Protein AF-A0A847FVR1-F1 (afdb_monomer_lite)

Secondary structure (DSSP, 8-state):
-HHHHHHS-SBHHHHHHHHHHHHHHHHHHHHHHHHH---TT-STTHHHHHHHHHHHHHHHHHHHHHHHHHHHHHHS--BTT-S---HHHHHHHHHHHHHHHT-TTSS-SS--SHHHHHHHHHHHHHHHHHHHHHHHH---S-TTSHHHHHHHHHHHHHHHHHHHHHHHHTTSTT--THHHHHHHHHHHHHHHHHHHHHSTTS--HHHHHHHHHHHHHHHHHHTT---------HHHHHHHHHHHHHTHHHHHHHHHHHHHHHHHHHHHHHHHHHSHHHHHHHHHHHHHHHHHHTT-TTSHHHHHHHHHHHHHHHTT-THHHHHHHHHHHHHHHHHHHHHHHS-S-----HHHHHHHHHHHHHHHHHHHTGGGGGT-PPP---SS-HHHHHHHHHHHHHHHHHHHHHTTTGGGTHHHHHHHHTTHHHHHHHHHHHHHHHHHHHHHHHHHHHH-HHHHHHHHHHHHHHHHS--

Foldseek 3Di:
DLLVQLVPDQFLVSVLVSLVVLLVVQLVVQLVLVVPPPPPDCPPCSNVLSCLQSVLSVQLSVLSVVLQVVCCVPPVHGGPPPLDRPLVSLVSLLSSLLSQLCAPPSHRDVQLDLVSLLSSLSSNLSSLVSLLSSLLSPLSPACPDPLLVSLLLLLLLLLLQLQLLLLQCVVDPVSDSRSNSSSLSSNLSSLSSSLSRLPRNADSLSSVLLVLLVVLVVLLVCLPPPPPPPPDDPVVVVVCVVCCVPVVVVCVVVVVVVVVVCCVVCVVLVVVLVDPCVLVVSLVLNLLSLVLSLLNALFSSVLSVLVSLLSCVVVVNPSNVSNLNSSLSSLLSSVSCSCVVCPRDDRGDSVSSVVSVVSSCVGNCNNNPVCVVVVRDRDDDPDDDPVVSVVSSCNSNVSSVVCNVVSNVVSVCSVVSCCVSVVPVVVVVVVVVVVVVVVVVVVVVVVCVPPVVVVVVVVVVVVVVCVVVVD

Structure (mmCIF, N/CA/C/O backbone):
data_AF-A0A847FVR1-F1
#
_entry.id   AF-A0A847FVR1-F1
#
loop_
_atom_site.group_PDB
_atom_site.id
_atom_site.type_symbol
_atom_site.label_atom_id
_atom_site.label_alt_id
_atom_site.label_comp_id
_atom_site.label_asym_id
_atom_site.label_entity_id
_atom_site.label_seq_id
_atom_site.pdbx_PDB_ins_code
_atom_site.Cartn_x
_atom_site.Cartn_y
_atom_site.Cartn_z
_atom_site.occupancy
_atom_site.B_iso_or_equiv
_atom_site.auth_seq_id
_atom_site.auth_comp_id
_atom_site.auth_asym_id
_atom_site.auth_atom_id
_atom_site.pdbx_PDB_model_num
ATOM 1 N N . ALA A 1 1 ? 16.447 0.969 11.002 1.00 65.56 1 ALA A N 1
ATOM 2 C CA . ALA A 1 1 ? 16.365 1.239 12.453 1.00 65.56 1 ALA A CA 1
ATOM 3 C C . ALA A 1 1 ? 14.936 1.569 12.874 1.00 65.56 1 ALA A C 1
ATOM 5 O O . ALA A 1 1 ? 14.313 0.691 13.447 1.00 65.56 1 ALA A O 1
ATOM 6 N N . GLY A 1 2 ? 14.379 2.733 12.504 1.00 71.50 2 GLY A N 1
ATOM 7 C CA . GLY A 1 2 ? 13.015 3.134 12.899 1.00 71.50 2 GLY A CA 1
ATOM 8 C C . GLY A 1 2 ? 11.929 2.072 12.655 1.00 71.50 2 GLY A C 1
ATOM 9 O O . GLY A 1 2 ? 11.172 1.754 13.557 1.00 71.50 2 GLY A O 1
ATOM 10 N N . ALA A 1 3 ? 11.897 1.437 11.475 1.00 70.31 3 ALA A N 1
ATOM 11 C CA . ALA A 1 3 ? 10.933 0.359 11.178 1.00 70.31 3 ALA A CA 1
ATOM 12 C C . ALA A 1 3 ? 11.066 -0.883 12.070 1.00 70.31 3 ALA A C 1
ATOM 14 O O . ALA A 1 3 ? 10.068 -1.498 12.450 1.00 70.31 3 ALA A O 1
ATOM 15 N N . LEU A 1 4 ? 12.294 -1.241 12.442 1.00 72.81 4 LEU A N 1
ATOM 16 C CA . LEU A 1 4 ? 12.541 -2.355 13.355 1.00 72.81 4 LEU A CA 1
ATOM 17 C C . LEU A 1 4 ? 12.111 -1.986 14.776 1.00 72.81 4 LEU A C 1
ATOM 19 O O . LEU A 1 4 ? 11.462 -2.779 15.446 1.00 72.81 4 LEU A O 1
ATOM 23 N N . THR A 1 5 ? 12.400 -0.763 15.222 1.00 76.06 5 THR A N 1
ATOM 24 C CA . THR A 1 5 ? 11.994 -0.320 16.558 1.00 76.06 5 THR A CA 1
ATOM 25 C C . THR A 1 5 ? 10.477 -0.185 16.674 1.00 76.06 5 THR A C 1
ATOM 27 O O . THR A 1 5 ? 9.932 -0.591 17.691 1.00 76.06 5 THR A O 1
ATOM 30 N N . THR A 1 6 ? 9.764 0.275 15.636 1.00 76.25 6 THR A N 1
ATOM 31 C CA . THR A 1 6 ? 8.288 0.307 15.642 1.00 76.25 6 THR A CA 1
ATOM 32 C C . THR A 1 6 ? 7.652 -1.081 15.639 1.00 76.25 6 THR A C 1
ATOM 34 O O . THR A 1 6 ? 6.617 -1.281 16.269 1.00 76.25 6 THR A O 1
ATOM 37 N N . THR A 1 7 ? 8.238 -2.048 14.926 1.00 73.06 7 THR A N 1
ATOM 38 C CA . THR A 1 7 ? 7.673 -3.407 14.831 1.00 73.06 7 THR A CA 1
ATOM 39 C C . THR A 1 7 ? 7.888 -4.202 16.113 1.00 73.06 7 THR A C 1
ATOM 41 O O . THR A 1 7 ? 6.975 -4.903 16.548 1.00 73.06 7 THR A O 1
ATOM 44 N N . LEU A 1 8 ? 9.050 -4.025 16.746 1.00 76.12 8 LEU A N 1
ATOM 45 C CA . LEU A 1 8 ? 9.435 -4.663 18.008 1.00 76.12 8 LEU A CA 1
ATOM 46 C C . LEU A 1 8 ? 8.997 -3.873 19.254 1.00 76.12 8 LEU A C 1
ATOM 48 O O . LEU A 1 8 ? 9.297 -4.278 20.375 1.00 76.12 8 LEU A O 1
ATOM 52 N N . ALA A 1 9 ? 8.298 -2.747 19.087 1.00 75.88 9 ALA A N 1
ATOM 53 C CA . ALA A 1 9 ? 7.871 -1.918 20.205 1.00 75.88 9 ALA A CA 1
ATOM 54 C C . ALA A 1 9 ? 6.856 -2.655 21.097 1.00 75.88 9 ALA A C 1
ATOM 56 O O . ALA A 1 9 ? 5.730 -2.966 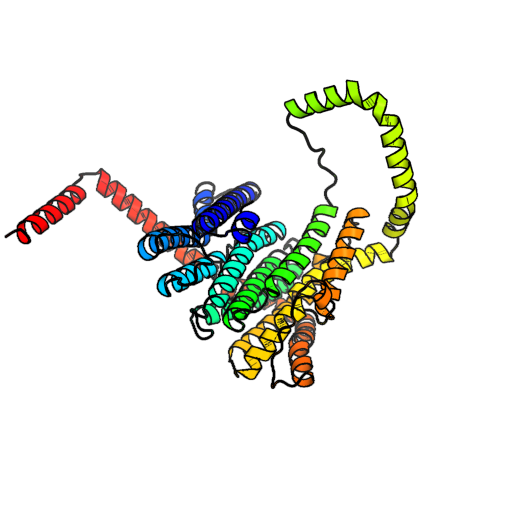20.685 1.00 75.88 9 ALA A O 1
ATOM 57 N N . ALA A 1 10 ? 7.263 -2.880 22.347 1.00 76.19 10 ALA A N 1
ATOM 58 C CA . ALA A 1 10 ? 6.414 -3.392 23.423 1.00 76.19 10 ALA A CA 1
ATOM 59 C C . ALA A 1 10 ? 5.705 -2.271 24.212 1.00 76.19 10 ALA A C 1
ATOM 61 O O . ALA A 1 10 ? 4.705 -2.521 24.884 1.00 76.19 10 ALA A O 1
ATOM 62 N N . ASN A 1 11 ? 6.200 -1.033 24.120 1.00 81.88 11 ASN A N 1
ATOM 63 C CA . ASN A 1 11 ? 5.635 0.141 24.783 1.00 81.88 11 ASN A CA 1
ATOM 64 C C . ASN A 1 11 ? 5.496 1.326 23.812 1.00 81.88 11 ASN A C 1
ATOM 66 O O . ASN A 1 11 ? 6.153 1.381 22.766 1.00 81.88 11 ASN A O 1
ATOM 70 N N . LEU A 1 12 ? 4.624 2.273 24.164 1.00 79.56 12 LEU A N 1
ATOM 71 C CA . LEU A 1 12 ? 4.302 3.430 23.324 1.00 79.56 12 LEU A CA 1
ATOM 72 C C . LEU A 1 12 ? 5.484 4.383 23.131 1.00 79.56 12 LEU A C 1
ATOM 74 O O . LEU A 1 12 ? 5.621 4.977 22.065 1.00 79.56 12 LEU A O 1
ATOM 78 N N . LEU A 1 13 ? 6.378 4.484 24.114 1.00 79.88 13 LEU A N 1
ATOM 79 C CA . LEU A 1 13 ? 7.535 5.375 24.043 1.00 79.88 13 LEU A CA 1
ATOM 80 C C . LEU A 1 13 ? 8.578 4.871 23.031 1.00 79.88 13 LEU A C 1
ATOM 82 O O . LEU A 1 13 ? 9.101 5.640 22.230 1.00 79.88 13 LEU A O 1
ATOM 86 N N . THR A 1 14 ? 8.809 3.559 22.980 1.00 81.50 14 THR A N 1
ATOM 87 C CA . THR A 1 14 ? 9.671 2.912 21.975 1.00 81.50 14 THR A CA 1
ATOM 88 C C . THR A 1 14 ? 9.061 3.032 20.580 1.00 81.50 14 THR A C 1
ATOM 90 O O . THR A 1 14 ? 9.775 3.222 19.593 1.00 81.50 14 THR A O 1
ATOM 93 N N . LEU A 1 15 ? 7.729 2.978 20.496 1.00 83.00 15 LEU A N 1
ATOM 94 C CA . LEU A 1 15 ? 7.001 3.207 19.256 1.00 83.00 15 LEU A CA 1
ATOM 95 C C . LEU A 1 15 ? 7.146 4.662 18.778 1.00 83.00 15 LEU A C 1
ATOM 97 O O . LEU A 1 15 ? 7.416 4.888 17.598 1.00 83.00 15 LEU A O 1
ATOM 101 N N . ALA A 1 16 ? 7.067 5.635 19.692 1.00 81.06 16 ALA A N 1
ATOM 102 C CA . ALA A 1 16 ? 7.319 7.047 19.411 1.00 81.06 16 ALA A CA 1
ATOM 103 C C . ALA A 1 16 ? 8.765 7.294 18.946 1.00 81.06 16 ALA A C 1
ATOM 105 O O . ALA A 1 16 ? 8.967 7.973 17.942 1.00 81.06 16 ALA A O 1
ATOM 106 N N . ILE A 1 17 ? 9.766 6.677 19.589 1.00 79.81 17 ILE A N 1
ATOM 107 C CA . ILE A 1 17 ? 11.176 6.750 19.161 1.00 79.81 17 ILE A CA 1
ATOM 108 C C . ILE A 1 17 ? 11.344 6.187 17.745 1.00 79.81 17 ILE A C 1
ATOM 110 O O . ILE A 1 17 ? 11.995 6.799 16.897 1.00 79.81 17 ILE A O 1
ATOM 114 N N . GLY A 1 18 ? 10.744 5.029 17.457 1.00 80.69 18 GLY A N 1
ATOM 115 C CA . GLY A 1 18 ? 10.783 4.452 16.116 1.00 80.69 18 GLY A CA 1
ATOM 116 C C . GLY A 1 18 ? 10.123 5.336 15.063 1.00 80.69 18 GLY A C 1
ATOM 117 O O . GLY A 1 18 ? 10.667 5.489 13.966 1.00 80.69 18 GLY A O 1
ATOM 118 N N . SER A 1 19 ? 9.007 5.975 15.422 1.00 82.06 19 SER A N 1
ATOM 119 C CA . SER A 1 19 ? 8.340 6.955 14.570 1.00 82.06 19 SER A CA 1
ATOM 120 C C . SER A 1 19 ? 9.218 8.187 14.327 1.00 82.06 19 SER A C 1
ATOM 122 O O . SER A 1 19 ? 9.423 8.550 13.172 1.00 82.06 19 SER A O 1
ATOM 124 N N . ALA A 1 20 ? 9.841 8.756 15.360 1.00 81.31 20 ALA A N 1
ATOM 125 C CA . ALA A 1 20 ? 10.735 9.906 15.227 1.00 81.31 20 ALA A CA 1
ATOM 126 C C . ALA A 1 20 ? 11.941 9.610 14.315 1.00 81.31 20 ALA A C 1
ATOM 128 O O . ALA A 1 20 ? 12.281 10.406 13.441 1.00 81.31 20 ALA A O 1
ATOM 129 N N . LEU A 1 21 ? 12.559 8.430 14.453 1.00 81.25 21 LEU A N 1
ATOM 130 C CA . LEU A 1 21 ? 13.683 8.012 13.603 1.00 81.25 21 LEU A CA 1
ATOM 131 C C . LEU A 1 21 ? 13.302 7.916 12.122 1.00 81.25 21 LEU A C 1
ATOM 133 O O . LEU A 1 21 ? 14.105 8.233 11.245 1.00 81.25 21 LEU A O 1
ATOM 137 N N . MET A 1 22 ? 12.087 7.456 11.830 1.00 81.75 22 MET A N 1
ATOM 138 C CA . MET A 1 22 ? 11.566 7.440 10.465 1.00 81.75 22 MET A CA 1
ATOM 139 C C . MET A 1 22 ? 11.292 8.854 9.936 1.00 81.75 22 MET A C 1
ATOM 141 O O . MET A 1 22 ? 11.561 9.106 8.766 1.00 81.75 22 MET A O 1
ATOM 145 N N . ASP A 1 23 ? 10.795 9.776 10.768 1.00 79.19 23 ASP A N 1
ATOM 146 C CA . ASP A 1 23 ? 10.574 11.171 10.358 1.00 79.19 23 ASP A CA 1
ATOM 147 C C . ASP A 1 23 ? 11.893 11.870 10.026 1.00 79.19 23 ASP A C 1
ATOM 149 O O . ASP A 1 23 ? 12.000 12.516 8.985 1.00 79.19 23 ASP A O 1
ATOM 153 N N . LEU A 1 24 ? 12.930 11.648 10.837 1.00 78.19 24 LEU A N 1
ATOM 154 C CA . LEU A 1 24 ? 14.285 12.123 10.550 1.00 78.19 24 LEU A CA 1
ATOM 155 C C . LEU A 1 24 ? 14.818 11.563 9.226 1.00 78.19 24 LEU A C 1
ATOM 157 O O . LEU A 1 24 ? 15.387 12.303 8.423 1.00 78.19 24 LEU A O 1
ATOM 161 N N . ALA A 1 25 ? 14.600 10.271 8.962 1.00 76.62 25 ALA A N 1
ATOM 162 C CA . ALA A 1 25 ? 15.002 9.657 7.699 1.00 76.62 25 ALA A CA 1
ATOM 163 C C . ALA A 1 25 ? 14.248 10.254 6.497 1.00 76.62 25 ALA A C 1
ATOM 165 O O . ALA A 1 25 ? 14.856 10.501 5.456 1.00 76.62 25 ALA A O 1
ATOM 166 N N . LEU A 1 26 ? 12.946 10.527 6.639 1.00 74.50 26 LEU A N 1
ATOM 167 C CA . LEU A 1 26 ? 12.135 11.168 5.602 1.00 74.50 26 LEU A CA 1
ATOM 168 C C . LEU A 1 26 ? 12.581 12.602 5.317 1.00 74.50 26 LEU A C 1
ATOM 170 O O . LEU A 1 26 ? 12.706 12.974 4.151 1.00 74.50 26 LEU A O 1
ATOM 174 N N . MET A 1 27 ? 12.851 13.389 6.359 1.00 73.06 27 MET A N 1
ATOM 175 C CA . MET A 1 27 ? 13.397 14.739 6.212 1.00 73.06 27 MET A CA 1
ATOM 176 C C . MET A 1 27 ? 14.752 14.703 5.508 1.00 73.06 27 MET A C 1
ATOM 178 O O . MET A 1 27 ? 14.955 15.426 4.534 1.00 73.06 27 MET A O 1
ATOM 182 N N . GLY A 1 28 ? 15.651 13.810 5.938 1.00 70.75 28 GLY A N 1
ATOM 183 C CA . GLY A 1 28 ? 16.955 13.620 5.305 1.00 70.75 28 GLY A CA 1
ATOM 184 C C . GLY A 1 28 ? 16.837 13.240 3.828 1.00 70.75 28 GLY A C 1
ATOM 185 O O . GLY A 1 28 ? 17.543 13.796 2.989 1.00 70.75 28 GLY A O 1
ATOM 186 N N . LEU A 1 29 ? 15.897 12.358 3.481 1.00 69.88 29 LEU A N 1
ATOM 187 C CA . LEU A 1 29 ? 15.659 11.946 2.099 1.00 69.88 29 LEU A CA 1
ATOM 188 C C . LEU A 1 29 ? 15.053 13.068 1.247 1.00 69.88 29 LEU A C 1
ATOM 190 O O . LEU A 1 29 ? 15.450 13.240 0.096 1.00 69.88 29 LEU A O 1
ATOM 194 N N . ALA A 1 30 ? 14.132 13.857 1.801 1.00 66.12 30 ALA A N 1
ATOM 195 C CA . ALA A 1 30 ? 13.569 15.020 1.120 1.00 66.12 30 ALA A CA 1
ATOM 196 C C . ALA A 1 30 ? 14.644 16.082 0.830 1.00 66.12 30 ALA A C 1
ATOM 198 O O . ALA A 1 30 ? 14.696 16.613 -0.282 1.00 66.12 30 ALA A O 1
ATOM 199 N N . LEU A 1 31 ? 15.537 16.335 1.792 1.00 67.50 31 LEU A N 1
ATOM 200 C CA . LEU A 1 31 ? 16.680 17.237 1.630 1.00 67.50 31 LEU A CA 1
ATOM 201 C C . LEU A 1 31 ? 17.682 16.701 0.593 1.00 67.50 31 LEU A C 1
ATOM 203 O O . LEU A 1 31 ? 18.099 17.444 -0.295 1.00 67.50 31 LEU A O 1
ATOM 207 N N . TRP A 1 32 ? 17.998 15.404 0.638 1.00 66.44 32 TRP A N 1
ATOM 208 C CA . TRP A 1 32 ? 18.907 14.744 -0.306 1.00 66.44 32 TRP A CA 1
ATOM 209 C C . TRP A 1 32 ? 18.375 14.753 -1.746 1.00 66.44 32 TRP A C 1
ATOM 211 O O . TRP A 1 32 ? 19.092 15.086 -2.689 1.00 66.44 32 TRP A O 1
ATOM 221 N N . CYS A 1 33 ? 17.100 14.409 -1.948 1.00 61.91 33 CYS A N 1
ATOM 222 C CA . CYS A 1 33 ? 16.473 14.467 -3.269 1.00 61.91 33 CYS A CA 1
ATOM 223 C C . CYS A 1 33 ? 16.383 15.906 -3.796 1.00 61.91 33 CYS A C 1
ATOM 225 O O . CYS A 1 33 ? 16.536 16.117 -4.998 1.00 61.91 33 CYS A O 1
ATOM 227 N N . GLY A 1 34 ? 16.184 16.889 -2.911 1.00 56.75 34 GLY A N 1
ATOM 228 C CA . GLY A 1 34 ? 16.190 18.310 -3.259 1.00 56.75 34 GLY A CA 1
ATOM 229 C C . GLY A 1 34 ? 17.547 18.826 -3.751 1.00 56.75 34 GLY A C 1
ATOM 230 O O . GLY A 1 34 ? 17.573 19.731 -4.579 1.00 56.75 34 GLY A O 1
ATOM 231 N N . GLN A 1 35 ? 18.664 18.238 -3.307 1.00 54.03 35 GLN A N 1
ATOM 232 C CA . GLN A 1 35 ? 20.013 18.599 -3.769 1.00 54.03 35 GLN A CA 1
ATOM 233 C C . GLN A 1 35 ? 20.328 18.108 -5.189 1.00 54.03 35 GLN A C 1
ATOM 235 O O . GLN A 1 35 ? 21.156 18.704 -5.867 1.00 54.03 35 GLN A O 1
ATOM 240 N N . ARG A 1 36 ? 19.681 17.025 -5.642 1.00 51.81 36 ARG A N 1
ATOM 241 C CA . ARG A 1 36 ? 19.963 16.366 -6.932 1.00 51.81 36 ARG A CA 1
ATOM 242 C C . ARG A 1 36 ? 19.100 16.858 -8.099 1.00 51.81 36 ARG A C 1
ATOM 244 O O . ARG A 1 36 ? 19.334 16.453 -9.230 1.00 51.81 36 ARG A O 1
ATOM 251 N N . SER A 1 37 ? 18.081 17.669 -7.820 1.00 48.41 37 SER A N 1
ATOM 252 C CA . SER A 1 37 ? 17.225 18.286 -8.834 1.00 48.41 37 SER A CA 1
ATOM 253 C C . SER A 1 37 ? 17.885 19.587 -9.297 1.00 48.41 37 SER A C 1
ATOM 255 O O . SER A 1 37 ? 17.866 20.567 -8.559 1.00 48.41 37 SER A O 1
ATOM 257 N N . GLU A 1 38 ? 18.458 19.597 -10.502 1.00 42.25 38 GLU A N 1
ATOM 258 C CA . GLU A 1 38 ? 19.132 20.747 -11.145 1.00 42.25 38 GLU A CA 1
ATOM 259 C C . GLU A 1 38 ? 18.208 21.934 -11.500 1.00 42.25 38 GLU A C 1
ATOM 261 O O . GLU A 1 38 ? 18.640 22.882 -12.149 1.00 42.25 38 GLU A O 1
ATOM 266 N N . ASP A 1 39 ? 16.958 21.951 -11.029 1.00 42.31 39 ASP A N 1
ATOM 267 C CA . ASP A 1 39 ? 16.072 23.107 -11.186 1.00 42.31 39 ASP A CA 1
ATOM 268 C C . ASP A 1 39 ? 16.449 24.189 -10.157 1.00 42.31 39 ASP A C 1
ATOM 270 O O . ASP A 1 39 ? 15.943 24.262 -9.029 1.00 42.31 39 ASP A O 1
ATOM 274 N N . ALA A 1 40 ? 17.423 25.002 -10.561 1.00 41.44 40 ALA A N 1
ATOM 275 C CA . ALA A 1 40 ? 17.881 26.213 -9.903 1.00 41.44 40 ALA A CA 1
ATOM 276 C C . ALA A 1 40 ? 16.760 27.269 -9.862 1.00 41.44 40 ALA A C 1
ATOM 278 O O . ALA A 1 40 ? 16.264 27.707 -10.896 1.00 41.44 40 ALA A O 1
ATOM 279 N N . GLY A 1 41 ? 16.367 27.691 -8.656 1.00 42.53 41 GLY A N 1
ATOM 280 C CA . GLY A 1 41 ? 15.482 28.846 -8.464 1.00 42.53 41 GLY A CA 1
ATOM 281 C C . GLY A 1 41 ? 14.983 29.035 -7.030 1.00 42.53 41 GLY A C 1
ATOM 282 O O . GLY A 1 41 ? 14.974 30.150 -6.534 1.00 42.53 41 GLY A O 1
ATOM 283 N N . ASP A 1 42 ? 14.645 27.955 -6.319 1.00 46.50 42 ASP A N 1
ATOM 284 C CA . ASP A 1 42 ? 14.015 28.033 -4.986 1.00 46.50 42 ASP A CA 1
ATOM 285 C C . ASP A 1 42 ? 14.922 27.395 -3.914 1.00 46.50 42 ASP A C 1
ATOM 287 O O . ASP A 1 42 ? 14.643 26.308 -3.409 1.00 46.50 42 ASP A O 1
ATOM 291 N N . SER A 1 43 ? 16.056 28.031 -3.591 1.00 48.22 43 SER A N 1
ATOM 292 C CA . SER A 1 43 ? 16.963 27.563 -2.520 1.00 48.22 43 SER A CA 1
ATOM 293 C C . SER A 1 43 ? 16.326 27.705 -1.128 1.00 48.22 43 SER A C 1
ATOM 295 O O . SER A 1 43 ? 16.391 26.780 -0.317 1.00 48.22 43 SER A O 1
ATOM 297 N N . GLU A 1 44 ? 15.614 28.810 -0.883 1.00 48.69 44 GLU A N 1
ATOM 298 C CA . GLU A 1 44 ? 15.027 29.143 0.425 1.00 48.69 44 GLU A CA 1
ATOM 299 C C . GLU A 1 44 ? 13.796 28.299 0.791 1.00 48.69 44 GLU A C 1
ATOM 301 O O . GLU A 1 44 ? 13.556 28.023 1.963 1.00 48.69 44 GLU A O 1
ATOM 306 N N . ARG A 1 45 ? 13.039 27.787 -0.190 1.00 53.47 45 ARG A N 1
ATOM 307 C CA . ARG A 1 45 ? 11.826 26.985 0.078 1.00 53.47 45 ARG A CA 1
ATOM 308 C C . ARG A 1 45 ? 12.102 25.508 0.381 1.00 53.47 45 ARG A C 1
ATOM 310 O O . ARG A 1 45 ? 11.193 24.785 0.788 1.00 53.47 45 ARG A O 1
ATOM 317 N N . ARG A 1 46 ? 13.336 25.026 0.193 1.00 56.75 46 ARG A N 1
ATOM 318 C CA . ARG A 1 46 ? 13.731 23.610 0.369 1.00 56.75 46 ARG A CA 1
ATOM 319 C C . ARG A 1 46 ? 13.479 23.045 1.778 1.00 56.75 46 ARG A C 1
ATOM 321 O O . ARG A 1 46 ? 12.877 21.970 1.849 1.00 56.75 46 ARG A O 1
ATOM 328 N N . PRO A 1 47 ? 13.873 23.709 2.884 1.00 54.88 47 PRO A N 1
ATOM 329 C CA . PRO A 1 47 ? 13.611 23.200 4.234 1.00 54.88 47 PRO A CA 1
ATOM 330 C C . PRO A 1 47 ? 12.114 23.178 4.568 1.00 54.88 47 PRO A C 1
ATOM 332 O O . PRO A 1 47 ? 11.623 22.175 5.079 1.00 54.88 47 PRO A O 1
ATOM 335 N N . LEU A 1 48 ? 11.365 24.216 4.182 1.00 56.78 48 LEU A N 1
ATOM 336 C CA . LEU A 1 48 ? 9.902 24.287 4.318 1.00 56.78 48 LEU A CA 1
ATOM 337 C C . LEU A 1 48 ? 9.201 23.125 3.592 1.00 56.78 48 LEU A C 1
ATOM 339 O O . LEU A 1 48 ? 8.268 22.504 4.103 1.00 56.78 48 LEU A O 1
ATOM 343 N N . LEU A 1 49 ? 9.697 22.757 2.413 1.00 56.12 49 LEU A N 1
ATOM 344 C CA . LEU A 1 49 ? 9.175 21.639 1.629 1.00 56.12 49 LEU A CA 1
ATOM 345 C C . LEU A 1 49 ? 9.522 20.264 2.222 1.00 56.12 49 LEU A C 1
ATOM 347 O O . LEU A 1 49 ? 8.693 19.357 2.168 1.00 56.12 49 LEU A O 1
ATOM 351 N N . ALA A 1 50 ? 10.707 20.100 2.813 1.00 59.47 50 ALA A N 1
ATOM 352 C CA . ALA A 1 50 ? 11.049 18.891 3.566 1.00 59.47 50 ALA A CA 1
ATOM 353 C C . ALA A 1 50 ? 10.183 18.757 4.832 1.00 59.47 50 ALA A C 1
ATOM 355 O O . ALA A 1 50 ? 9.721 17.661 5.154 1.00 59.47 50 ALA A O 1
ATOM 356 N N . LEU A 1 51 ? 9.889 19.882 5.492 1.00 60.50 51 LEU A N 1
ATOM 357 C CA . LEU A 1 51 ? 9.030 19.936 6.671 1.00 60.50 51 LEU A CA 1
ATOM 358 C C . LEU A 1 51 ? 7.587 19.534 6.339 1.00 60.50 51 LEU A C 1
ATOM 360 O O . LEU A 1 51 ? 7.017 18.691 7.021 1.00 60.50 51 LEU A O 1
ATOM 364 N N . THR A 1 52 ? 7.013 20.059 5.250 1.00 63.72 52 THR A N 1
ATOM 365 C CA . THR A 1 52 ? 5.637 19.717 4.825 1.00 63.72 52 THR A CA 1
ATOM 366 C C . THR A 1 52 ? 5.462 18.240 4.462 1.00 63.72 52 THR A C 1
ATOM 368 O O . THR A 1 52 ? 4.390 17.683 4.690 1.00 63.72 52 THR A O 1
ATOM 371 N N . ALA A 1 53 ? 6.505 17.579 3.950 1.00 63.62 53 ALA A N 1
ATOM 372 C CA . ALA A 1 53 ? 6.484 16.142 3.672 1.00 63.62 53 ALA A CA 1
ATOM 373 C C . ALA A 1 53 ? 6.535 15.281 4.948 1.00 63.62 53 ALA A C 1
ATOM 375 O O . ALA A 1 53 ? 5.984 14.181 4.971 1.00 63.62 53 ALA A O 1
ATOM 376 N N . ALA A 1 54 ? 7.185 15.776 6.004 1.00 68.94 54 ALA A N 1
ATOM 377 C CA . ALA A 1 54 ? 7.319 15.080 7.281 1.00 68.94 54 ALA A CA 1
ATOM 378 C C . ALA A 1 54 ? 6.220 15.446 8.295 1.00 68.94 54 ALA A C 1
ATOM 380 O O . ALA A 1 54 ? 6.025 14.715 9.261 1.00 68.94 54 ALA A O 1
ATOM 381 N N . LEU A 1 55 ? 5.477 16.534 8.069 1.00 75.81 55 LEU A N 1
ATOM 382 C CA . LEU A 1 55 ? 4.485 17.097 8.992 1.00 75.81 55 LEU A CA 1
ATOM 383 C C . LEU A 1 55 ? 3.431 16.082 9.477 1.00 75.81 55 LEU A C 1
ATOM 385 O O . LEU A 1 55 ? 3.211 16.010 10.685 1.00 75.81 55 LEU A O 1
ATOM 389 N N . PRO A 1 56 ? 2.834 15.228 8.615 1.00 79.25 56 PRO A N 1
ATOM 390 C CA . PRO A 1 56 ? 1.906 14.195 9.083 1.00 79.25 56 PRO A CA 1
ATOM 391 C C . PRO A 1 56 ? 2.586 13.158 9.989 1.00 79.25 56 PRO A C 1
ATOM 393 O O . PRO A 1 56 ? 1.988 12.677 10.948 1.00 79.25 56 PRO A O 1
ATOM 396 N N . GLY A 1 57 ? 3.851 12.833 9.704 1.00 80.12 57 GLY A N 1
ATOM 397 C CA . GLY A 1 57 ? 4.665 11.935 10.521 1.00 80.12 57 GLY A CA 1
ATOM 398 C C . GLY A 1 57 ? 5.009 12.540 11.880 1.00 80.12 57 GLY A C 1
ATOM 399 O O . GLY A 1 57 ? 4.790 11.894 12.899 1.00 80.12 57 GLY A O 1
ATOM 400 N N . LEU A 1 58 ? 5.423 13.810 11.906 1.00 81.88 58 LEU A N 1
ATOM 401 C CA . LEU A 1 58 ? 5.675 14.551 13.143 1.00 81.8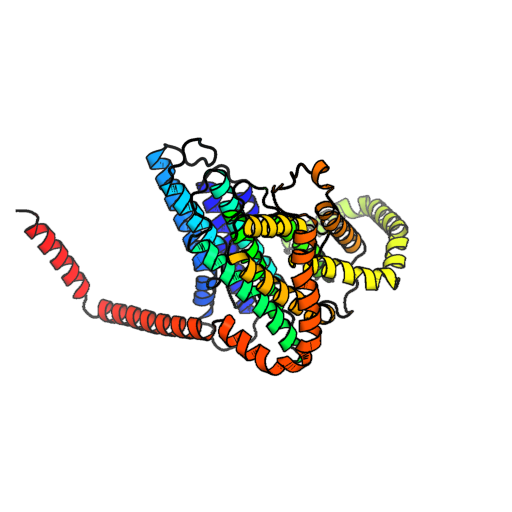8 58 LEU A CA 1
ATOM 402 C C . LEU A 1 58 ? 4.423 14.653 14.016 1.00 81.88 58 LEU A C 1
ATOM 404 O O . LEU A 1 58 ? 4.500 14.427 15.221 1.00 81.88 58 LEU A O 1
ATOM 408 N N . ALA A 1 59 ? 3.269 14.951 13.413 1.00 85.25 59 ALA A N 1
ATOM 409 C CA . ALA A 1 59 ? 1.993 14.979 14.119 1.00 85.25 59 ALA A CA 1
ATOM 410 C C . ALA A 1 59 ? 1.651 13.601 14.705 1.00 85.25 59 ALA A C 1
ATOM 412 O O . ALA A 1 59 ? 1.272 13.508 15.870 1.00 85.25 59 ALA A O 1
ATOM 413 N N . ALA A 1 60 ? 1.857 12.521 13.941 1.00 85.88 60 ALA A N 1
ATOM 414 C CA . ALA A 1 60 ? 1.700 11.160 14.448 1.00 85.88 60 ALA A CA 1
ATOM 415 C C . ALA A 1 60 ? 2.641 10.883 15.632 1.00 85.88 60 ALA A C 1
ATOM 417 O O . ALA A 1 60 ? 2.199 10.378 16.660 1.00 85.88 60 ALA A O 1
ATOM 418 N N . THR A 1 61 ? 3.917 11.257 15.524 1.00 86.06 61 THR A N 1
ATOM 419 C CA . THR A 1 61 ? 4.918 11.100 16.588 1.00 86.06 61 THR A CA 1
ATOM 420 C C . THR A 1 61 ? 4.538 11.887 17.848 1.00 86.06 61 THR A C 1
ATOM 422 O O . THR A 1 61 ? 4.629 11.344 18.947 1.00 86.06 61 THR A O 1
ATOM 425 N N . LEU A 1 62 ? 4.034 13.117 17.712 1.00 86.50 62 LEU A N 1
ATOM 426 C CA . LEU A 1 62 ? 3.536 13.913 18.837 1.00 86.50 62 LEU A CA 1
ATOM 427 C C . LEU A 1 62 ? 2.342 13.237 19.522 1.00 86.50 62 LEU A C 1
ATOM 429 O O . LEU A 1 62 ? 2.332 13.101 20.744 1.00 86.50 62 LEU A O 1
ATOM 433 N N . ILE A 1 63 ? 1.363 12.761 18.748 1.00 88.56 63 ILE A N 1
ATOM 434 C CA . ILE A 1 63 ? 0.200 12.049 19.294 1.00 88.56 63 ILE A CA 1
ATOM 435 C C . ILE A 1 63 ? 0.643 10.781 20.034 1.00 88.56 63 ILE A C 1
ATOM 437 O O . ILE A 1 63 ? 0.116 10.495 21.105 1.00 88.56 63 ILE A O 1
ATOM 441 N N . LEU A 1 64 ? 1.635 10.047 19.518 1.00 86.38 64 LEU A N 1
ATOM 442 C CA . LEU A 1 64 ? 2.195 8.871 20.191 1.00 86.38 64 LEU A CA 1
ATOM 443 C C . LEU A 1 64 ? 2.822 9.215 21.549 1.00 86.38 64 LEU A C 1
ATOM 445 O O . LEU A 1 64 ? 2.608 8.482 22.514 1.00 86.38 64 LEU A O 1
ATOM 449 N N . VAL A 1 65 ? 3.552 10.330 21.642 1.00 84.88 65 VAL A N 1
ATOM 450 C CA . VAL A 1 65 ? 4.113 10.820 22.913 1.00 84.88 65 VAL A CA 1
ATOM 451 C C . VAL A 1 65 ? 2.996 11.201 23.885 1.00 84.88 65 VAL A C 1
ATOM 453 O O . VAL A 1 65 ? 3.021 10.768 25.034 1.00 84.88 65 VAL A O 1
ATOM 456 N N . LEU A 1 66 ? 1.980 11.936 23.426 1.00 86.69 66 LEU A N 1
ATOM 457 C CA . LEU A 1 66 ? 0.827 12.304 24.256 1.00 86.69 66 LEU A CA 1
ATOM 458 C C . LEU A 1 66 ? 0.053 11.070 24.743 1.00 86.69 66 LEU A C 1
ATOM 460 O O . LEU A 1 66 ? -0.351 11.016 25.901 1.00 86.69 66 LEU A O 1
ATOM 464 N N . CYS A 1 67 ? -0.106 10.051 23.893 1.00 85.94 67 CYS A N 1
ATOM 465 C CA . CYS A 1 67 ? -0.708 8.774 24.278 1.00 85.94 67 CYS A CA 1
ATOM 466 C C . CYS A 1 67 ? 0.126 8.048 25.334 1.00 85.94 67 CYS A C 1
ATOM 468 O O . CYS A 1 67 ? -0.445 7.485 26.261 1.00 85.94 67 CYS A O 1
ATOM 470 N N . ALA A 1 68 ? 1.456 8.063 25.209 1.00 83.81 68 ALA A N 1
ATOM 471 C CA . ALA A 1 68 ? 2.343 7.460 26.197 1.00 83.81 68 ALA A CA 1
ATOM 472 C C . ALA A 1 68 ? 2.213 8.154 27.561 1.00 83.81 68 ALA A C 1
ATOM 474 O O . ALA A 1 68 ? 2.019 7.468 28.557 1.00 83.81 68 ALA A O 1
ATOM 475 N N . LEU A 1 69 ? 2.239 9.492 27.592 1.00 83.19 69 LEU A N 1
ATOM 476 C CA . LEU A 1 69 ? 2.066 10.280 28.820 1.00 83.19 69 LEU A CA 1
ATOM 477 C C . LEU A 1 69 ? 0.698 10.042 29.465 1.00 83.19 69 LEU A C 1
ATOM 479 O O . LEU A 1 69 ? 0.597 9.875 30.676 1.00 83.19 69 LEU A O 1
ATOM 483 N N . ARG A 1 70 ? -0.360 9.990 28.652 1.00 83.75 70 ARG A N 1
ATOM 484 C CA . ARG A 1 70 ? -1.717 9.741 29.138 1.00 83.75 70 ARG A CA 1
ATOM 485 C C . ARG A 1 70 ? -1.884 8.326 29.692 1.00 83.75 70 ARG A C 1
ATOM 487 O O . ARG A 1 70 ? -2.506 8.161 30.734 1.00 83.75 70 ARG A O 1
ATOM 494 N N . LEU A 1 71 ? -1.333 7.319 29.014 1.00 81.88 71 LEU A N 1
ATOM 495 C CA . LEU A 1 71 ? -1.395 5.930 29.474 1.00 81.88 71 LEU A CA 1
ATOM 496 C C . LEU A 1 71 ? -0.603 5.736 30.776 1.00 81.88 71 LEU A C 1
ATOM 498 O O . LEU A 1 71 ? -1.052 5.010 31.658 1.00 81.88 71 LEU A O 1
ATOM 502 N N . ASP A 1 72 ? 0.534 6.420 30.911 1.00 82.88 72 ASP A N 1
ATOM 503 C CA . ASP A 1 72 ? 1.321 6.437 32.144 1.00 82.88 72 ASP A CA 1
ATOM 504 C C . ASP A 1 72 ? 0.550 7.095 33.299 1.00 82.88 72 ASP A C 1
ATOM 506 O O . ASP A 1 72 ? 0.479 6.536 34.387 1.00 82.88 72 ASP A O 1
ATOM 510 N N . ALA A 1 73 ? -0.125 8.219 33.041 1.00 81.38 73 ALA A N 1
ATOM 511 C CA . ALA A 1 73 ? -0.938 8.906 34.043 1.00 81.38 73 ALA A CA 1
ATOM 512 C C . ALA A 1 73 ? -2.198 8.122 34.467 1.00 81.38 73 ALA A C 1
ATOM 514 O O . ALA A 1 73 ? -2.567 8.157 35.637 1.00 81.38 73 ALA A O 1
ATOM 515 N N . GLU A 1 74 ? -2.874 7.434 33.536 1.00 81.75 74 GLU A N 1
ATOM 516 C CA . GLU A 1 74 ? -4.136 6.723 33.814 1.00 81.75 74 GLU A CA 1
ATOM 517 C C . GLU A 1 74 ? -3.924 5.288 34.335 1.00 81.75 74 GLU A C 1
ATOM 519 O O . GLU A 1 74 ? -4.727 4.807 35.132 1.00 81.75 74 GLU A O 1
ATOM 524 N N . VAL A 1 75 ? -2.870 4.590 33.893 1.00 78.75 75 VAL A N 1
ATOM 525 C CA . VAL A 1 75 ? -2.660 3.150 34.167 1.00 78.75 75 VAL A CA 1
ATOM 526 C C . VAL A 1 75 ? -1.334 2.873 34.897 1.00 78.75 75 VAL A C 1
ATOM 528 O O . VAL A 1 75 ? -1.124 1.772 35.402 1.00 78.75 75 VAL A O 1
ATOM 531 N N . GLY A 1 76 ? -0.429 3.853 34.990 1.00 75.25 76 GLY A N 1
ATOM 532 C CA . GLY A 1 76 ? 0.875 3.706 35.654 1.00 75.25 76 GLY A CA 1
ATOM 533 C C . GLY A 1 76 ? 1.930 2.961 34.829 1.00 75.25 76 GLY A C 1
ATOM 534 O O . GLY A 1 76 ? 2.957 2.554 35.371 1.00 75.25 76 GLY A O 1
ATOM 535 N N . HIS A 1 77 ? 1.678 2.717 33.536 1.00 75.06 77 HIS A N 1
ATOM 536 C CA . HIS A 1 77 ? 2.656 2.116 32.626 1.00 75.06 77 HIS A CA 1
ATOM 537 C C . HIS A 1 77 ? 2.408 2.494 31.158 1.00 75.06 77 HIS A C 1
ATOM 539 O O . HIS A 1 77 ? 1.288 2.780 30.745 1.00 75.06 77 HIS A O 1
ATOM 545 N N . THR A 1 78 ? 3.421 2.338 30.301 1.00 69.44 78 THR A N 1
ATOM 546 C CA . THR A 1 78 ? 3.336 2.653 28.856 1.00 69.44 78 THR A CA 1
ATOM 547 C C . THR A 1 78 ? 3.220 1.424 27.938 1.00 69.44 78 THR A C 1
ATOM 549 O O . THR A 1 78 ? 3.399 1.528 26.719 1.00 69.44 78 THR A O 1
ATOM 552 N N . SER A 1 79 ? 2.969 0.237 28.501 1.00 73.62 79 SER A N 1
ATOM 553 C CA . SER A 1 79 ? 3.009 -1.035 27.766 1.00 73.62 79 SER A CA 1
ATOM 554 C C . SER A 1 79 ? 1.755 -1.277 26.905 1.00 73.62 79 SER A C 1
ATOM 556 O O . SER A 1 79 ? 0.628 -1.090 27.353 1.00 73.62 79 SER A O 1
ATOM 558 N N . PHE A 1 80 ? 1.958 -1.713 25.655 1.00 61.97 80 PHE A N 1
ATOM 559 C CA . PHE A 1 80 ? 0.889 -2.011 24.687 1.00 61.97 80 PHE A CA 1
ATOM 560 C C . PHE A 1 80 ? 0.103 -3.320 24.948 1.00 61.97 80 PHE A C 1
ATOM 562 O O . PHE A 1 80 ? -1.046 -3.396 24.529 1.00 61.97 80 PHE A O 1
ATOM 569 N N . PRO A 1 81 ? 0.653 -4.377 25.587 1.00 60.94 81 PRO A N 1
ATOM 570 C CA . PRO A 1 81 ? -0.109 -5.597 25.880 1.00 60.94 81 PRO A CA 1
ATOM 571 C C . PRO A 1 81 ? -0.901 -5.535 27.198 1.00 60.94 81 PRO A C 1
ATOM 573 O O . PRO A 1 81 ? -1.422 -6.557 27.647 1.00 60.94 81 PRO A O 1
ATOM 576 N N . ALA A 1 82 ? -0.994 -4.369 27.840 1.00 57.06 82 ALA A N 1
ATOM 577 C CA . ALA A 1 82 ? -1.798 -4.219 29.041 1.00 57.06 82 ALA A CA 1
ATOM 578 C C . ALA A 1 82 ? -3.285 -4.433 28.729 1.00 57.06 82 ALA A C 1
ATOM 580 O O . ALA A 1 82 ? -3.834 -3.837 27.806 1.00 57.06 82 ALA A O 1
ATOM 581 N N . ARG A 1 83 ? -3.951 -5.287 29.512 1.00 56.06 83 ARG A N 1
ATOM 582 C CA . ARG A 1 83 ? -5.340 -5.734 29.281 1.00 56.06 83 ARG A CA 1
ATOM 583 C C . ARG A 1 83 ? -6.404 -4.631 29.398 1.00 56.06 83 ARG A C 1
ATOM 585 O O . ARG A 1 83 ? -7.577 -4.917 29.189 1.00 56.06 83 ARG A O 1
ATOM 592 N N . GLN A 1 84 ? -6.027 -3.399 29.728 1.00 67.06 84 GLN A N 1
ATOM 593 C CA . GLN A 1 84 ? -6.939 -2.269 29.900 1.00 67.06 84 GLN A CA 1
ATOM 594 C C . GLN A 1 84 ? -6.312 -1.005 29.301 1.00 67.06 84 GLN A C 1
ATOM 596 O O . GLN A 1 84 ? -5.771 -0.167 30.016 1.00 67.06 84 GLN A O 1
ATOM 601 N N . ILE A 1 85 ? -6.341 -0.883 27.970 1.00 77.19 85 ILE A N 1
ATOM 602 C CA . ILE A 1 85 ? -6.022 0.390 27.314 1.00 77.19 85 ILE A CA 1
ATOM 603 C C . ILE A 1 85 ? -7.314 1.215 27.236 1.00 77.19 85 ILE A C 1
ATOM 605 O O . ILE A 1 85 ? -8.304 0.723 26.686 1.00 77.19 85 ILE A O 1
ATOM 609 N N . PRO A 1 86 ? -7.319 2.463 27.736 1.00 83.56 86 PRO A N 1
ATOM 610 C CA . PRO A 1 86 ? -8.460 3.358 27.615 1.00 83.56 86 PRO A CA 1
ATOM 611 C C . PRO A 1 86 ? -8.880 3.548 26.145 1.00 8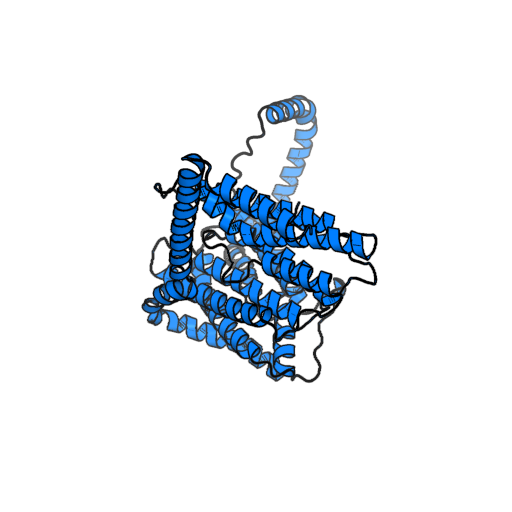3.56 86 PRO A C 1
ATOM 613 O O . PRO A 1 86 ? -8.021 3.754 25.278 1.00 83.56 86 PRO A O 1
ATOM 616 N N . PRO A 1 87 ? -10.188 3.547 25.830 1.00 83.19 87 PRO A N 1
ATOM 617 C CA . PRO A 1 87 ? -10.667 3.681 24.453 1.00 83.19 87 PRO A CA 1
ATOM 618 C C . PRO A 1 87 ? -10.251 5.015 23.819 1.00 83.19 87 PRO A C 1
ATOM 620 O O . PRO A 1 87 ? -9.943 5.064 22.632 1.00 83.19 87 PRO A O 1
ATOM 623 N N . SER A 1 88 ? -10.153 6.085 24.612 1.00 85.06 88 SER A N 1
ATOM 624 C CA . SER A 1 88 ? -9.656 7.396 24.175 1.00 85.06 88 SER A CA 1
ATOM 625 C C . SER A 1 88 ? -8.210 7.340 23.664 1.00 85.06 88 SER A C 1
ATOM 627 O O . SER A 1 88 ? -7.892 7.954 22.645 1.00 85.06 88 SER A O 1
ATOM 629 N N . VAL A 1 89 ? -7.344 6.565 24.325 1.00 86.06 89 VAL A N 1
ATOM 630 C CA . VAL A 1 89 ? -5.957 6.338 23.898 1.00 86.06 89 VAL A CA 1
ATOM 631 C C . VAL A 1 89 ? -5.932 5.513 22.612 1.00 86.06 89 VAL A C 1
ATOM 633 O O . VAL A 1 89 ? -5.203 5.859 21.689 1.00 86.06 89 VAL A O 1
ATOM 636 N N . LEU A 1 90 ? -6.773 4.481 22.487 1.00 85.81 90 LEU A N 1
ATOM 637 C CA . LEU A 1 90 ? -6.867 3.682 21.258 1.00 85.81 90 LEU A CA 1
ATOM 638 C C . LEU A 1 90 ? -7.333 4.504 20.046 1.00 85.81 90 LEU A C 1
ATOM 640 O O . LEU A 1 90 ? -6.762 4.351 18.966 1.00 85.81 90 LEU A O 1
ATOM 644 N N . VAL A 1 91 ? -8.299 5.418 20.214 1.00 87.25 91 VAL A N 1
ATOM 645 C CA . VAL A 1 91 ? -8.700 6.355 19.145 1.00 87.25 91 VAL A CA 1
ATOM 646 C C . VAL A 1 91 ? -7.510 7.204 18.707 1.00 87.25 91 VAL A C 1
ATOM 648 O O . VAL A 1 91 ? -7.214 7.276 17.516 1.00 87.25 91 VAL A O 1
ATOM 651 N N . LEU A 1 92 ? -6.802 7.824 19.656 1.00 88.75 92 LEU A N 1
ATOM 652 C CA . LEU A 1 92 ? -5.651 8.677 19.354 1.00 88.75 92 LEU A CA 1
ATOM 653 C C . LEU A 1 92 ? -4.521 7.895 18.670 1.00 88.75 92 LEU A C 1
ATOM 655 O O . LEU A 1 92 ? -3.934 8.383 17.705 1.00 88.75 92 LEU A O 1
ATOM 659 N N . LEU A 1 93 ? -4.263 6.657 19.098 1.00 88.75 93 LEU A N 1
ATOM 660 C CA . LEU A 1 93 ? -3.307 5.763 18.442 1.00 88.75 93 LEU A CA 1
ATOM 661 C C . LEU A 1 93 ? -3.734 5.416 17.013 1.00 88.75 93 LEU A C 1
ATOM 663 O O . LEU A 1 93 ? -2.895 5.402 16.114 1.00 88.75 93 LEU A O 1
ATOM 667 N N . GLY A 1 94 ? -5.026 5.183 16.781 1.00 87.81 94 GLY A N 1
ATOM 668 C CA . GLY A 1 94 ? -5.572 4.978 15.442 1.00 87.81 94 GLY A CA 1
ATOM 669 C C . GLY A 1 94 ? -5.426 6.217 14.550 1.00 87.81 94 GLY A C 1
ATOM 670 O O . GLY A 1 94 ? -5.017 6.096 13.396 1.00 87.81 94 GLY A O 1
ATOM 671 N N . VAL A 1 95 ? -5.659 7.420 15.087 1.00 88.88 95 VAL A N 1
ATOM 672 C CA . VAL A 1 95 ? -5.421 8.690 14.375 1.00 88.88 95 VAL A CA 1
ATOM 673 C C . VAL A 1 95 ? -3.938 8.861 14.041 1.00 88.88 95 VAL A C 1
ATOM 675 O O . VAL A 1 95 ? -3.603 9.169 12.896 1.00 88.88 95 VAL A O 1
ATOM 678 N N . ALA A 1 96 ? -3.038 8.606 14.996 1.00 88.81 96 ALA A N 1
ATOM 679 C CA . ALA A 1 96 ? -1.597 8.638 14.759 1.00 88.81 96 ALA A CA 1
ATOM 680 C C . ALA A 1 96 ? -1.188 7.646 13.661 1.00 88.81 96 ALA A C 1
ATOM 682 O O . ALA A 1 96 ? -0.412 7.989 12.770 1.00 88.81 96 ALA A O 1
ATOM 683 N N . ALA A 1 97 ? -1.754 6.438 13.679 1.00 89.12 97 ALA A N 1
ATOM 684 C CA . ALA A 1 97 ? -1.515 5.424 12.664 1.00 89.12 97 ALA A CA 1
ATOM 685 C C . ALA A 1 97 ? -1.947 5.897 11.268 1.00 89.12 97 ALA A C 1
ATOM 687 O O . ALA A 1 97 ? -1.157 5.817 10.327 1.00 89.12 97 ALA A O 1
ATOM 688 N N . ILE A 1 98 ? -3.152 6.467 11.140 1.00 88.44 98 ILE A N 1
ATOM 689 C CA . ILE A 1 98 ? -3.670 7.022 9.880 1.00 88.44 98 ILE A CA 1
ATOM 690 C C . ILE A 1 98 ? -2.787 8.173 9.385 1.00 88.44 98 ILE A C 1
ATOM 692 O O . ILE A 1 98 ? -2.399 8.184 8.218 1.00 88.44 98 ILE A O 1
ATOM 696 N N . LEU A 1 99 ? -2.394 9.106 10.255 1.00 87.38 99 LEU A N 1
ATOM 697 C CA . LEU A 1 99 ? -1.479 10.194 9.890 1.00 87.38 99 LEU A CA 1
ATOM 698 C C . LEU A 1 99 ? -0.123 9.662 9.404 1.00 87.38 99 LEU A C 1
ATOM 700 O O . LEU A 1 99 ? 0.419 10.149 8.409 1.00 87.38 99 LEU A O 1
ATOM 704 N N . ARG A 1 100 ? 0.388 8.604 10.045 1.00 87.44 100 ARG A N 1
ATOM 705 C CA . ARG A 1 100 ? 1.634 7.931 9.662 1.00 87.44 100 ARG A CA 1
ATOM 706 C C . ARG A 1 100 ? 1.550 7.258 8.295 1.00 87.44 100 ARG A C 1
ATOM 708 O O . ARG A 1 100 ? 2.556 7.224 7.590 1.00 87.44 100 ARG A O 1
ATOM 715 N N . THR A 1 101 ? 0.369 6.775 7.897 1.00 85.94 101 THR A N 1
ATOM 716 C CA . THR A 1 101 ? 0.164 6.219 6.549 1.00 85.94 101 THR A CA 1
ATOM 717 C C . THR A 1 101 ? 0.353 7.250 5.436 1.00 85.94 101 THR A C 1
ATOM 719 O O . THR A 1 101 ? 0.579 6.860 4.293 1.00 85.94 101 THR A O 1
ATOM 722 N N . GLN A 1 102 ? 0.285 8.552 5.762 1.00 81.19 102 GLN A N 1
ATOM 723 C CA . GLN A 1 102 ? 0.352 9.657 4.800 1.00 81.19 102 GLN A CA 1
ATOM 724 C C . GLN A 1 102 ? -0.672 9.490 3.671 1.00 81.19 102 GLN A C 1
ATOM 726 O O . GLN A 1 102 ? -0.378 9.714 2.493 1.00 81.19 102 GLN A O 1
ATOM 731 N N . ILE A 1 103 ? -1.884 9.059 4.033 1.00 78.69 103 ILE A N 1
ATOM 732 C CA . ILE A 1 103 ? -2.940 8.804 3.063 1.00 78.69 103 ILE A CA 1
ATOM 733 C C . ILE A 1 103 ? -3.288 10.064 2.270 1.00 78.69 103 ILE A C 1
ATOM 735 O O . ILE A 1 103 ? -3.243 11.181 2.782 1.00 78.69 103 ILE A O 1
ATOM 739 N N . PHE A 1 104 ? -3.643 9.889 1.000 1.00 69.75 104 PHE A N 1
ATOM 740 C CA . PHE A 1 104 ? -4.126 10.977 0.159 1.00 69.75 104 PHE A CA 1
ATOM 741 C C . PHE A 1 104 ? -5.276 11.746 0.854 1.00 69.75 104 PHE A C 1
ATOM 743 O O . PHE A 1 104 ? -6.202 11.110 1.356 1.00 69.75 104 PHE A O 1
ATOM 750 N N . PRO A 1 105 ? -5.242 13.094 0.892 1.00 67.12 105 PRO A N 1
ATOM 751 C CA . PRO A 1 105 ? -4.352 13.975 0.132 1.00 67.12 105 PRO A CA 1
ATOM 752 C C . PRO A 1 105 ? -2.956 14.207 0.737 1.00 67.12 105 PRO A C 1
ATOM 754 O O . PRO A 1 105 ? -2.093 14.692 0.012 1.00 67.12 105 PRO A O 1
ATOM 757 N N . LEU A 1 106 ? -2.693 13.803 1.985 1.00 67.19 106 LEU A N 1
ATOM 758 C CA . LEU A 1 106 ? -1.472 14.089 2.767 1.00 67.19 106 LEU A CA 1
ATOM 759 C C . LEU A 1 106 ? -0.170 13.467 2.215 1.00 67.19 106 LEU A C 1
ATOM 761 O O . LEU A 1 106 ? 0.904 13.687 2.770 1.00 67.19 106 LEU A O 1
ATOM 765 N N . HIS A 1 107 ? -0.243 12.712 1.119 1.00 68.75 107 HIS A N 1
ATOM 766 C CA . HIS A 1 107 ? 0.892 12.021 0.517 1.00 68.75 107 HIS A CA 1
ATOM 767 C C . HIS A 1 107 ? 1.954 12.991 -0.059 1.00 68.75 107 HIS A C 1
ATOM 769 O O . HIS A 1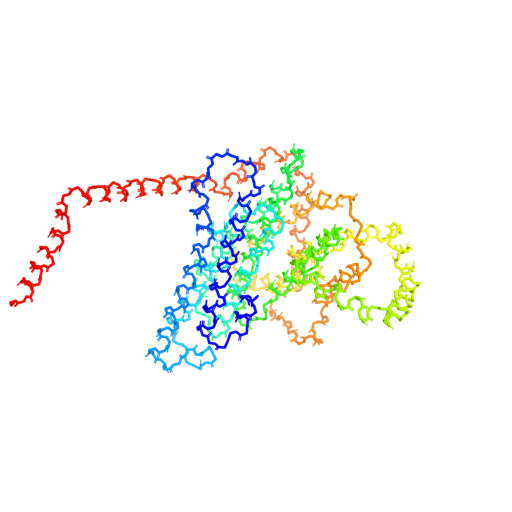 107 ? 1.628 13.840 -0.903 1.00 68.75 107 HIS A O 1
ATOM 775 N N . PRO A 1 108 ? 3.252 12.814 0.251 1.00 64.50 108 PRO A N 1
ATOM 776 C CA . PRO A 1 108 ? 4.327 13.672 -0.254 1.00 64.50 108 PRO A CA 1
ATOM 777 C C . PRO A 1 108 ? 4.551 13.519 -1.771 1.00 64.50 108 PRO A C 1
ATOM 779 O O . PRO A 1 108 ? 4.728 12.428 -2.308 1.00 64.50 108 PRO A O 1
ATOM 782 N N . ARG A 1 109 ? 4.516 14.637 -2.510 1.00 60.88 109 ARG A N 1
ATOM 783 C CA . ARG A 1 109 ? 4.343 14.643 -3.984 1.00 60.88 109 ARG A CA 1
ATOM 784 C C . ARG A 1 109 ? 5.611 14.765 -4.816 1.00 60.88 109 ARG A C 1
ATOM 786 O O . ARG A 1 109 ? 5.603 14.418 -5.997 1.00 60.88 109 ARG A O 1
ATOM 793 N N . ARG A 1 110 ? 6.681 15.309 -4.232 1.00 58.47 110 ARG A N 1
ATOM 794 C CA . ARG A 1 110 ? 7.956 15.560 -4.934 1.00 58.47 110 ARG A CA 1
ATOM 795 C C . ARG A 1 110 ? 8.817 14.306 -5.065 1.00 58.47 110 ARG A C 1
ATOM 797 O O . ARG A 1 110 ? 9.795 14.288 -5.804 1.00 58.47 110 ARG A O 1
ATOM 804 N N . VAL A 1 111 ? 8.397 13.232 -4.412 1.00 58.88 111 VAL A N 1
ATOM 805 C CA . VAL A 1 111 ? 9.031 11.928 -4.467 1.00 58.88 111 VAL A CA 1
ATOM 806 C C . VAL A 1 111 ? 8.511 11.181 -5.700 1.00 58.88 111 VAL A C 1
ATOM 808 O O . VAL A 1 111 ? 7.563 10.406 -5.637 1.00 58.88 111 VAL A O 1
ATOM 811 N N . ARG A 1 112 ? 9.083 11.505 -6.864 1.00 56.31 112 ARG A N 1
ATOM 812 C CA . ARG A 1 112 ? 8.660 10.959 -8.167 1.00 56.31 112 ARG A CA 1
ATOM 813 C C . ARG A 1 112 ? 9.470 9.734 -8.596 1.00 56.31 112 ARG A C 1
ATOM 815 O O . ARG A 1 112 ? 9.084 9.062 -9.535 1.00 56.31 112 ARG A O 1
ATOM 822 N N . GLY A 1 113 ? 10.591 9.431 -7.948 1.00 60.75 113 GLY A N 1
ATOM 823 C CA . GLY A 1 113 ? 11.414 8.266 -8.284 1.00 60.75 113 GLY A CA 1
ATOM 824 C C . GLY A 1 113 ? 10.909 6.979 -7.633 1.00 60.75 113 GLY A C 1
ATOM 825 O O . GLY A 1 113 ? 10.323 7.019 -6.554 1.00 60.75 113 GLY A O 1
ATOM 826 N N . ALA A 1 114 ? 11.206 5.831 -8.242 1.00 63.16 114 ALA A N 1
ATOM 827 C CA . ALA A 1 114 ? 10.903 4.523 -7.660 1.00 63.16 114 ALA A CA 1
ATOM 828 C C . ALA A 1 114 ? 11.594 4.308 -6.298 1.00 63.16 114 ALA A C 1
ATOM 830 O O . ALA A 1 114 ? 10.980 3.816 -5.357 1.00 63.16 114 ALA A O 1
ATOM 831 N N . THR A 1 115 ? 12.839 4.776 -6.166 1.00 64.75 115 THR A N 1
ATOM 832 C CA . THR A 1 115 ? 13.602 4.792 -4.904 1.00 64.75 115 THR A CA 1
ATOM 833 C C . THR A 1 115 ? 12.918 5.627 -3.828 1.00 64.75 115 THR A C 1
ATOM 835 O O . THR A 1 115 ? 12.853 5.243 -2.665 1.00 64.75 115 THR A O 1
ATOM 838 N N . GLY A 1 116 ? 12.361 6.762 -4.232 1.00 67.06 116 GLY A N 1
ATOM 839 C CA . GLY A 1 116 ? 11.609 7.629 -3.354 1.00 67.06 116 GLY A CA 1
ATOM 840 C C . GLY A 1 116 ? 10.273 7.014 -2.922 1.00 67.06 116 GLY A C 1
ATOM 841 O O . GLY A 1 116 ? 9.944 7.036 -1.740 1.00 67.06 116 GLY A O 1
ATOM 842 N N . ALA A 1 117 ? 9.520 6.427 -3.856 1.00 67.50 117 ALA A N 1
ATOM 843 C CA . ALA A 1 117 ? 8.297 5.698 -3.531 1.00 67.50 117 ALA A CA 1
ATOM 844 C C . ALA A 1 117 ? 8.597 4.550 -2.552 1.00 67.50 117 ALA A C 1
ATOM 846 O O . ALA A 1 117 ? 7.922 4.415 -1.538 1.00 67.50 117 ALA A O 1
ATOM 847 N N . ALA A 1 118 ? 9.675 3.792 -2.777 1.00 66.75 118 ALA A N 1
ATOM 848 C CA . ALA A 1 118 ? 10.127 2.757 -1.849 1.00 66.75 118 ALA A CA 1
ATOM 849 C C . ALA A 1 118 ? 10.444 3.307 -0.445 1.00 66.75 118 ALA A C 1
ATOM 851 O O . ALA A 1 118 ? 10.095 2.681 0.555 1.00 66.75 118 ALA A O 1
ATOM 852 N N . ALA A 1 119 ? 11.046 4.495 -0.349 1.00 70.31 119 ALA A N 1
ATOM 853 C CA . ALA A 1 119 ? 11.340 5.121 0.937 1.00 70.31 119 ALA A CA 1
ATOM 854 C C . ALA A 1 119 ? 10.082 5.527 1.722 1.00 70.31 119 ALA A C 1
ATOM 856 O O . ALA A 1 119 ? 10.068 5.420 2.946 1.00 70.31 119 ALA A O 1
ATOM 857 N N . LEU A 1 120 ? 9.020 5.950 1.031 1.00 74.94 120 LEU A N 1
ATOM 858 C CA . LEU A 1 120 ? 7.734 6.318 1.638 1.00 74.94 120 LEU A CA 1
ATOM 859 C C . LEU A 1 120 ? 6.913 5.106 2.103 1.00 74.94 120 LEU A C 1
ATOM 861 O O . LEU A 1 120 ? 6.039 5.235 2.956 1.00 74.94 120 LEU A O 1
ATOM 865 N N . LEU A 1 121 ? 7.218 3.913 1.593 1.00 74.44 121 LEU A N 1
ATOM 866 C CA . LEU A 1 121 ? 6.506 2.687 1.954 1.00 74.44 121 LEU A CA 1
ATOM 867 C C . LEU A 1 121 ? 6.846 2.187 3.357 1.00 74.44 121 LEU A C 1
ATOM 869 O O . LEU A 1 121 ? 5.993 1.594 4.006 1.00 74.44 121 LEU A O 1
ATOM 873 N N . LEU A 1 122 ? 8.057 2.451 3.852 1.00 76.44 122 LEU A N 1
ATOM 874 C CA . LEU A 1 122 ? 8.449 2.104 5.221 1.00 76.44 122 LEU A CA 1
ATOM 875 C C . LEU A 1 122 ? 7.605 2.830 6.289 1.00 76.44 122 LEU A C 1
ATOM 877 O O . LEU A 1 122 ? 7.015 2.147 7.128 1.00 76.44 122 LEU A O 1
ATOM 881 N N . PRO A 1 123 ? 7.498 4.173 6.284 1.00 78.75 123 PRO A N 1
ATOM 882 C CA . PRO A 1 123 ? 6.648 4.886 7.234 1.00 78.75 123 PRO A CA 1
ATOM 883 C C . PRO A 1 123 ? 5.165 4.591 7.002 1.00 78.75 123 PRO A C 1
ATOM 885 O O . PRO A 1 123 ? 4.438 4.384 7.973 1.00 78.75 123 PRO A O 1
ATOM 888 N N . ALA A 1 124 ? 4.723 4.473 5.743 1.00 84.62 124 ALA A N 1
ATOM 889 C CA . ALA A 1 124 ? 3.333 4.136 5.458 1.00 84.62 124 ALA A CA 1
ATOM 890 C C . ALA A 1 124 ? 2.956 2.737 5.978 1.00 84.62 124 ALA A C 1
ATOM 892 O O . ALA A 1 124 ? 1.917 2.557 6.613 1.00 84.62 124 ALA A O 1
ATOM 893 N N . GLY A 1 125 ? 3.841 1.758 5.775 1.00 83.50 125 GLY A N 1
ATOM 894 C CA . GLY A 1 125 ? 3.688 0.397 6.275 1.00 83.50 125 GLY A CA 1
ATOM 895 C C . GLY A 1 125 ? 3.714 0.319 7.800 1.00 83.50 125 GLY A C 1
ATOM 896 O O . GLY A 1 125 ? 2.935 -0.429 8.383 1.00 83.50 125 GLY A O 1
ATOM 897 N N . ALA A 1 126 ? 4.539 1.134 8.461 1.00 83.69 126 ALA A N 1
ATOM 898 C CA . ALA A 1 126 ? 4.539 1.242 9.918 1.00 83.69 126 ALA A CA 1
ATOM 899 C C . ALA A 1 126 ? 3.223 1.818 10.463 1.00 83.69 126 ALA A C 1
ATOM 901 O O . ALA A 1 126 ? 2.711 1.320 11.464 1.00 83.69 126 ALA A O 1
ATOM 902 N N . GLY A 1 127 ? 2.650 2.816 9.781 1.00 87.62 127 GLY A N 1
ATOM 903 C CA . GLY A 1 127 ? 1.322 3.343 10.097 1.00 87.62 127 GLY A CA 1
ATOM 904 C C . GLY A 1 127 ? 0.231 2.282 9.963 1.00 87.62 127 GLY A C 1
ATOM 905 O O . GLY A 1 127 ? -0.535 2.061 10.894 1.00 87.62 127 GLY A O 1
ATOM 906 N N . LEU A 1 128 ? 0.210 1.555 8.846 1.00 88.56 128 LEU A N 1
ATOM 907 C CA . LEU A 1 128 ? -0.736 0.459 8.620 1.00 88.56 128 LEU A CA 1
ATOM 908 C C . LEU A 1 128 ? -0.572 -0.678 9.639 1.00 88.56 128 LEU A C 1
ATOM 910 O O . LEU A 1 128 ? -1.563 -1.238 10.100 1.00 88.56 128 LEU A O 1
ATOM 914 N N . TYR A 1 129 ? 0.665 -1.004 10.021 1.00 86.12 129 TYR A N 1
ATOM 915 C CA . TYR A 1 129 ? 0.949 -2.018 11.036 1.00 86.12 129 TYR A CA 1
ATOM 916 C C . TYR A 1 129 ? 0.425 -1.589 12.407 1.00 86.12 129 TYR A C 1
ATOM 918 O O . TYR A 1 129 ? -0.245 -2.370 13.081 1.00 86.12 129 TYR A O 1
ATOM 926 N N . LEU A 1 130 ? 0.685 -0.338 12.805 1.00 86.44 130 LEU A N 1
ATOM 927 C CA . LEU A 1 130 ? 0.147 0.221 14.043 1.00 86.44 130 LEU A CA 1
ATOM 928 C C . LEU A 1 130 ? -1.384 0.197 14.031 1.00 86.44 130 LEU A C 1
ATOM 930 O O . LEU A 1 130 ? -1.986 -0.235 15.010 1.00 86.44 130 LEU A O 1
ATOM 934 N N . LEU A 1 131 ? -2.008 0.601 12.922 1.00 88.69 131 LEU A N 1
ATOM 935 C CA . LEU A 1 131 ? -3.462 0.600 12.792 1.00 88.69 131 LEU A CA 1
ATOM 936 C C . LEU A 1 131 ? -4.036 -0.811 12.941 1.00 88.69 131 LEU A C 1
ATOM 938 O O . LEU A 1 131 ? -4.975 -1.005 13.708 1.00 88.69 131 LEU A O 1
ATOM 942 N N . ALA A 1 132 ? -3.444 -1.797 12.262 1.00 85.44 132 ALA A N 1
ATOM 943 C CA . ALA A 1 132 ? -3.855 -3.192 12.374 1.00 85.44 132 ALA A CA 1
ATOM 944 C C . ALA A 1 132 ? -3.740 -3.700 13.821 1.00 85.44 132 ALA A C 1
ATOM 946 O O . ALA A 1 132 ? -4.635 -4.392 14.299 1.00 85.44 132 ALA A O 1
ATOM 947 N N . ARG A 1 133 ? -2.684 -3.309 14.552 1.00 81.75 133 ARG A N 1
ATOM 948 C CA . ARG A 1 133 ? -2.532 -3.651 15.976 1.00 81.75 133 ARG A CA 1
ATOM 949 C C . ARG A 1 133 ? -3.586 -2.989 16.860 1.00 81.75 133 ARG A C 1
ATOM 951 O O . ARG A 1 133 ? -4.104 -3.654 17.746 1.00 81.75 133 ARG A O 1
ATOM 958 N N . VAL A 1 134 ? -3.904 -1.714 16.636 1.00 85.19 134 VAL A N 1
ATOM 959 C CA . VAL A 1 134 ? -4.937 -0.993 17.403 1.00 85.19 134 VAL A CA 1
ATOM 960 C C . VAL A 1 134 ? -6.308 -1.637 17.187 1.00 85.19 134 VAL A C 1
ATOM 962 O O . VAL A 1 134 ? -6.976 -1.978 18.157 1.00 85.19 134 VAL A O 1
ATOM 965 N N . GLN A 1 135 ? -6.675 -1.885 15.929 1.00 85.06 135 GLN A N 1
ATOM 966 C CA . GLN A 1 135 ? -7.945 -2.510 15.543 1.00 85.06 135 GLN A CA 1
ATOM 967 C C . GLN A 1 135 ? -8.076 -3.959 16.031 1.00 85.06 135 GLN A C 1
ATOM 969 O O . GLN A 1 135 ? -9.177 -4.422 16.312 1.00 85.06 135 GLN A O 1
ATOM 974 N N . ALA A 1 136 ? -6.953 -4.675 16.156 1.00 81.25 136 ALA A N 1
ATOM 975 C CA . ALA A 1 136 ? -6.913 -6.014 16.739 1.00 81.25 136 ALA A CA 1
ATOM 976 C C . ALA A 1 136 ? -7.141 -6.021 18.261 1.00 81.25 136 ALA A C 1
ATOM 978 O O . ALA A 1 136 ? -7.662 -7.004 18.781 1.00 81.25 136 ALA A O 1
ATOM 979 N N . VAL A 1 137 ? -6.746 -4.959 18.975 1.00 80.50 137 VAL A N 1
ATOM 980 C CA . VAL A 1 137 ? -7.003 -4.824 20.421 1.00 80.50 137 VAL A CA 1
ATOM 981 C C . VAL A 1 137 ? -8.468 -4.478 20.665 1.00 80.50 137 VAL A C 1
ATOM 983 O O . VAL A 1 137 ? -9.122 -5.122 21.481 1.00 80.50 137 VAL A O 1
ATOM 986 N N . ALA A 1 138 ? -8.986 -3.480 19.953 1.00 82.00 138 ALA A N 1
ATOM 987 C CA . ALA A 1 138 ? -10.409 -3.179 19.919 1.00 82.00 138 ALA A CA 1
ATOM 988 C C . ALA A 1 138 ? -10.759 -2.472 18.600 1.00 82.00 138 ALA A C 1
ATOM 990 O O . ALA A 1 138 ? -9.999 -1.600 18.165 1.00 82.00 138 ALA A O 1
ATOM 991 N N . PRO A 1 139 ? -11.910 -2.783 17.979 1.00 82.00 139 PRO A N 1
ATOM 992 C CA . PRO A 1 139 ? -12.325 -2.150 16.738 1.00 82.00 139 PRO A CA 1
ATOM 993 C C . PRO A 1 139 ? -12.884 -0.736 16.981 1.00 82.00 139 PRO A C 1
ATOM 995 O O . PRO A 1 139 ? -14.086 -0.501 16.897 1.00 82.00 139 PRO A O 1
ATOM 998 N N . VAL A 1 140 ? -12.019 0.209 17.366 1.00 81.75 140 VAL A N 1
ATOM 999 C CA . VAL A 1 140 ? -12.445 1.537 17.854 1.00 81.75 140 VAL A CA 1
ATOM 1000 C C . VAL A 1 140 ? -12.781 2.512 16.721 1.00 81.75 140 VAL A C 1
ATOM 1002 O O . VAL A 1 140 ? -13.573 3.431 16.915 1.00 81.75 140 VAL A O 1
ATOM 1005 N N . ILE A 1 141 ? -12.200 2.330 15.529 1.00 80.69 141 ILE A N 1
ATOM 1006 C CA . ILE A 1 141 ? -12.553 3.135 14.348 1.00 80.69 141 ILE A CA 1
ATOM 1007 C C . ILE A 1 141 ? -13.438 2.276 13.446 1.00 80.69 141 ILE A C 1
ATOM 1009 O O . ILE A 1 141 ? -12.926 1.292 12.904 1.00 80.69 141 ILE A O 1
ATOM 1013 N N . PRO A 1 142 ? -14.721 2.634 13.259 1.00 77.38 142 PRO A N 1
ATOM 1014 C CA . PRO A 1 142 ? -15.633 1.837 12.456 1.00 77.38 142 PRO A CA 1
ATOM 1015 C C . PRO A 1 142 ? -15.299 1.940 10.965 1.00 77.38 142 PRO A C 1
ATOM 1017 O O . PRO A 1 142 ? -14.777 2.952 10.490 1.00 77.38 142 PRO A O 1
ATOM 1020 N N . ALA A 1 143 ? -15.658 0.901 10.211 1.00 67.94 143 ALA A N 1
ATOM 1021 C CA . ALA A 1 143 ? -15.461 0.832 8.763 1.00 67.94 143 ALA A CA 1
ATOM 1022 C C . ALA A 1 143 ? -16.297 1.858 7.970 1.00 67.94 143 ALA A C 1
ATOM 1024 O O . ALA A 1 143 ? -16.039 2.067 6.792 1.00 67.94 143 ALA A O 1
ATOM 1025 N N . GLU A 1 144 ? -17.264 2.518 8.608 1.00 68.88 144 GLU A N 1
ATOM 1026 C CA . GLU A 1 144 ? -18.079 3.592 8.022 1.00 68.88 144 GLU A CA 1
ATOM 1027 C C . GLU A 1 144 ? -17.515 4.995 8.308 1.00 68.88 144 GLU A C 1
ATOM 1029 O O . GLU A 1 144 ? -18.010 5.997 7.792 1.00 68.88 144 GLU A O 1
ATOM 1034 N N . ALA A 1 145 ? -16.475 5.101 9.143 1.00 74.12 145 ALA A N 1
ATOM 1035 C CA . ALA A 1 145 ? -15.915 6.392 9.513 1.00 74.12 145 ALA A CA 1
ATOM 1036 C C . ALA A 1 145 ? -15.162 7.060 8.351 1.00 74.12 145 ALA A C 1
ATOM 1038 O O . ALA A 1 145 ? -14.718 6.426 7.391 1.00 74.12 145 ALA A O 1
ATOM 1039 N N . LEU A 1 146 ? -14.919 8.366 8.508 1.00 83.12 146 LEU A N 1
ATOM 1040 C CA . LEU A 1 146 ? -14.110 9.197 7.608 1.00 83.12 146 LEU A CA 1
ATOM 1041 C C . LEU A 1 146 ? -12.823 8.512 7.082 1.00 83.12 146 LEU A C 1
ATOM 1043 O O . LEU A 1 146 ? -12.523 8.669 5.897 1.00 83.12 146 LEU A O 1
ATOM 1047 N N . PRO A 1 147 ? -12.066 7.722 7.874 1.00 84.44 147 PRO A N 1
ATOM 1048 C CA . PRO A 1 147 ? -10.891 7.012 7.373 1.00 84.44 147 PRO A CA 1
ATOM 1049 C C . PRO A 1 147 ? -11.179 6.012 6.244 1.00 84.44 147 PRO A C 1
ATOM 1051 O O . PRO A 1 147 ? -10.362 5.895 5.336 1.00 84.44 147 PRO A O 1
ATOM 1054 N N . ALA A 1 148 ? -12.327 5.333 6.231 1.00 84.50 148 ALA A N 1
ATOM 1055 C CA . ALA A 1 148 ? -12.683 4.418 5.144 1.00 84.50 148 ALA A CA 1
ATOM 1056 C C . ALA A 1 148 ? -13.013 5.165 3.843 1.00 84.50 148 ALA A C 1
ATOM 1058 O O . ALA A 1 148 ? -12.610 4.745 2.751 1.00 84.50 148 ALA A O 1
ATOM 1059 N N . LEU A 1 149 ? -13.651 6.335 3.956 1.00 86.12 149 LEU A N 1
ATOM 1060 C CA . LEU A 1 149 ? -13.843 7.253 2.832 1.00 86.12 149 LEU A CA 1
ATOM 1061 C C . LEU A 1 149 ? -12.499 7.748 2.286 1.00 86.12 149 LEU A C 1
ATOM 1063 O O . LEU A 1 149 ? -12.277 7.697 1.077 1.00 86.12 149 LEU A O 1
ATOM 1067 N N . LEU A 1 150 ? -11.571 8.154 3.159 1.00 85.75 150 LEU A N 1
ATOM 1068 C CA . LEU A 1 150 ? -10.210 8.535 2.761 1.00 85.75 150 LEU A CA 1
ATOM 1069 C C . LEU A 1 150 ? -9.457 7.363 2.107 1.00 85.75 150 LEU A C 1
ATOM 1071 O O . LEU A 1 150 ? -8.785 7.563 1.098 1.00 85.75 150 LEU A O 1
ATOM 1075 N N . GLY A 1 151 ? -9.631 6.140 2.619 1.00 87.44 151 GLY A N 1
ATOM 1076 C CA . GLY A 1 151 ? -9.157 4.886 2.022 1.00 87.44 151 GLY A CA 1
ATOM 1077 C C . GLY A 1 151 ? -9.638 4.694 0.587 1.00 87.44 151 GLY A C 1
ATOM 1078 O O . GLY A 1 151 ? -8.836 4.505 -0.328 1.00 87.44 151 GLY A O 1
ATOM 1079 N N . SER A 1 152 ? -10.948 4.818 0.382 1.00 88.69 152 SER A N 1
ATOM 1080 C CA . SER A 1 152 ? -11.593 4.703 -0.930 1.00 88.69 152 SER A CA 1
ATOM 1081 C C . SER A 1 152 ? -11.153 5.796 -1.905 1.00 88.69 152 SER A C 1
ATOM 1083 O O . SER A 1 152 ? -10.868 5.517 -3.071 1.00 88.69 152 SER A O 1
ATOM 1085 N N . LEU A 1 153 ? -11.055 7.042 -1.438 1.00 89.75 153 LEU A N 1
ATOM 1086 C CA . LEU A 1 153 ? -10.568 8.158 -2.247 1.00 89.75 153 LEU A CA 1
ATOM 1087 C C . LEU A 1 153 ? -9.102 7.964 -2.637 1.00 89.75 153 LEU A C 1
ATOM 1089 O O . LEU A 1 153 ? -8.742 8.212 -3.787 1.00 89.75 153 LEU A O 1
ATOM 1093 N N . ALA A 1 154 ? -8.264 7.479 -1.718 1.00 89.38 154 ALA A N 1
ATOM 1094 C CA . ALA A 1 154 ? -6.875 7.149 -2.005 1.00 89.38 154 ALA A CA 1
ATOM 1095 C C . ALA A 1 154 ? -6.763 6.015 -3.032 1.00 89.38 154 ALA A C 1
ATOM 1097 O O . ALA A 1 154 ? -5.988 6.134 -3.975 1.00 89.38 154 ALA A O 1
ATOM 1098 N N . LEU A 1 155 ? -7.567 4.955 -2.920 1.00 90.56 155 LEU A N 1
ATOM 1099 C CA . LEU A 1 155 ? -7.611 3.876 -3.912 1.00 90.56 155 LEU A CA 1
ATOM 1100 C C . LEU A 1 155 ? -7.905 4.397 -5.319 1.00 90.56 155 LEU A C 1
ATOM 1102 O O . LEU A 1 155 ? -7.146 4.113 -6.253 1.00 90.56 155 LEU A O 1
ATOM 1106 N N . LEU A 1 156 ? -8.971 5.190 -5.452 1.00 90.31 156 LEU A N 1
ATOM 1107 C CA . LEU A 1 156 ? -9.389 5.785 -6.720 1.00 90.31 156 LEU A CA 1
ATOM 1108 C C . LEU A 1 156 ? -8.327 6.739 -7.268 1.00 90.31 156 LEU A C 1
ATOM 1110 O O . LEU A 1 156 ? -7.931 6.620 -8.429 1.00 90.31 156 LEU A O 1
ATOM 1114 N N . ALA A 1 157 ? -7.820 7.648 -6.432 1.00 88.06 157 ALA A N 1
ATOM 1115 C CA . ALA A 1 157 ? -6.772 8.585 -6.818 1.00 88.06 157 ALA A CA 1
ATOM 1116 C C . ALA A 1 157 ? -5.497 7.849 -7.254 1.00 88.06 157 ALA A C 1
ATOM 1118 O O . ALA A 1 157 ? -4.906 8.185 -8.277 1.00 88.06 157 ALA A O 1
ATOM 1119 N N . GLY A 1 158 ? -5.094 6.813 -6.518 1.00 87.88 158 GLY A N 1
ATOM 1120 C CA . GLY A 1 158 ? -3.930 5.991 -6.825 1.00 87.88 158 GLY A CA 1
ATOM 1121 C C . GLY A 1 158 ? -4.075 5.227 -8.141 1.00 87.88 158 GLY A C 1
ATOM 1122 O O . GLY A 1 158 ? -3.175 5.287 -8.980 1.00 87.88 158 GLY A O 1
ATOM 1123 N N . GLY A 1 159 ? -5.225 4.585 -8.371 1.00 88.19 159 GLY A N 1
ATOM 1124 C CA . GLY A 1 159 ? -5.528 3.895 -9.630 1.00 88.19 159 GLY A CA 1
ATOM 1125 C C . GLY A 1 159 ? -5.517 4.850 -10.830 1.00 88.19 159 GLY A C 1
ATOM 1126 O O . GLY A 1 159 ? -4.829 4.599 -11.821 1.00 88.19 159 GLY A O 1
ATOM 1127 N N . LEU A 1 160 ? -6.197 5.996 -10.715 1.00 88.31 160 LEU A N 1
ATOM 1128 C CA . LEU A 1 160 ? -6.242 7.029 -11.758 1.00 88.31 160 LEU A CA 1
ATOM 1129 C C . LEU A 1 160 ? -4.865 7.635 -12.050 1.00 88.31 160 LEU A C 1
ATOM 1131 O O . LEU A 1 160 ? -4.529 7.870 -13.214 1.00 88.31 160 LEU A O 1
ATOM 1135 N N . LEU A 1 161 ? -4.049 7.880 -11.021 1.00 86.06 161 LEU A N 1
ATOM 1136 C CA . LEU A 1 161 ? -2.679 8.373 -11.185 1.00 86.06 161 LEU A CA 1
ATOM 1137 C C . LEU A 1 161 ? -1.771 7.323 -11.833 1.00 86.06 161 LEU A C 1
ATOM 1139 O O . LEU A 1 161 ? -0.960 7.679 -12.686 1.00 86.06 161 LEU A O 1
ATOM 1143 N N . ALA A 1 162 ? -1.928 6.041 -11.491 1.00 86.81 162 ALA A N 1
ATOM 1144 C CA . ALA A 1 162 ? -1.159 4.963 -12.107 1.00 86.81 162 ALA A CA 1
ATOM 1145 C C . ALA A 1 162 ? -1.493 4.807 -13.600 1.00 86.81 162 ALA A C 1
ATOM 1147 O O . ALA A 1 162 ? -0.591 4.721 -14.441 1.00 86.81 162 ALA A O 1
ATOM 1148 N N . TRP A 1 163 ? -2.784 4.839 -13.940 1.00 88.06 163 TRP A N 1
ATOM 1149 C CA . TRP A 1 163 ? -3.261 4.808 -15.320 1.00 88.06 163 TRP A CA 1
ATOM 1150 C C . TRP A 1 163 ? -2.801 6.022 -16.129 1.00 88.06 163 TRP A C 1
ATOM 1152 O O . TRP A 1 163 ? -2.107 5.873 -17.137 1.00 88.06 163 TRP A O 1
ATOM 1162 N N . SER A 1 164 ? -3.147 7.228 -15.674 1.00 84.12 164 SER A N 1
ATOM 1163 C CA . SER A 1 164 ? -2.831 8.466 -16.392 1.00 84.12 164 SER A CA 1
ATOM 1164 C C . SER A 1 164 ? -1.324 8.704 -16.475 1.00 84.12 164 SER A C 1
ATOM 1166 O O . SER A 1 164 ? -0.838 9.176 -17.499 1.00 84.12 164 SER A O 1
ATOM 1168 N N . GLY A 1 165 ? -0.571 8.346 -15.430 1.00 77.94 165 GLY A N 1
ATOM 1169 C CA . GLY A 1 165 ? 0.892 8.345 -15.400 1.00 77.94 165 GLY A CA 1
ATOM 1170 C C . GLY A 1 165 ? 1.494 7.536 -16.541 1.00 77.94 165 GLY A C 1
ATOM 1171 O O . GLY A 1 165 ? 2.307 8.046 -17.310 1.00 77.94 165 GLY A O 1
ATOM 1172 N N . SER A 1 166 ? 1.028 6.301 -16.694 1.00 79.19 166 SER A N 1
ATOM 1173 C CA . SER A 1 166 ? 1.511 5.377 -17.725 1.00 79.19 166 SER A CA 1
ATOM 1174 C C . SER A 1 166 ? 1.047 5.776 -19.127 1.00 79.19 166 SER A C 1
ATOM 1176 O O . SER A 1 166 ? 1.805 5.683 -20.090 1.00 79.19 166 SER A O 1
ATOM 1178 N N . ALA A 1 167 ? -0.178 6.294 -19.254 1.00 77.62 167 ALA A N 1
ATOM 1179 C CA . ALA A 1 167 ? -0.701 6.804 -20.519 1.00 77.62 167 ALA A CA 1
ATOM 1180 C C . ALA A 1 167 ? 0.058 8.054 -21.012 1.00 77.62 167 ALA A C 1
ATOM 1182 O O . ALA A 1 167 ? 0.277 8.203 -22.216 1.00 77.62 167 ALA A O 1
ATOM 1183 N N . ALA A 1 168 ? 0.470 8.939 -20.095 1.00 72.25 168 ALA A N 1
ATOM 1184 C CA . ALA A 1 168 ? 1.197 10.170 -20.405 1.00 72.25 168 ALA A CA 1
ATOM 1185 C C . ALA A 1 168 ? 2.695 9.941 -20.675 1.00 72.25 168 ALA A C 1
ATOM 1187 O O . ALA A 1 168 ? 3.252 10.604 -21.550 1.00 72.25 168 ALA A O 1
ATOM 1188 N N . ALA A 1 169 ? 3.338 8.994 -19.979 1.00 68.62 169 ALA A N 1
ATOM 1189 C CA . ALA A 1 169 ? 4.757 8.661 -20.165 1.00 68.62 169 ALA A CA 1
ATOM 1190 C C . ALA A 1 169 ? 5.088 8.266 -21.617 1.00 68.62 169 ALA A C 1
ATOM 1192 O O . ALA A 1 169 ? 6.124 8.645 -22.150 1.00 68.62 169 ALA A O 1
ATOM 1193 N N . ARG A 1 170 ? 4.148 7.620 -22.318 1.00 64.81 170 ARG A N 1
ATOM 1194 C CA . ARG A 1 170 ? 4.281 7.275 -23.746 1.00 64.81 170 ARG A CA 1
ATOM 1195 C C . ARG A 1 170 ? 4.226 8.467 -24.715 1.00 64.81 170 ARG A C 1
ATOM 1197 O O . ARG A 1 170 ? 4.370 8.265 -25.918 1.00 64.81 170 ARG A O 1
ATOM 1204 N N . ARG A 1 171 ? 3.960 9.687 -24.230 1.00 56.41 171 ARG A N 1
ATOM 1205 C CA . ARG A 1 171 ? 3.874 10.925 -25.030 1.00 56.41 171 ARG A CA 1
ATOM 1206 C C . ARG A 1 171 ? 5.145 11.774 -24.963 1.00 56.41 171 ARG A C 1
ATOM 1208 O O . ARG A 1 171 ? 5.425 12.503 -25.905 1.00 56.41 171 ARG A O 1
ATOM 1215 N N . LEU A 1 172 ? 5.871 11.713 -23.848 1.00 51.72 172 LEU A N 1
ATOM 1216 C CA . LEU A 1 172 ? 7.035 12.550 -23.566 1.00 51.72 172 LEU A CA 1
ATOM 1217 C C . LEU A 1 172 ? 8.257 11.640 -23.461 1.00 51.72 172 LEU A C 1
ATOM 1219 O O . LEU A 1 172 ? 8.442 10.968 -22.448 1.00 51.72 172 LEU A O 1
ATOM 1223 N N . SER A 1 173 ? 9.093 11.618 -24.497 1.00 38.75 173 SER A N 1
ATOM 1224 C CA . SER A 1 173 ? 10.429 11.018 -24.448 1.00 38.75 173 SER A CA 1
ATOM 1225 C C . SER A 1 173 ? 11.240 11.704 -23.340 1.00 38.75 173 SER A C 1
ATOM 1227 O O . SER A 1 173 ? 11.769 12.792 -23.542 1.00 38.75 173 SER A O 1
ATOM 1229 N N . GLY A 1 174 ? 11.247 11.111 -22.141 1.00 42.78 174 GLY A N 1
ATOM 1230 C CA . GLY A 1 174 ? 11.850 11.674 -20.923 1.00 42.78 174 GLY A CA 1
ATOM 1231 C C . GLY A 1 174 ? 10.948 11.638 -19.679 1.00 42.78 174 GLY A C 1
ATOM 1232 O O . GLY A 1 174 ? 11.438 11.772 -18.559 1.00 42.78 174 GLY A O 1
ATOM 1233 N N . GLY A 1 175 ? 9.640 11.399 -19.833 1.00 45.12 175 GLY A N 1
ATOM 1234 C CA . GLY A 1 175 ? 8.711 11.200 -18.720 1.00 45.12 175 GLY A CA 1
ATOM 1235 C C . GLY A 1 175 ? 8.869 9.809 -18.107 1.00 45.12 175 GLY A C 1
ATOM 1236 O O . GLY A 1 175 ? 8.188 8.874 -18.513 1.00 45.12 175 GLY A O 1
ATOM 1237 N N . GLY A 1 176 ? 9.786 9.651 -17.151 1.00 53.16 176 GLY A N 1
ATOM 1238 C CA . GLY A 1 176 ? 10.028 8.367 -16.485 1.00 53.16 176 GLY A CA 1
ATOM 1239 C C . GLY A 1 176 ? 8.796 7.800 -15.746 1.00 53.16 176 GLY A C 1
ATOM 1240 O O . GLY A 1 176 ? 7.830 8.523 -15.491 1.00 53.16 176 GLY A O 1
ATOM 1241 N N . PRO A 1 177 ? 8.838 6.526 -15.305 1.00 60.16 177 PRO A N 1
ATOM 1242 C CA . PRO A 1 177 ? 7.716 5.792 -14.690 1.00 60.16 177 PRO A CA 1
ATOM 1243 C C . PRO A 1 177 ? 7.250 6.324 -13.317 1.00 60.16 177 PRO A C 1
ATOM 1245 O O . PRO A 1 177 ? 6.528 5.654 -12.580 1.00 60.16 177 PRO A O 1
ATOM 1248 N N . GLY A 1 178 ? 7.662 7.527 -12.927 1.00 66.50 178 GLY A N 1
ATOM 1249 C CA . GLY A 1 178 ? 7.473 8.068 -11.589 1.00 66.50 178 GLY A CA 1
ATOM 1250 C C . GLY A 1 178 ? 6.024 8.273 -11.159 1.00 66.50 178 GLY A C 1
ATOM 1251 O O . GLY A 1 178 ? 5.674 8.055 -9.998 1.00 66.50 178 GLY A O 1
ATOM 1252 N N . ALA A 1 179 ? 5.157 8.641 -12.103 1.00 69.38 179 ALA A N 1
ATOM 1253 C CA . ALA A 1 179 ? 3.730 8.795 -11.840 1.00 69.38 179 ALA A CA 1
ATOM 1254 C C . ALA A 1 179 ? 3.038 7.447 -11.559 1.00 69.38 179 ALA A C 1
ATOM 1256 O O . ALA A 1 179 ? 2.163 7.392 -10.695 1.00 69.38 179 ALA A O 1
ATOM 1257 N N . LEU A 1 180 ? 3.483 6.356 -12.204 1.00 77.75 180 LEU A N 1
ATOM 1258 C CA . LEU A 1 180 ? 3.000 5.002 -11.914 1.00 77.75 180 LEU A CA 1
ATOM 1259 C C . LEU A 1 180 ? 3.350 4.592 -10.483 1.00 77.75 180 LEU A C 1
ATOM 1261 O O . LEU A 1 180 ? 2.475 4.131 -9.757 1.00 77.75 180 LEU A O 1
ATOM 1265 N N . TRP A 1 181 ? 4.594 4.814 -10.047 1.00 77.62 181 TRP A N 1
ATOM 1266 C CA . TRP A 1 181 ? 5.029 4.450 -8.693 1.00 77.62 181 TRP A CA 1
ATOM 1267 C C . TRP A 1 181 ? 4.277 5.212 -7.608 1.00 77.62 181 TRP A C 1
ATOM 1269 O O . TRP A 1 181 ? 3.879 4.628 -6.602 1.00 77.62 181 TRP A O 1
ATOM 1279 N N . ARG A 1 182 ? 4.027 6.505 -7.834 1.00 79.75 182 ARG A N 1
ATOM 1280 C CA . ARG A 1 182 ? 3.222 7.321 -6.924 1.00 79.75 182 ARG A CA 1
ATOM 1281 C C . ARG A 1 182 ? 1.773 6.836 -6.860 1.00 79.75 182 ARG A C 1
ATOM 1283 O O . ARG A 1 182 ? 1.234 6.707 -5.765 1.00 79.75 182 ARG A O 1
ATOM 1290 N N . GLY A 1 183 ? 1.155 6.559 -8.009 1.00 83.06 183 GLY A N 1
ATOM 1291 C CA . GLY A 1 183 ? -0.206 6.022 -8.062 1.00 83.06 183 GLY A CA 1
ATOM 1292 C C . GLY A 1 183 ? -0.320 4.671 -7.356 1.00 83.06 183 GLY A C 1
ATOM 1293 O O . GLY A 1 183 ? -1.199 4.483 -6.518 1.00 83.06 183 GLY A O 1
ATOM 1294 N N . LEU A 1 184 ? 0.633 3.771 -7.616 1.00 84.06 184 LEU A N 1
ATOM 1295 C CA . LEU A 1 184 ? 0.712 2.459 -6.981 1.00 84.06 184 LEU A CA 1
ATOM 1296 C C . LEU A 1 184 ? 0.824 2.577 -5.460 1.00 84.06 184 LEU A C 1
ATOM 1298 O O . LEU A 1 184 ? 0.069 1.920 -4.755 1.00 84.06 184 LEU A O 1
ATOM 1302 N N . LEU A 1 185 ? 1.714 3.431 -4.951 1.00 83.56 185 LEU A N 1
ATOM 1303 C CA . LEU A 1 185 ? 1.890 3.623 -3.512 1.00 83.56 185 LEU A CA 1
ATOM 1304 C C . LEU A 1 185 ? 0.610 4.133 -2.845 1.00 83.56 185 LEU A C 1
ATOM 1306 O O . LEU A 1 185 ? 0.157 3.541 -1.868 1.00 83.56 185 LEU A O 1
ATOM 1310 N N . ILE A 1 186 ? 0.001 5.187 -3.398 1.00 87.00 186 ILE A N 1
ATOM 1311 C CA . ILE A 1 186 ? -1.244 5.758 -2.864 1.00 87.00 186 ILE A CA 1
ATOM 1312 C C . ILE A 1 186 ? -2.348 4.693 -2.849 1.00 87.00 186 ILE A C 1
ATOM 1314 O O . ILE A 1 186 ? -3.078 4.565 -1.865 1.00 87.00 186 ILE A O 1
ATOM 1318 N N . HIS A 1 187 ? -2.426 3.888 -3.909 1.00 89.00 187 HIS A N 1
ATOM 1319 C CA . HIS A 1 187 ? -3.379 2.795 -4.001 1.00 89.00 187 HIS A CA 1
ATOM 1320 C C . HIS A 1 187 ? -3.115 1.704 -2.947 1.00 89.00 187 HIS A C 1
ATOM 1322 O O . HIS A 1 187 ? -4.047 1.289 -2.267 1.00 89.00 187 HIS A O 1
ATOM 1328 N N . GLN A 1 188 ? -1.864 1.262 -2.752 1.00 87.19 188 GLN A N 1
ATOM 1329 C CA . GLN A 1 188 ? -1.536 0.252 -1.731 1.00 87.19 188 GLN A CA 1
ATOM 1330 C C . GLN A 1 188 ? -1.854 0.736 -0.314 1.00 87.19 188 GLN A C 1
ATOM 1332 O O . GLN A 1 188 ? -2.356 -0.037 0.500 1.00 87.19 188 GLN A O 1
ATOM 1337 N N . VAL A 1 189 ? -1.598 2.013 -0.023 1.00 88.38 189 VAL A N 1
ATOM 1338 C CA . VAL A 1 189 ? -1.933 2.613 1.274 1.00 88.38 189 VAL A CA 1
ATOM 1339 C C . VAL A 1 189 ? -3.446 2.646 1.489 1.00 88.38 189 VAL A C 1
ATOM 1341 O O . VAL A 1 189 ? -3.912 2.250 2.555 1.00 88.38 189 VAL A O 1
ATOM 1344 N N . GLY A 1 190 ? -4.220 3.044 0.472 1.00 89.19 190 GLY A N 1
ATOM 1345 C CA . GLY A 1 190 ? -5.684 3.014 0.529 1.00 89.19 190 GLY A CA 1
ATOM 1346 C C . GLY A 1 190 ? -6.246 1.600 0.719 1.00 89.19 190 GLY A C 1
ATOM 1347 O O . GLY A 1 190 ? -7.109 1.394 1.572 1.00 89.19 190 GLY A O 1
ATOM 1348 N N . ALA A 1 191 ? -5.705 0.612 -0.007 1.00 88.44 191 ALA A N 1
ATOM 1349 C CA . ALA A 1 191 ? -6.084 -0.798 0.124 1.00 88.44 191 ALA A CA 1
ATOM 1350 C C . ALA A 1 191 ? -5.790 -1.337 1.530 1.00 88.44 191 ALA A C 1
ATOM 1352 O O . ALA A 1 191 ? -6.641 -1.976 2.146 1.00 88.44 191 ALA A O 1
ATOM 1353 N N . GLY A 1 192 ? -4.590 -1.057 2.049 1.00 88.62 192 GLY A N 1
ATOM 1354 C CA . GLY A 1 192 ? -4.181 -1.461 3.390 1.00 88.62 192 GLY A CA 1
ATOM 1355 C C . GLY A 1 192 ? -5.040 -0.824 4.481 1.00 88.62 192 GLY A C 1
ATOM 1356 O O . GLY A 1 192 ? -5.376 -1.500 5.451 1.00 88.62 192 GLY A O 1
ATOM 1357 N N . LEU A 1 193 ? -5.431 0.445 4.310 1.00 89.62 193 LEU A N 1
ATOM 1358 C CA . LEU A 1 193 ? -6.311 1.134 5.251 1.00 89.62 193 LEU A CA 1
ATOM 1359 C C . LEU A 1 193 ? -7.697 0.485 5.288 1.00 89.62 193 LEU A C 1
ATOM 1361 O O . LEU A 1 193 ? -8.166 0.140 6.369 1.00 89.62 193 LEU A O 1
ATOM 1365 N N . LEU A 1 194 ? -8.330 0.272 4.128 1.00 89.00 194 LEU A N 1
ATOM 1366 C CA . LEU A 1 194 ? -9.628 -0.410 4.074 1.00 89.00 194 LEU A CA 1
ATOM 1367 C C . LEU A 1 194 ? -9.549 -1.821 4.657 1.00 89.00 194 LEU A C 1
ATOM 1369 O O . LEU A 1 194 ? -10.423 -2.205 5.425 1.00 89.00 194 LEU A O 1
ATOM 1373 N N . PHE A 1 195 ? -8.485 -2.569 4.361 1.00 88.50 195 PHE A N 1
ATOM 1374 C CA . PHE A 1 195 ? -8.283 -3.900 4.930 1.00 88.50 195 PHE A CA 1
ATOM 1375 C C . PHE A 1 195 ? -8.223 -3.869 6.462 1.00 88.50 195 PHE A C 1
ATOM 1377 O O . PHE A 1 195 ? -8.912 -4.649 7.112 1.00 88.50 195 PHE A O 1
ATOM 1384 N N . ALA A 1 196 ? -7.450 -2.948 7.045 1.00 87.50 196 ALA A N 1
ATOM 1385 C CA . ALA A 1 196 ? -7.320 -2.831 8.497 1.00 87.50 196 ALA A CA 1
ATOM 1386 C C . ALA A 1 196 ? -8.626 -2.408 9.198 1.00 87.50 196 ALA A C 1
ATOM 1388 O O . ALA A 1 196 ? -8.814 -2.741 10.365 1.00 87.50 196 ALA A O 1
ATOM 1389 N N . LEU A 1 197 ? -9.506 -1.677 8.504 1.00 87.50 197 LEU A N 1
ATOM 1390 C CA . LEU A 1 197 ? -10.790 -1.212 9.040 1.00 87.50 197 LEU A CA 1
ATOM 1391 C C . LEU A 1 197 ? -11.919 -2.239 8.874 1.00 87.50 197 LEU A C 1
ATOM 1393 O O . LEU A 1 197 ? -12.731 -2.395 9.777 1.00 87.50 197 LEU A O 1
ATOM 1397 N N . VAL A 1 198 ? -11.979 -2.928 7.731 1.00 86.12 198 VAL A N 1
ATOM 1398 C CA . VAL A 1 198 ? -13.055 -3.879 7.395 1.00 86.12 198 VAL A CA 1
ATOM 1399 C C . VAL A 1 198 ? -12.793 -5.263 7.991 1.00 86.12 198 VAL A C 1
ATOM 1401 O O . VAL A 1 198 ? -13.725 -5.970 8.355 1.00 86.12 198 VAL A O 1
ATOM 1404 N N . LEU A 1 199 ? -11.524 -5.660 8.116 1.00 83.75 199 LEU A N 1
ATOM 1405 C CA . LEU A 1 199 ? -11.118 -6.966 8.640 1.00 83.75 199 LEU A CA 1
ATOM 1406 C C . LEU A 1 199 ? -10.220 -6.814 9.883 1.00 83.75 199 LEU A C 1
ATOM 1408 O O . LEU A 1 199 ? -9.053 -7.235 9.857 1.00 83.75 199 LEU A O 1
ATOM 1412 N N . PRO A 1 200 ? -10.732 -6.218 10.980 1.00 80.94 200 PRO A N 1
ATOM 1413 C CA . PRO A 1 200 ? -9.958 -6.022 12.200 1.00 80.94 200 PRO A CA 1
ATOM 1414 C C . PRO A 1 200 ? -9.504 -7.370 12.782 1.00 80.94 200 PRO A C 1
ATOM 1416 O O . PRO A 1 200 ? -10.204 -8.378 12.701 1.00 80.94 200 PRO A O 1
ATOM 1419 N N . GLY A 1 201 ? -8.296 -7.407 13.351 1.00 73.19 201 GLY A N 1
ATOM 1420 C CA . GLY A 1 201 ? -7.739 -8.618 13.971 1.00 73.19 201 GLY A CA 1
ATOM 1421 C C . GLY A 1 201 ? -7.207 -9.678 12.998 1.00 73.19 201 GLY A C 1
ATOM 1422 O O . GLY A 1 201 ? -6.710 -10.713 13.440 1.00 73.19 201 GLY A O 1
ATOM 1423 N N . THR A 1 202 ? -7.261 -9.438 11.686 1.00 75.19 202 THR A N 1
ATOM 1424 C CA . THR A 1 202 ? -6.679 -10.353 10.696 1.00 75.19 202 THR A CA 1
ATOM 1425 C C . THR A 1 202 ? -5.188 -10.097 10.469 1.00 75.19 202 THR A C 1
ATOM 1427 O O . THR A 1 202 ? -4.659 -9.016 10.739 1.00 75.19 202 THR A O 1
ATOM 1430 N N . SER A 1 203 ? -4.481 -11.122 9.976 1.00 70.81 203 SER A N 1
ATOM 1431 C CA . SER A 1 203 ? -3.058 -11.003 9.640 1.00 70.81 203 SER A CA 1
ATOM 1432 C C . SER A 1 203 ? -2.840 -9.880 8.615 1.00 70.81 203 SER A C 1
ATOM 1434 O O . SER A 1 203 ? -3.615 -9.792 7.656 1.00 70.81 203 SER A O 1
ATOM 1436 N N . PRO A 1 204 ? -1.785 -9.053 8.755 1.00 72.06 204 PRO A N 1
ATOM 1437 C CA . PRO A 1 204 ? -1.497 -7.923 7.873 1.00 72.06 204 PRO A CA 1
ATOM 1438 C C . PRO A 1 204 ? -0.951 -8.371 6.502 1.00 72.06 204 PRO A C 1
ATOM 1440 O O . PRO A 1 204 ? 0.115 -7.947 6.053 1.00 72.06 204 PRO A O 1
ATOM 1443 N N . TRP A 1 205 ? -1.697 -9.223 5.800 1.00 74.94 205 TRP A N 1
ATOM 1444 C CA . TRP A 1 205 ? -1.401 -9.722 4.459 1.00 74.94 205 TRP A CA 1
ATOM 1445 C C . TRP A 1 205 ? -1.080 -8.619 3.440 1.00 74.94 205 TRP A C 1
ATOM 1447 O O . TRP A 1 205 ? -0.113 -8.797 2.692 1.00 74.94 205 TRP A O 1
ATOM 1457 N N . PRO A 1 206 ? -1.789 -7.467 3.413 1.00 77.00 206 PRO A N 1
ATOM 1458 C CA . PRO A 1 206 ? -1.413 -6.360 2.537 1.00 77.00 206 PRO A CA 1
ATOM 1459 C C . PRO A 1 206 ? 0.028 -5.899 2.771 1.00 77.00 206 PRO A C 1
ATOM 1461 O O . PRO A 1 206 ? 0.772 -5.720 1.811 1.00 77.00 206 PRO A O 1
ATOM 1464 N N . LEU A 1 207 ? 0.465 -5.806 4.031 1.00 74.94 207 LEU A N 1
ATOM 1465 C CA . LEU A 1 207 ? 1.825 -5.389 4.376 1.00 74.94 207 LEU A CA 1
ATOM 1466 C C . LEU A 1 207 ? 2.866 -6.433 3.993 1.00 74.94 207 LEU A C 1
ATOM 1468 O O . LEU A 1 207 ? 3.895 -6.081 3.423 1.00 74.94 207 LEU A O 1
ATOM 1472 N N . LEU A 1 208 ? 2.589 -7.711 4.245 1.00 76.38 208 LEU A N 1
ATOM 1473 C CA . LEU A 1 208 ? 3.492 -8.798 3.862 1.00 76.38 208 LEU A CA 1
ATOM 1474 C C . LEU A 1 208 ? 3.672 -8.868 2.341 1.00 76.38 208 LEU A C 1
ATOM 1476 O O . LEU A 1 208 ? 4.800 -8.934 1.851 1.00 76.38 208 LEU A O 1
ATOM 1480 N N . SER A 1 209 ? 2.570 -8.797 1.588 1.00 80.62 209 SER A N 1
ATOM 1481 C CA . SER A 1 209 ? 2.601 -8.810 0.121 1.00 80.62 209 SER A CA 1
ATOM 1482 C C . SER A 1 209 ? 3.365 -7.609 -0.446 1.00 80.62 209 SER A C 1
ATOM 1484 O O . SER A 1 209 ? 4.191 -7.767 -1.348 1.00 80.62 209 SER A O 1
ATOM 1486 N N . LEU A 1 210 ? 3.155 -6.429 0.146 1.00 80.56 210 LEU A N 1
ATOM 1487 C CA . LEU A 1 210 ? 3.847 -5.195 -0.194 1.00 80.56 210 LEU A CA 1
ATOM 1488 C C . LEU A 1 210 ? 5.352 -5.317 0.056 1.00 80.56 210 LEU A C 1
ATOM 1490 O O . LEU A 1 210 ? 6.145 -5.028 -0.836 1.00 80.56 210 LEU A O 1
ATOM 1494 N N . MET A 1 211 ? 5.758 -5.794 1.236 1.00 78.81 211 MET A N 1
ATOM 1495 C CA . MET A 1 211 ? 7.170 -5.964 1.586 1.00 78.81 211 MET A CA 1
ATOM 1496 C C . MET A 1 211 ? 7.881 -6.959 0.666 1.00 78.81 211 MET A C 1
ATOM 1498 O O . MET A 1 211 ? 8.984 -6.669 0.209 1.00 78.81 211 MET A O 1
ATOM 1502 N N . LEU A 1 212 ? 7.257 -8.098 0.355 1.00 81.50 212 LEU A N 1
ATOM 1503 C CA . LEU A 1 212 ? 7.838 -9.107 -0.537 1.00 81.50 212 LEU A CA 1
ATOM 1504 C C . LEU A 1 212 ? 8.023 -8.576 -1.964 1.00 81.50 212 LEU A C 1
ATOM 1506 O O . LEU A 1 212 ? 9.094 -8.737 -2.552 1.00 81.50 212 LEU A O 1
ATOM 1510 N N . ALA A 1 213 ? 7.003 -7.908 -2.509 1.00 83.56 213 ALA A N 1
ATOM 1511 C CA . ALA A 1 213 ? 7.078 -7.325 -3.844 1.00 83.56 213 ALA A CA 1
ATOM 1512 C C . ALA A 1 213 ? 8.135 -6.213 -3.921 1.00 83.56 213 ALA A C 1
ATOM 1514 O O . ALA A 1 213 ? 8.909 -6.157 -4.875 1.00 83.56 213 ALA A O 1
ATOM 1515 N N . LEU A 1 214 ? 8.225 -5.362 -2.898 1.00 77.62 214 LEU A N 1
ATOM 1516 C CA . LEU A 1 214 ? 9.232 -4.305 -2.843 1.00 77.62 214 LEU A CA 1
ATOM 1517 C C . LEU A 1 214 ? 10.644 -4.834 -2.626 1.00 77.62 214 LEU A C 1
ATOM 1519 O O . LEU A 1 214 ? 11.569 -4.293 -3.218 1.00 77.62 214 LEU A O 1
ATOM 1523 N N . ALA A 1 215 ? 10.825 -5.884 -1.823 1.00 80.06 215 ALA A N 1
ATOM 1524 C CA . ALA A 1 215 ? 12.123 -6.527 -1.655 1.00 80.06 215 ALA A CA 1
ATOM 1525 C C . ALA A 1 215 ? 12.630 -7.076 -2.992 1.00 80.06 215 ALA A C 1
ATOM 1527 O O . ALA A 1 215 ? 13.788 -6.867 -3.346 1.00 80.06 215 ALA A O 1
ATOM 1528 N N . LEU A 1 216 ? 11.748 -7.706 -3.774 1.00 83.00 216 LEU A N 1
ATOM 1529 C CA . LEU A 1 216 ? 12.094 -8.195 -5.106 1.00 83.00 216 LEU A CA 1
ATOM 1530 C C . LEU A 1 216 ? 12.503 -7.034 -6.019 1.00 83.00 216 LEU A C 1
ATOM 1532 O O . LEU A 1 216 ? 13.556 -7.089 -6.653 1.00 83.00 216 LEU A O 1
ATOM 1536 N N . LEU A 1 217 ? 11.715 -5.957 -6.038 1.00 77.88 217 LEU A N 1
ATOM 1537 C CA . LEU A 1 217 ? 12.021 -4.765 -6.830 1.00 77.88 217 LEU A CA 1
ATOM 1538 C C . LEU A 1 217 ? 13.320 -4.077 -6.386 1.00 77.88 217 LEU A C 1
ATOM 1540 O O . LEU A 1 217 ? 14.085 -3.627 -7.232 1.00 77.88 217 LEU A O 1
ATOM 1544 N N . ALA A 1 218 ? 13.608 -4.039 -5.085 1.00 76.12 218 ALA A N 1
ATOM 1545 C CA . ALA A 1 218 ? 14.849 -3.501 -4.539 1.00 76.12 218 ALA A CA 1
ATOM 1546 C C . ALA A 1 218 ? 16.066 -4.311 -4.994 1.00 76.12 218 ALA A C 1
ATOM 1548 O O . ALA A 1 218 ? 17.041 -3.724 -5.456 1.00 76.12 218 ALA A O 1
ATOM 1549 N N . VAL A 1 219 ? 15.986 -5.646 -4.944 1.00 76.00 219 VAL A N 1
ATOM 1550 C CA . VAL A 1 219 ? 17.043 -6.524 -5.469 1.00 76.00 219 VAL A CA 1
ATOM 1551 C C . VAL A 1 219 ? 17.227 -6.307 -6.971 1.00 76.00 219 VAL A C 1
ATOM 1553 O O . VAL A 1 219 ? 18.358 -6.275 -7.449 1.00 76.00 219 VAL A O 1
ATOM 1556 N N . TRP A 1 220 ? 16.138 -6.112 -7.717 1.00 76.75 220 TRP A N 1
ATOM 1557 C CA . TRP A 1 220 ? 16.208 -5.804 -9.143 1.00 76.75 220 TRP A CA 1
ATOM 1558 C C . TRP A 1 220 ? 16.875 -4.446 -9.425 1.00 76.75 220 TRP A C 1
ATOM 1560 O O . TRP A 1 220 ? 17.713 -4.361 -10.321 1.00 76.75 220 TRP A O 1
ATOM 1570 N N . TRP A 1 221 ? 16.557 -3.402 -8.650 1.00 73.19 221 TRP A N 1
ATOM 1571 C CA . TRP A 1 221 ? 17.177 -2.078 -8.780 1.00 73.19 221 TRP A CA 1
ATOM 1572 C C . TRP A 1 221 ? 18.658 -2.067 -8.394 1.00 73.19 221 TRP A C 1
ATOM 1574 O O . TRP A 1 221 ? 19.444 -1.389 -9.052 1.00 73.19 221 TRP A O 1
ATOM 1584 N N . ASP A 1 222 ? 19.049 -2.813 -7.361 1.00 70.44 222 ASP A N 1
ATOM 1585 C CA . ASP A 1 222 ? 20.438 -2.863 -6.884 1.00 70.44 222 ASP A CA 1
ATOM 1586 C C . ASP A 1 222 ? 21.326 -3.811 -7.709 1.00 70.44 222 ASP A C 1
ATOM 1588 O O . ASP A 1 222 ? 22.553 -3.713 -7.701 1.00 70.44 222 ASP A O 1
ATOM 1592 N N . ALA A 1 223 ? 20.726 -4.698 -8.510 1.00 66.25 223 ALA A N 1
ATOM 1593 C CA . ALA A 1 223 ? 21.464 -5.597 -9.395 1.00 66.25 223 ALA A CA 1
ATOM 1594 C C . ALA A 1 223 ? 22.301 -4.870 -10.474 1.00 66.25 223 ALA A C 1
ATOM 1596 O O . ALA A 1 223 ? 23.145 -5.518 -11.097 1.00 66.25 223 ALA A O 1
ATOM 1597 N N . ASP A 1 224 ? 22.083 -3.561 -10.667 1.00 56.91 224 ASP A N 1
ATOM 1598 C CA . ASP A 1 224 ? 22.746 -2.681 -11.643 1.00 56.91 224 ASP A CA 1
ATOM 1599 C C . ASP A 1 224 ? 23.902 -1.851 -11.053 1.00 56.91 224 ASP A C 1
ATOM 1601 O O . ASP A 1 224 ? 24.618 -1.178 -11.793 1.00 56.91 224 ASP A O 1
ATOM 1605 N N . THR A 1 225 ? 24.149 -1.870 -9.736 1.00 44.66 225 THR A N 1
ATOM 1606 C CA . THR A 1 225 ? 25.289 -1.114 -9.204 1.00 44.66 225 THR A CA 1
ATOM 1607 C C . THR A 1 225 ? 26.586 -1.830 -9.580 1.00 44.66 225 THR A C 1
ATOM 1609 O O . THR A 1 225 ? 27.121 -2.646 -8.826 1.00 44.66 225 THR A O 1
ATOM 1612 N N . VAL A 1 226 ? 27.147 -1.521 -10.763 1.00 42.22 226 VAL A N 1
ATOM 1613 C CA . VAL A 1 226 ? 28.607 -1.478 -10.940 1.00 42.22 226 VAL A CA 1
ATOM 1614 C C . VAL A 1 226 ? 29.092 -0.805 -9.676 1.00 42.22 226 VAL A C 1
ATOM 1616 O O . VAL A 1 226 ? 28.691 0.325 -9.404 1.00 42.22 226 VAL A O 1
ATOM 1619 N N . VAL A 1 227 ? 29.793 -1.562 -8.834 1.00 38.47 227 VAL A N 1
ATOM 1620 C CA . VAL A 1 227 ? 30.242 -1.077 -7.538 1.00 38.47 227 VAL A CA 1
ATOM 1621 C C . VAL A 1 227 ? 31.018 0.192 -7.854 1.00 38.47 227 VAL A C 1
ATOM 1623 O O . VAL A 1 227 ? 32.132 0.103 -8.364 1.00 38.47 227 VAL A O 1
ATOM 1626 N N . ALA A 1 228 ? 30.428 1.367 -7.611 1.00 34.28 228 ALA A N 1
ATOM 1627 C CA . ALA A 1 228 ? 31.230 2.552 -7.399 1.00 34.28 228 ALA A CA 1
ATOM 1628 C C . ALA A 1 228 ? 32.171 2.105 -6.282 1.00 34.28 228 ALA A C 1
ATOM 1630 O O . ALA A 1 228 ? 31.656 1.670 -5.242 1.00 34.28 228 ALA A O 1
ATOM 1631 N N . PRO A 1 229 ? 33.489 2.012 -6.539 1.00 31.84 229 PRO A N 1
ATOM 1632 C CA . PRO A 1 229 ? 34.418 1.405 -5.604 1.00 31.84 229 PRO A CA 1
ATOM 1633 C C . PRO A 1 229 ? 34.144 2.044 -4.257 1.00 31.84 229 PRO A C 1
ATOM 1635 O O . PRO A 1 229 ? 34.207 3.263 -4.136 1.00 31.84 229 PRO A O 1
ATOM 1638 N N . PHE A 1 230 ? 33.712 1.228 -3.295 1.00 34.16 230 PHE A N 1
ATOM 1639 C CA . PHE A 1 230 ? 33.325 1.703 -1.980 1.00 34.16 230 PHE A CA 1
ATOM 1640 C C . PHE A 1 230 ? 34.568 2.373 -1.393 1.00 34.16 230 PHE A C 1
ATOM 1642 O O . PHE A 1 230 ? 35.507 1.693 -0.963 1.00 34.16 230 PHE A O 1
ATOM 1649 N N . THR A 1 231 ? 34.635 3.701 -1.466 1.00 33.59 231 THR A N 1
ATOM 1650 C CA . THR A 1 231 ? 35.736 4.481 -0.922 1.00 33.59 231 THR A CA 1
ATOM 1651 C C . THR A 1 231 ? 35.538 4.479 0.581 1.00 33.59 231 THR A C 1
ATOM 1653 O O . THR A 1 231 ? 34.840 5.305 1.161 1.00 33.59 231 THR A O 1
ATOM 1656 N N . LEU A 1 232 ? 36.091 3.447 1.220 1.00 37.28 232 LEU A N 1
ATOM 1657 C CA . LEU A 1 232 ? 36.182 3.387 2.669 1.00 37.28 232 LEU A CA 1
ATOM 1658 C C . LEU A 1 232 ? 36.797 4.707 3.173 1.00 37.28 232 LEU A C 1
ATOM 1660 O O . LEU A 1 232 ? 37.724 5.214 2.535 1.00 37.28 232 LEU A O 1
ATOM 1664 N N . PRO A 1 233 ? 36.330 5.250 4.310 1.00 45.94 233 PRO A N 1
ATOM 1665 C CA . PRO A 1 233 ? 36.979 6.384 4.960 1.00 45.94 233 PRO A CA 1
ATOM 1666 C C . PRO A 1 233 ? 38.487 6.129 5.064 1.00 45.94 233 PRO A C 1
ATOM 1668 O O . PRO A 1 233 ? 38.886 4.997 5.341 1.00 45.94 233 PRO A O 1
ATOM 1671 N N . ALA A 1 234 ? 39.331 7.148 4.880 1.00 54.66 234 ALA A N 1
ATOM 1672 C CA . ALA A 1 234 ? 40.791 6.985 4.800 1.00 54.66 234 ALA A CA 1
ATOM 1673 C C . ALA A 1 234 ? 41.398 6.157 5.961 1.00 54.66 234 ALA A C 1
ATOM 1675 O O . ALA A 1 234 ? 42.334 5.387 5.760 1.00 54.66 234 ALA A O 1
ATOM 1676 N N . ARG A 1 235 ? 40.802 6.227 7.163 1.00 49.28 235 ARG A N 1
ATOM 1677 C CA . ARG A 1 235 ? 41.190 5.425 8.344 1.00 49.28 235 ARG A CA 1
ATOM 1678 C C . ARG A 1 235 ? 40.866 3.925 8.246 1.00 49.28 235 ARG A C 1
ATOM 1680 O O . ARG A 1 235 ? 41.526 3.114 8.882 1.00 49.28 235 ARG A O 1
ATOM 1687 N N . LEU A 1 236 ? 39.855 3.540 7.472 1.00 46.00 236 LEU A N 1
ATOM 1688 C CA . LEU A 1 236 ? 39.508 2.140 7.200 1.00 46.00 236 LEU A CA 1
ATOM 1689 C C . LEU A 1 236 ? 40.258 1.591 5.981 1.00 46.00 236 LEU A C 1
ATOM 1691 O O . LEU A 1 236 ? 40.504 0.390 5.922 1.00 46.00 236 LEU A O 1
ATOM 1695 N N . GLN A 1 237 ? 40.671 2.444 5.038 1.00 52.47 237 GLN A N 1
ATOM 1696 C CA . GLN A 1 237 ? 41.596 2.044 3.970 1.00 52.47 237 GLN A CA 1
ATOM 1697 C C . GLN A 1 237 ? 42.972 1.684 4.529 1.00 52.47 237 GLN A C 1
ATOM 1699 O O . GLN A 1 237 ? 43.511 0.648 4.148 1.00 52.47 237 GLN A O 1
ATOM 1704 N N . SER A 1 238 ? 43.493 2.460 5.484 1.00 54.91 238 SER A N 1
ATOM 1705 C CA . SER A 1 238 ? 44.750 2.132 6.163 1.00 54.91 238 SER A CA 1
ATOM 1706 C C . SER A 1 238 ? 44.636 0.861 7.011 1.00 54.91 238 SER A C 1
ATOM 1708 O O . SER A 1 238 ? 45.534 0.026 6.973 1.00 54.91 238 SER A O 1
ATOM 1710 N N . ALA A 1 239 ? 43.503 0.631 7.688 1.00 55.31 239 ALA A N 1
ATOM 1711 C CA . ALA A 1 239 ? 43.241 -0.629 8.389 1.00 55.31 239 ALA A CA 1
ATOM 1712 C C . ALA A 1 239 ? 43.137 -1.828 7.425 1.00 55.31 239 ALA A C 1
ATOM 1714 O O . ALA A 1 239 ? 43.686 -2.892 7.697 1.00 55.31 239 ALA A O 1
ATOM 1715 N N . LYS A 1 240 ? 42.489 -1.661 6.264 1.00 51.69 240 LYS A N 1
ATOM 1716 C CA . LYS A 1 240 ? 42.383 -2.702 5.230 1.00 51.69 240 LYS A CA 1
ATOM 1717 C C . LYS A 1 240 ? 43.727 -2.980 4.549 1.00 51.69 240 LYS A C 1
ATOM 1719 O O . LYS A 1 240 ? 44.003 -4.131 4.236 1.00 51.69 240 LYS A O 1
ATOM 1724 N N . GLN A 1 241 ? 44.575 -1.968 4.367 1.00 57.94 241 GLN A N 1
ATOM 1725 C CA . GLN A 1 241 ? 45.956 -2.133 3.901 1.00 57.94 241 GLN A CA 1
ATOM 1726 C C . GLN A 1 241 ? 46.828 -2.823 4.957 1.00 57.94 241 GLN A C 1
ATOM 1728 O O . GLN A 1 241 ? 47.581 -3.725 4.612 1.00 57.94 241 GLN A O 1
ATOM 1733 N N . TRP A 1 242 ? 46.673 -2.486 6.240 1.00 58.75 242 TRP A N 1
ATOM 1734 C CA . TRP A 1 242 ? 47.397 -3.127 7.342 1.00 58.75 242 TRP A CA 1
ATOM 1735 C C . TRP A 1 242 ? 47.005 -4.605 7.518 1.00 58.75 242 TRP A C 1
ATOM 1737 O O . TRP A 1 242 ? 47.870 -5.474 7.643 1.00 58.75 242 TRP A O 1
ATOM 1747 N N . VAL A 1 243 ? 45.705 -4.917 7.438 1.00 56.72 243 VAL A N 1
ATOM 1748 C CA . VAL A 1 243 ? 45.188 -6.299 7.444 1.00 56.72 243 VAL A CA 1
ATOM 1749 C C . VAL A 1 243 ? 45.559 -7.032 6.148 1.00 56.72 243 VAL A C 1
ATOM 1751 O O . VAL A 1 243 ? 45.955 -8.194 6.196 1.00 56.72 243 VAL A O 1
ATOM 1754 N N . GLY A 1 244 ? 45.505 -6.360 4.996 1.00 53.47 244 GLY A N 1
ATOM 1755 C CA . GLY A 1 244 ? 45.909 -6.907 3.699 1.00 53.47 244 GLY A CA 1
ATOM 1756 C C . GLY A 1 244 ? 47.402 -7.234 3.615 1.00 53.47 244 GLY A C 1
ATOM 1757 O O . GLY A 1 244 ? 47.761 -8.253 3.043 1.00 53.47 244 GLY A O 1
ATOM 1758 N N . GLN A 1 245 ? 48.273 -6.450 4.253 1.00 59.09 245 GLN A N 1
ATOM 1759 C CA . GLN A 1 245 ? 49.716 -6.712 4.272 1.00 59.09 245 GLN A CA 1
ATOM 1760 C C . GLN A 1 245 ? 50.121 -7.818 5.259 1.00 59.09 245 GLN A C 1
ATOM 1762 O O . GLN A 1 245 ? 51.051 -8.567 4.973 1.00 59.09 245 GLN A O 1
ATOM 1767 N N . ARG A 1 246 ? 49.444 -7.956 6.412 1.00 57.59 246 ARG A N 1
ATOM 1768 C CA . ARG A 1 246 ? 49.801 -8.971 7.430 1.00 57.59 246 ARG A CA 1
ATOM 1769 C C . ARG A 1 246 ? 49.040 -10.289 7.316 1.00 57.59 246 ARG A C 1
ATOM 1771 O O . ARG A 1 246 ? 49.594 -11.337 7.634 1.00 57.59 246 ARG A O 1
ATOM 1778 N N . VAL A 1 247 ? 47.774 -10.242 6.909 1.00 56.19 247 VAL A N 1
ATOM 1779 C CA . VAL A 1 247 ? 46.871 -11.407 6.875 1.00 56.19 247 VAL A CA 1
ATOM 1780 C C . VAL A 1 247 ? 46.569 -11.834 5.435 1.00 56.19 247 VAL A C 1
ATOM 1782 O O . VAL A 1 247 ? 46.412 -13.027 5.172 1.00 56.19 247 VAL A O 1
ATOM 1785 N N . GLY A 1 248 ? 46.571 -10.882 4.494 1.00 54.06 248 GLY A N 1
ATOM 1786 C CA . GLY A 1 248 ? 46.351 -11.110 3.061 1.00 54.06 248 GLY A CA 1
ATOM 1787 C C . GLY A 1 248 ? 47.200 -12.231 2.456 1.00 54.06 248 GLY A C 1
ATOM 1788 O O . GLY A 1 248 ? 46.591 -13.188 1.989 1.00 54.06 248 GLY A O 1
ATOM 1789 N N . PRO A 1 249 ? 48.546 -12.247 2.569 1.00 58.06 249 PRO A N 1
ATOM 1790 C CA . PRO A 1 249 ? 49.365 -13.255 1.885 1.00 58.06 249 PRO A CA 1
ATOM 1791 C C . PRO A 1 249 ? 49.183 -14.690 2.418 1.00 58.06 249 PRO A C 1
ATOM 1793 O O . PRO A 1 249 ? 49.527 -15.650 1.734 1.00 58.06 249 PRO A O 1
ATOM 1796 N N . ARG A 1 250 ? 48.620 -14.871 3.626 1.00 57.38 250 ARG A N 1
ATOM 1797 C CA . ARG A 1 250 ? 48.311 -16.202 4.192 1.00 57.38 250 ARG A CA 1
ATOM 1798 C C . ARG A 1 250 ? 46.918 -16.713 3.819 1.00 57.38 250 ARG A C 1
ATOM 1800 O O . ARG A 1 250 ? 46.720 -17.923 3.767 1.00 57.38 250 ARG A O 1
ATOM 1807 N N . LEU A 1 251 ? 45.963 -15.818 3.563 1.00 57.50 251 LEU A N 1
ATOM 1808 C CA . LEU A 1 251 ? 44.587 -16.170 3.192 1.00 57.50 251 LEU A CA 1
ATOM 1809 C C . LEU A 1 251 ? 44.318 -16.054 1.688 1.00 57.50 251 LEU A C 1
ATOM 1811 O O . LEU A 1 251 ? 43.366 -16.662 1.210 1.00 57.50 251 LEU A O 1
ATOM 1815 N N . GLU A 1 252 ? 45.157 -15.342 0.934 1.00 57.81 252 GLU A N 1
ATOM 1816 C CA . GLU A 1 252 ? 45.056 -15.179 -0.520 1.00 57.81 252 GLU A CA 1
ATOM 1817 C C . GLU A 1 252 ? 44.951 -16.495 -1.289 1.00 57.81 252 GLU A C 1
ATOM 1819 O O . GLU A 1 252 ? 44.020 -16.618 -2.083 1.00 57.81 252 GLU A O 1
ATOM 1824 N N . PRO A 1 253 ? 45.797 -17.518 -1.049 1.00 65.19 253 PRO A N 1
ATOM 1825 C CA . PRO A 1 253 ? 45.689 -18.764 -1.801 1.00 65.19 253 PRO A CA 1
ATOM 1826 C C . PRO A 1 253 ? 44.410 -19.541 -1.463 1.00 65.19 253 PRO A C 1
ATOM 1828 O O . PRO A 1 253 ? 43.863 -20.219 -2.328 1.00 65.19 253 PRO A O 1
ATOM 1831 N N . TRP A 1 254 ? 43.892 -19.438 -0.235 1.00 68.31 254 TRP A N 1
ATOM 1832 C CA . TRP A 1 254 ? 42.620 -20.065 0.136 1.00 68.31 254 TRP A CA 1
ATOM 1833 C C . TRP A 1 254 ? 41.428 -19.306 -0.458 1.00 68.31 254 TRP A C 1
ATOM 1835 O O . TRP A 1 254 ? 40.535 -19.915 -1.039 1.00 68.31 254 TRP A O 1
ATOM 1845 N N . TRP A 1 255 ? 41.452 -17.975 -0.390 1.00 57.12 255 TRP A N 1
ATOM 1846 C CA . TRP A 1 255 ? 40.423 -17.100 -0.942 1.00 57.12 255 TRP A CA 1
ATOM 1847 C C . TRP A 1 255 ? 40.358 -17.171 -2.471 1.00 57.12 255 TRP A C 1
ATOM 1849 O O . TRP A 1 255 ? 39.269 -17.266 -3.028 1.00 57.12 255 TRP A O 1
ATOM 1859 N N . GLN A 1 256 ? 41.505 -17.209 -3.154 1.00 61.78 256 GLN A N 1
ATOM 1860 C CA . GLN A 1 256 ? 41.576 -17.391 -4.605 1.00 61.78 256 GLN A CA 1
ATOM 1861 C C . GLN A 1 256 ? 41.075 -18.775 -5.027 1.00 61.78 256 GLN A C 1
ATOM 1863 O O . GLN A 1 256 ? 40.298 -18.860 -5.973 1.00 61.78 256 GLN A O 1
ATOM 1868 N N . ARG A 1 257 ? 41.419 -19.850 -4.298 1.00 66.19 257 ARG A N 1
ATOM 1869 C CA . ARG A 1 257 ? 40.854 -21.192 -4.548 1.00 66.19 257 ARG A CA 1
ATOM 1870 C C . ARG A 1 257 ? 39.346 -21.226 -4.327 1.00 66.19 257 ARG A C 1
ATOM 1872 O O . ARG A 1 257 ? 38.631 -21.839 -5.109 1.00 66.19 257 ARG A O 1
ATOM 1879 N N . TRP A 1 258 ? 38.854 -20.551 -3.292 1.00 63.91 258 TRP A N 1
ATOM 1880 C CA . TRP A 1 258 ? 37.424 -20.469 -3.003 1.00 63.91 258 TRP A CA 1
ATOM 1881 C C . TRP A 1 258 ? 36.676 -19.666 -4.077 1.00 63.91 258 TRP A C 1
ATOM 1883 O O . TRP A 1 258 ? 35.627 -20.096 -4.552 1.00 63.91 258 TRP A O 1
ATOM 1893 N N . GLN A 1 259 ? 37.251 -18.550 -4.539 1.00 59.84 259 GLN A N 1
ATOM 1894 C CA . GLN A 1 259 ? 36.733 -17.774 -5.667 1.00 59.84 259 GLN A CA 1
ATOM 1895 C C . GLN A 1 259 ? 36.781 -18.550 -6.986 1.00 59.84 259 GLN A C 1
ATOM 1897 O O . GLN A 1 259 ? 35.832 -18.451 -7.755 1.00 59.84 259 GLN A O 1
ATOM 1902 N N . GLN A 1 260 ? 37.826 -19.341 -7.244 1.00 61.50 260 GLN A N 1
ATOM 1903 C CA . GLN A 1 260 ? 37.920 -20.201 -8.428 1.00 61.50 260 GLN A CA 1
ATOM 1904 C C . GLN A 1 260 ? 36.896 -21.341 -8.383 1.00 61.50 260 GLN A C 1
ATOM 1906 O O . GLN A 1 260 ? 36.160 -21.524 -9.346 1.00 61.50 260 GLN A O 1
ATOM 1911 N N . GLN A 1 261 ? 36.744 -22.029 -7.247 1.00 64.75 261 GLN A N 1
ATOM 1912 C CA . GLN A 1 261 ? 35.713 -23.061 -7.068 1.00 64.75 261 GLN A CA 1
ATOM 1913 C C . GLN A 1 261 ? 34.293 -22.495 -7.201 1.00 64.75 261 GLN A C 1
ATOM 1915 O O . GLN A 1 261 ? 33.410 -23.136 -7.776 1.00 64.75 261 GLN A O 1
ATOM 1920 N N . LEU A 1 262 ? 34.058 -21.279 -6.699 1.00 56.84 262 LEU A N 1
ATOM 1921 C CA . LEU A 1 262 ? 32.806 -20.565 -6.927 1.00 56.84 262 LEU A CA 1
ATOM 1922 C C . LEU A 1 262 ? 32.651 -20.147 -8.383 1.00 56.84 262 LEU A C 1
ATOM 1924 O O . LEU A 1 262 ? 31.568 -20.319 -8.918 1.00 56.84 262 LEU A O 1
ATOM 1928 N N . ALA A 1 263 ? 33.685 -19.640 -9.047 1.00 56.78 263 ALA A N 1
ATOM 1929 C CA . ALA A 1 263 ? 33.616 -19.250 -10.452 1.00 56.78 263 ALA A CA 1
ATOM 1930 C C . ALA A 1 263 ? 33.333 -20.453 -11.367 1.00 56.78 263 ALA A C 1
ATOM 1932 O O . ALA A 1 263 ? 32.537 -20.331 -12.295 1.00 56.78 263 ALA A O 1
ATOM 1933 N N . GLU A 1 264 ? 33.893 -21.627 -11.070 1.00 63.31 264 GLU A N 1
ATOM 1934 C CA . GLU A 1 264 ? 33.618 -22.875 -11.791 1.00 63.31 264 GLU A CA 1
ATOM 1935 C C . GLU A 1 264 ? 32.177 -23.359 -11.569 1.00 63.31 264 GLU A C 1
ATOM 1937 O O . GLU A 1 264 ? 31.462 -23.645 -12.533 1.00 63.31 264 GLU A O 1
ATOM 1942 N N . ARG A 1 265 ? 31.692 -23.372 -10.317 1.00 59.03 265 ARG A N 1
ATOM 1943 C CA . ARG A 1 265 ? 30.304 -23.768 -9.997 1.00 59.03 265 ARG A CA 1
ATOM 1944 C C . ARG A 1 265 ? 29.263 -22.739 -10.459 1.00 59.03 265 ARG A C 1
ATOM 1946 O O . ARG A 1 265 ? 28.171 -23.111 -10.885 1.00 59.03 265 ARG A O 1
ATOM 1953 N N . LEU A 1 266 ? 29.597 -21.449 -10.433 1.00 55.16 266 LEU A N 1
ATOM 1954 C CA . LEU A 1 266 ? 28.766 -20.341 -10.920 1.00 55.16 266 LEU A CA 1
ATOM 1955 C C . LEU A 1 266 ? 28.922 -20.113 -12.436 1.00 55.16 266 LEU A C 1
ATOM 1957 O O . LEU A 1 266 ? 28.137 -19.366 -13.018 1.00 55.16 266 LEU A O 1
ATOM 1961 N N . GLY A 1 267 ? 29.869 -20.771 -13.113 1.00 56.59 267 GLY A N 1
ATOM 1962 C CA . GLY A 1 267 ? 30.044 -20.691 -14.569 1.00 56.59 267 GLY A CA 1
ATOM 1963 C C . GLY A 1 267 ? 28.845 -21.251 -15.343 1.00 56.59 267 GLY A C 1
ATOM 1964 O O . GLY A 1 267 ? 28.562 -20.832 -16.467 1.00 56.59 267 GLY A O 1
ATOM 1965 N N . PHE A 1 268 ? 28.079 -22.160 -14.730 1.00 63.25 268 PHE A N 1
ATOM 1966 C CA . PHE A 1 268 ? 26.756 -22.558 -15.217 1.00 63.25 268 PHE A CA 1
ATOM 1967 C C . PHE A 1 268 ? 25.737 -21.409 -15.120 1.00 63.25 268 PHE A C 1
ATOM 1969 O O . PHE A 1 268 ? 25.004 -21.165 -16.072 1.00 63.25 268 PHE A O 1
ATOM 1976 N N . LEU A 1 269 ? 25.736 -20.646 -14.021 1.00 57.56 269 LEU A N 1
ATOM 1977 C CA . LEU A 1 269 ? 24.850 -19.489 -13.834 1.00 57.56 269 LEU A CA 1
ATOM 1978 C C . LEU A 1 269 ? 25.211 -18.316 -14.753 1.00 57.56 269 LEU A C 1
ATOM 1980 O O . LEU A 1 269 ? 24.315 -17.605 -15.195 1.00 57.56 269 LEU A O 1
ATOM 1984 N N . ALA A 1 270 ? 26.492 -18.132 -15.084 1.00 59.50 270 ALA A N 1
ATOM 1985 C CA . ALA A 1 270 ? 26.929 -17.156 -16.084 1.00 59.50 270 ALA A CA 1
ATOM 1986 C C . ALA A 1 270 ? 26.449 -17.535 -17.499 1.00 59.50 270 ALA A C 1
ATOM 1988 O O . ALA A 1 270 ? 25.866 -16.705 -18.192 1.00 59.50 270 ALA A O 1
ATOM 1989 N N . ARG A 1 271 ? 26.586 -18.812 -17.890 1.00 63.97 271 ARG A N 1
ATOM 1990 C CA . ARG A 1 271 ? 26.033 -19.336 -19.155 1.00 63.97 271 ARG A CA 1
ATOM 1991 C C . ARG A 1 271 ? 24.504 -19.263 -19.198 1.00 63.97 271 ARG A C 1
ATOM 1993 O O . ARG A 1 271 ? 23.931 -18.914 -20.226 1.00 63.97 271 ARG A O 1
ATOM 2000 N N . TRP A 1 272 ? 23.840 -19.539 -18.075 1.00 63.16 272 TRP A N 1
ATOM 2001 C CA . TRP A 1 272 ? 22.393 -19.394 -17.943 1.00 63.16 272 TRP A CA 1
ATOM 2002 C C . TRP A 1 272 ? 21.959 -17.927 -18.042 1.00 63.16 272 TRP A C 1
ATOM 2004 O O . TRP A 1 272 ? 21.029 -17.650 -18.788 1.00 63.16 272 TRP A O 1
ATOM 2014 N N . ARG A 1 273 ? 22.659 -16.977 -17.402 1.00 59.34 273 ARG A N 1
ATOM 2015 C CA . ARG A 1 273 ? 22.414 -15.523 -17.520 1.00 59.34 273 ARG A CA 1
ATOM 2016 C C . ARG A 1 273 ? 22.440 -15.053 -18.973 1.00 59.34 273 ARG A C 1
ATOM 2018 O O . ARG A 1 273 ? 21.602 -14.248 -19.376 1.00 59.34 273 ARG A O 1
ATOM 2025 N N . ASP A 1 274 ? 23.394 -15.554 -19.750 1.00 62.41 274 ASP A N 1
ATOM 2026 C CA . ASP A 1 274 ? 23.561 -15.133 -21.138 1.00 62.41 274 ASP A CA 1
ATOM 2027 C C . ASP A 1 274 ? 22.507 -15.758 -22.067 1.00 62.41 274 ASP A C 1
ATOM 2029 O O . ASP A 1 274 ? 22.302 -15.245 -23.172 1.00 62.41 274 ASP A O 1
ATOM 2033 N N . SER A 1 275 ? 21.769 -16.772 -21.591 1.00 65.50 275 SER A N 1
ATOM 2034 C CA . SER A 1 275 ? 20.631 -17.359 -22.296 1.00 65.50 275 SER A CA 1
ATOM 2035 C C . SER A 1 275 ? 19.475 -16.368 -22.450 1.00 65.50 275 SER A C 1
ATOM 2037 O O . SER A 1 275 ? 19.156 -15.557 -21.576 1.00 65.50 275 SER A O 1
ATOM 2039 N N . TRP A 1 276 ? 18.782 -16.478 -23.578 1.00 59.75 276 TRP A N 1
ATOM 2040 C CA . TRP A 1 276 ? 17.570 -15.712 -23.866 1.00 59.75 276 TRP A CA 1
ATOM 2041 C C . TRP A 1 276 ? 16.475 -15.913 -22.807 1.00 59.75 276 TRP A C 1
ATOM 2043 O O . TRP A 1 276 ? 15.737 -14.980 -22.488 1.00 59.75 276 TRP A O 1
ATOM 2053 N N . ILE A 1 277 ? 16.414 -17.113 -22.222 1.00 61.16 277 ILE A N 1
ATOM 2054 C CA . ILE A 1 277 ? 15.454 -17.490 -21.182 1.00 61.16 277 ILE A CA 1
ATOM 2055 C C . ILE A 1 277 ? 15.723 -16.705 -19.898 1.00 61.16 277 ILE A C 1
ATOM 2057 O O . ILE A 1 277 ? 14.781 -16.176 -19.317 1.00 61.16 277 ILE A O 1
ATOM 2061 N N . ALA A 1 278 ? 16.982 -16.550 -19.480 1.00 62.12 278 ALA A N 1
ATOM 2062 C CA . ALA A 1 278 ? 17.306 -15.748 -18.302 1.00 62.12 278 ALA A CA 1
ATOM 2063 C C . ALA A 1 278 ? 17.128 -14.246 -18.551 1.00 62.12 278 ALA A C 1
ATOM 2065 O O . ALA A 1 278 ? 16.647 -13.550 -17.664 1.00 62.12 278 ALA A O 1
ATOM 2066 N N . ARG A 1 279 ? 17.431 -13.734 -19.754 1.00 63.19 279 ARG A N 1
ATOM 2067 C CA . ARG A 1 279 ? 17.203 -12.310 -20.081 1.00 63.19 279 ARG A CA 1
ATOM 2068 C C . ARG A 1 279 ? 15.720 -11.945 -20.113 1.00 63.19 279 ARG A C 1
ATOM 2070 O O . ARG A 1 279 ? 15.341 -10.913 -19.570 1.00 63.19 279 ARG A O 1
ATOM 2077 N N . ARG A 1 280 ? 14.872 -12.791 -20.711 1.00 65.50 280 ARG A N 1
ATOM 2078 C CA . ARG A 1 280 ? 13.414 -12.587 -20.686 1.00 65.50 280 ARG A CA 1
ATOM 2079 C C . ARG A 1 280 ? 12.823 -12.889 -19.310 1.00 65.50 280 ARG A C 1
ATOM 2081 O O . ARG A 1 280 ? 12.000 -12.123 -18.825 1.00 65.50 280 ARG A O 1
ATOM 2088 N N . GLY A 1 281 ? 13.290 -13.944 -18.645 1.00 64.38 281 GLY A N 1
ATOM 2089 C CA . GLY A 1 281 ? 12.873 -14.324 -17.294 1.00 64.38 281 GLY A CA 1
ATOM 2090 C C . GLY A 1 281 ? 13.199 -13.264 -16.241 1.00 64.38 281 GLY A C 1
ATOM 2091 O O . GLY A 1 281 ? 12.367 -12.979 -15.387 1.00 64.38 281 GLY A O 1
ATOM 2092 N N . ALA A 1 282 ? 14.354 -12.605 -16.347 1.00 67.50 282 ALA A N 1
ATOM 2093 C CA . ALA A 1 282 ? 14.769 -11.528 -15.449 1.00 67.50 282 ALA A CA 1
ATOM 2094 C C . ALA A 1 282 ? 13.823 -10.320 -15.458 1.00 67.50 282 ALA A C 1
ATOM 2096 O O . ALA A 1 282 ? 13.736 -9.623 -14.455 1.00 67.50 282 ALA A O 1
ATOM 2097 N N . VAL A 1 283 ? 13.122 -10.078 -16.568 1.00 72.88 283 VAL A N 1
ATOM 2098 C CA . VAL A 1 283 ? 12.101 -9.027 -16.698 1.00 72.88 283 VAL A CA 1
ATOM 2099 C C . VAL A 1 283 ? 10.751 -9.485 -16.140 1.00 72.88 283 VAL A C 1
ATOM 2101 O O . VAL A 1 283 ? 10.014 -8.690 -15.559 1.00 72.88 283 VAL A O 1
ATOM 2104 N N . LEU A 1 284 ? 10.442 -10.779 -16.245 1.00 78.56 284 LEU A N 1
ATOM 2105 C CA . LEU A 1 284 ? 9.200 -11.346 -15.717 1.00 78.56 284 LEU A CA 1
ATOM 2106 C C . LEU A 1 284 ? 9.137 -11.307 -14.183 1.00 78.56 284 LEU A C 1
ATOM 2108 O O . LEU A 1 284 ? 8.056 -11.127 -13.636 1.00 78.56 284 LEU A O 1
ATOM 2112 N N . LEU A 1 285 ? 10.270 -11.427 -13.483 1.00 83.56 285 LEU A N 1
ATOM 2113 C CA . LEU A 1 285 ? 10.318 -11.390 -12.012 1.00 83.56 285 LEU A CA 1
ATOM 2114 C C . LEU A 1 285 ? 9.875 -10.038 -11.414 1.00 83.56 285 LEU A C 1
ATOM 2116 O O . LEU A 1 285 ? 8.967 -10.028 -10.581 1.00 83.56 285 LEU A O 1
ATOM 2120 N N . PRO A 1 286 ? 10.443 -8.882 -11.806 1.00 77.81 286 PRO A N 1
ATOM 2121 C CA . PRO A 1 286 ? 9.970 -7.595 -11.314 1.00 77.81 286 PRO A CA 1
ATOM 2122 C C . PRO A 1 286 ? 8.583 -7.246 -11.868 1.00 77.81 286 PRO A C 1
ATOM 2124 O O . PRO A 1 286 ? 7.791 -6.644 -11.147 1.00 77.81 286 PRO A O 1
ATOM 2127 N N . ALA A 1 287 ? 8.227 -7.687 -13.082 1.00 82.62 287 ALA A N 1
ATOM 2128 C CA . ALA A 1 287 ? 6.859 -7.564 -13.590 1.00 82.62 287 ALA A CA 1
ATOM 2129 C C . ALA A 1 287 ? 5.848 -8.307 -12.701 1.00 82.62 287 ALA A C 1
ATOM 2131 O O . ALA A 1 287 ? 4.806 -7.748 -12.364 1.00 82.62 287 ALA A O 1
ATOM 2132 N N . LEU A 1 288 ? 6.183 -9.522 -12.253 1.00 86.44 288 LEU A N 1
ATOM 2133 C CA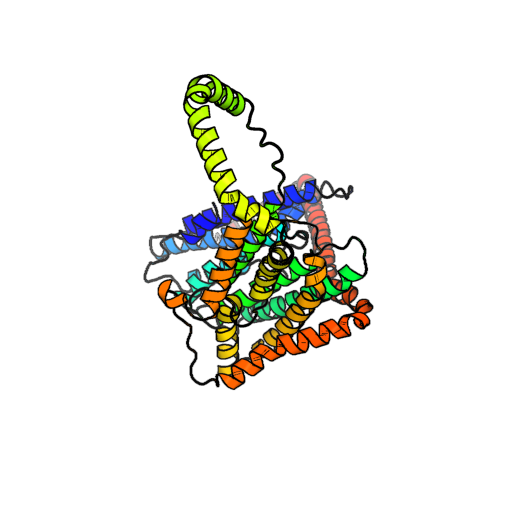 . LEU A 1 288 ? 5.385 -10.293 -11.302 1.00 86.44 288 LEU A CA 1
ATOM 2134 C C . LEU A 1 288 ? 5.246 -9.565 -9.961 1.00 86.44 288 LEU A C 1
ATOM 2136 O O . LEU A 1 288 ? 4.161 -9.568 -9.389 1.00 86.44 288 LEU A O 1
ATOM 2140 N N . ALA A 1 289 ? 6.300 -8.913 -9.464 1.00 85.31 289 ALA A N 1
ATOM 2141 C CA . ALA A 1 289 ? 6.220 -8.131 -8.231 1.00 85.31 289 ALA A CA 1
ATOM 2142 C C . ALA A 1 289 ? 5.250 -6.946 -8.356 1.00 85.31 289 ALA A C 1
ATOM 2144 O O . ALA A 1 289 ? 4.377 -6.779 -7.503 1.00 85.31 289 ALA A O 1
ATOM 2145 N N . VAL A 1 290 ? 5.340 -6.159 -9.435 1.00 83.25 290 VAL A N 1
ATOM 2146 C CA . VAL A 1 290 ? 4.406 -5.041 -9.674 1.00 83.25 290 VAL A CA 1
ATOM 2147 C C . VAL A 1 290 ? 2.979 -5.561 -9.881 1.00 83.25 290 VAL A C 1
ATOM 2149 O O . VAL A 1 290 ? 2.037 -5.015 -9.309 1.00 83.25 290 VAL A O 1
ATOM 2152 N N . ALA A 1 291 ? 2.809 -6.653 -10.631 1.00 86.75 291 ALA A N 1
ATOM 2153 C CA . ALA A 1 291 ? 1.510 -7.292 -10.831 1.00 86.75 291 ALA A CA 1
ATOM 2154 C C . ALA A 1 291 ? 0.937 -7.842 -9.517 1.00 86.75 291 ALA A C 1
ATOM 2156 O O . ALA A 1 291 ? -0.255 -7.705 -9.256 1.00 86.75 291 ALA A O 1
ATOM 2157 N N . SER A 1 292 ? 1.782 -8.388 -8.641 1.00 87.50 292 SER A N 1
ATOM 2158 C CA . SER A 1 292 ? 1.378 -8.822 -7.308 1.00 87.50 292 SER A CA 1
ATOM 2159 C C . SER A 1 292 ? 0.876 -7.653 -6.467 1.00 87.50 292 SER A C 1
ATOM 2161 O O . SER A 1 292 ? -0.126 -7.812 -5.785 1.00 87.50 292 SER A O 1
ATOM 2163 N N . LEU A 1 293 ? 1.495 -6.470 -6.537 1.00 83.94 293 LEU A N 1
ATOM 2164 C CA . LEU A 1 293 ? 0.972 -5.280 -5.852 1.00 83.94 293 LEU A CA 1
ATOM 2165 C C . LEU A 1 293 ? -0.426 -4.907 -6.364 1.00 83.94 293 LEU A C 1
ATOM 2167 O O . LEU A 1 293 ? -1.307 -4.573 -5.574 1.00 83.94 293 LEU A O 1
ATOM 2171 N N . ALA A 1 294 ? -0.675 -5.039 -7.666 1.00 84.75 294 ALA A N 1
ATOM 2172 C CA . ALA A 1 294 ? -2.009 -4.869 -8.244 1.00 84.75 294 ALA A CA 1
ATOM 2173 C C . ALA A 1 294 ? -2.984 -6.024 -7.935 1.00 84.75 294 ALA A C 1
ATOM 2175 O O . ALA A 1 294 ? -4.127 -5.992 -8.375 1.00 84.75 294 ALA A O 1
ATOM 2176 N N . GLY A 1 295 ? -2.560 -7.041 -7.179 1.00 83.88 295 GLY A N 1
ATOM 2177 C CA . GLY A 1 295 ? -3.399 -8.181 -6.837 1.00 83.88 295 GLY A CA 1
ATOM 2178 C C . GLY A 1 295 ? -3.536 -9.196 -7.965 1.00 83.88 295 GLY A C 1
ATOM 2179 O O . GLY A 1 295 ? -4.628 -9.706 -8.200 1.00 83.88 295 GLY A O 1
ATOM 2180 N N . LEU A 1 296 ? -2.465 -9.496 -8.696 1.00 88.19 296 LEU A N 1
ATOM 2181 C CA . LEU A 1 296 ? -2.514 -10.560 -9.700 1.00 88.19 296 LEU A CA 1
ATOM 2182 C C . LEU A 1 296 ? -3.027 -11.869 -9.063 1.00 88.19 296 LEU A C 1
ATOM 2184 O O . LEU A 1 296 ? -2.582 -12.215 -7.965 1.00 88.19 296 LEU A O 1
ATOM 2188 N N . PRO A 1 297 ? -3.952 -12.604 -9.711 1.00 84.12 297 PRO A N 1
ATOM 2189 C CA . PRO A 1 297 ? -4.399 -13.898 -9.213 1.00 84.12 297 PRO A CA 1
ATOM 2190 C C . PRO A 1 297 ? -3.219 -14.823 -8.894 1.00 84.12 297 PRO A C 1
ATOM 2192 O O . PRO A 1 297 ? -2.201 -14.801 -9.584 1.00 84.12 297 PRO A O 1
ATOM 2195 N N . LEU A 1 298 ? -3.376 -15.651 -7.857 1.00 81.38 298 LEU A N 1
ATOM 2196 C CA . LEU A 1 298 ? -2.368 -16.617 -7.390 1.00 81.38 298 LEU A CA 1
ATOM 2197 C C . LEU A 1 298 ? -1.087 -16.002 -6.793 1.00 81.38 298 LEU A C 1
ATOM 2199 O O . LEU A 1 298 ? -0.120 -16.724 -6.561 1.00 81.38 298 LEU A O 1
ATOM 2203 N N . THR A 1 299 ? -1.071 -14.703 -6.481 1.00 86.31 299 THR A N 1
ATOM 2204 C CA . THR A 1 299 ? 0.030 -14.072 -5.735 1.00 86.31 299 THR A CA 1
ATOM 2205 C C . THR A 1 299 ? -0.367 -13.711 -4.303 1.00 86.31 299 THR A C 1
ATOM 2207 O O . THR A 1 299 ? -1.548 -13.681 -3.941 1.00 86.31 299 THR A O 1
ATOM 2210 N N . ALA A 1 300 ? 0.627 -13.368 -3.480 1.00 81.38 300 ALA A N 1
ATOM 2211 C CA . ALA A 1 300 ? 0.437 -12.793 -2.149 1.00 81.38 300 ALA A CA 1
ATOM 2212 C C . ALA A 1 300 ? -0.539 -11.601 -2.143 1.00 81.38 300 ALA A C 1
ATOM 2214 O O . ALA A 1 300 ? -1.307 -11.428 -1.199 1.00 81.38 300 ALA A O 1
ATOM 2215 N N . GLY A 1 301 ? -0.529 -10.782 -3.202 1.00 82.44 301 GLY A N 1
ATOM 2216 C CA . GLY A 1 301 ? -1.433 -9.640 -3.320 1.00 82.44 301 GLY A CA 1
ATOM 2217 C C . GLY A 1 301 ? -2.893 -10.048 -3.483 1.00 82.44 301 GLY A C 1
ATOM 2218 O O . GLY A 1 301 ? -3.765 -9.443 -2.863 1.00 82.44 301 GLY A O 1
ATOM 2219 N N . ALA A 1 302 ? -3.175 -11.120 -4.232 1.00 84.69 302 ALA A N 1
ATOM 2220 C CA . ALA A 1 302 ? -4.528 -11.671 -4.296 1.00 84.69 302 ALA A CA 1
ATOM 2221 C C . ALA A 1 302 ? -4.987 -12.235 -2.953 1.00 84.69 302 ALA A C 1
ATOM 2223 O O . ALA A 1 302 ? -6.144 -12.066 -2.580 1.00 84.69 302 ALA A O 1
ATOM 2224 N N . ARG A 1 303 ? -4.074 -12.824 -2.175 1.00 79.62 303 ARG A N 1
ATOM 2225 C CA . ARG A 1 303 ? -4.372 -13.301 -0.818 1.00 79.62 303 ARG A CA 1
ATOM 2226 C C . ARG A 1 303 ? -4.808 -12.174 0.122 1.00 79.62 303 ARG A C 1
ATOM 2228 O O . ARG A 1 303 ? -5.649 -12.403 0.983 1.00 79.62 303 ARG A O 1
ATOM 2235 N N . ALA A 1 304 ? -4.254 -10.976 -0.060 1.00 74.38 304 ALA A N 1
ATOM 2236 C CA . ALA A 1 304 ? -4.632 -9.784 0.690 1.00 74.38 304 ALA A CA 1
ATOM 2237 C C . ALA A 1 304 ? -5.961 -9.177 0.207 1.00 74.38 304 ALA A C 1
ATOM 2239 O O . ALA A 1 304 ? -6.781 -8.758 1.020 1.00 74.38 304 ALA A O 1
ATOM 2240 N N . ARG A 1 305 ? -6.195 -9.138 -1.111 1.00 84.62 305 ARG A N 1
ATOM 2241 C CA . ARG A 1 305 ? -7.386 -8.498 -1.694 1.00 84.62 305 ARG A CA 1
ATOM 2242 C C . ARG A 1 305 ? -8.633 -9.373 -1.655 1.00 84.62 305 ARG A C 1
ATOM 2244 O O . ARG A 1 305 ? -9.721 -8.855 -1.444 1.00 84.62 305 ARG A O 1
ATOM 2251 N N . TRP A 1 306 ? -8.499 -10.685 -1.821 1.00 86.50 306 TRP A N 1
ATOM 2252 C CA . TRP A 1 306 ? -9.638 -11.604 -1.878 1.00 86.50 306 TRP A CA 1
ATOM 2253 C C . TRP A 1 306 ? -10.556 -11.526 -0.645 1.00 86.50 306 TRP A C 1
ATOM 2255 O O . TRP A 1 306 ? -11.767 -11.402 -0.827 1.00 86.50 306 TRP A O 1
ATOM 2265 N N . PRO A 1 307 ? -10.040 -11.520 0.602 1.00 85.69 307 PRO A N 1
ATOM 2266 C CA . PRO A 1 307 ? -10.882 -11.343 1.780 1.00 85.69 307 PRO A CA 1
ATOM 2267 C C . PRO A 1 307 ? -11.552 -9.967 1.825 1.00 85.69 307 PRO A C 1
ATOM 2269 O O . PRO A 1 307 ? -12.701 -9.870 2.228 1.00 85.69 307 PRO A O 1
ATOM 2272 N N . LEU A 1 308 ? -10.872 -8.909 1.372 1.00 87.00 308 LEU A N 1
ATOM 2273 C CA . LEU A 1 308 ? -11.449 -7.564 1.340 1.00 87.00 308 LEU A CA 1
ATOM 2274 C C . LEU A 1 308 ? -12.664 -7.499 0.403 1.00 87.00 308 LEU A C 1
ATOM 2276 O O . LEU A 1 308 ? -13.711 -6.994 0.793 1.00 87.00 308 LEU A O 1
ATOM 2280 N N . TYR A 1 309 ? -12.543 -8.065 -0.801 1.00 88.50 309 TYR A N 1
ATOM 2281 C CA . TYR A 1 309 ? -13.656 -8.179 -1.746 1.00 88.50 309 TYR A CA 1
ATOM 2282 C C . TYR A 1 309 ? -14.826 -8.977 -1.158 1.00 88.50 309 TYR A C 1
ATOM 2284 O O . TYR A 1 309 ? -15.974 -8.562 -1.288 1.00 88.50 309 TYR A O 1
ATOM 2292 N N . ALA A 1 310 ? -14.541 -10.094 -0.486 1.00 88.00 310 ALA A N 1
ATOM 2293 C CA . ALA A 1 310 ? -15.575 -10.939 0.100 1.00 88.00 310 ALA A CA 1
ATOM 2294 C C . ALA A 1 310 ? -16.282 -10.258 1.280 1.00 88.00 310 ALA A C 1
ATOM 2296 O O . ALA A 1 310 ? -17.500 -10.354 1.370 1.00 88.00 310 ALA A O 1
ATOM 2297 N N . ALA A 1 311 ? -15.549 -9.543 2.139 1.00 87.44 311 ALA A N 1
ATOM 2298 C CA . ALA A 1 311 ? -16.122 -8.809 3.267 1.00 87.44 311 ALA A CA 1
ATOM 2299 C C . ALA A 1 311 ? -17.033 -7.675 2.786 1.00 87.44 311 ALA A C 1
ATOM 2301 O O . ALA A 1 311 ? -18.195 -7.597 3.169 1.00 87.44 311 ALA A O 1
ATOM 2302 N N . LEU A 1 312 ? -16.537 -6.849 1.859 1.00 87.81 312 LEU A N 1
ATOM 2303 C CA . LEU A 1 312 ? -17.315 -5.746 1.295 1.00 87.81 312 LEU A CA 1
ATOM 2304 C C . LEU A 1 312 ? -18.557 -6.241 0.541 1.00 87.81 312 LEU A C 1
ATOM 2306 O O . LEU A 1 312 ? -19.592 -5.582 0.578 1.00 87.81 312 LEU A O 1
ATOM 2310 N N . LEU A 1 313 ? -18.468 -7.393 -0.132 1.00 87.62 313 LEU A N 1
ATOM 2311 C CA . LEU A 1 313 ? -19.607 -8.005 -0.812 1.00 87.62 313 LEU A CA 1
ATOM 2312 C C . LEU A 1 313 ? -20.631 -8.580 0.176 1.00 87.62 313 LEU A C 1
ATOM 2314 O O . LEU A 1 313 ? -21.828 -8.420 -0.048 1.00 87.62 313 LEU A O 1
ATOM 2318 N N . GLN A 1 314 ? -20.176 -9.230 1.251 1.00 86.12 314 GLN A N 1
ATOM 2319 C CA . GLN A 1 314 ? -21.051 -9.784 2.286 1.00 86.12 314 GLN A CA 1
ATOM 2320 C C . GLN A 1 314 ? -21.853 -8.686 2.993 1.00 86.12 314 GLN A C 1
ATOM 2322 O O . GLN A 1 314 ? -23.053 -8.848 3.197 1.00 86.12 314 GLN A O 1
ATOM 2327 N N . ASP A 1 315 ? -21.204 -7.564 3.304 1.00 82.44 315 ASP A N 1
ATOM 2328 C CA . ASP A 1 315 ? -21.821 -6.446 4.022 1.00 82.44 315 ASP A CA 1
ATOM 2329 C C . ASP A 1 315 ? -22.595 -5.490 3.095 1.00 82.44 315 ASP A C 1
ATOM 2331 O O . ASP A 1 315 ? -23.136 -4.483 3.548 1.00 82.44 315 ASP A O 1
ATOM 2335 N N . GLY A 1 316 ? -22.632 -5.757 1.781 1.00 81.56 316 GLY A N 1
ATOM 2336 C CA . GLY A 1 316 ? -23.254 -4.862 0.798 1.00 81.56 316 GLY A CA 1
ATOM 2337 C C . GLY A 1 316 ? -22.614 -3.468 0.758 1.00 81.56 316 GLY A C 1
ATOM 2338 O O . GLY A 1 316 ? -23.272 -2.483 0.422 1.00 81.56 316 GLY A O 1
ATOM 2339 N N . ASN A 1 317 ? -21.336 -3.367 1.127 1.00 84.12 317 ASN A N 1
ATOM 2340 C CA . ASN A 1 317 ? -20.672 -2.098 1.372 1.00 84.12 317 ASN A CA 1
ATOM 2341 C C . ASN A 1 317 ? -20.377 -1.358 0.045 1.00 84.12 317 ASN A C 1
ATOM 2343 O O . ASN A 1 317 ? -19.725 -1.916 -0.848 1.00 84.12 317 ASN A O 1
ATOM 2347 N N . PRO A 1 318 ? -20.779 -0.077 -0.101 1.00 85.81 318 PRO A N 1
ATOM 2348 C CA . PRO A 1 318 ? -20.578 0.688 -1.334 1.00 85.81 318 PRO A CA 1
ATOM 2349 C C . PRO A 1 318 ? -19.100 0.893 -1.708 1.00 85.81 318 PRO A C 1
ATOM 2351 O O . PRO A 1 318 ? -18.795 1.136 -2.878 1.00 85.81 318 PRO A O 1
ATOM 2354 N N . HIS A 1 319 ? -18.166 0.746 -0.762 1.00 87.12 319 HIS A N 1
ATOM 2355 C CA . HIS A 1 319 ? -16.723 0.792 -1.024 1.00 87.12 319 HIS A CA 1
ATOM 2356 C C . HIS A 1 319 ? -16.227 -0.356 -1.925 1.00 87.12 319 HIS A C 1
ATOM 2358 O O . HIS A 1 319 ? -15.120 -0.290 -2.459 1.00 87.12 319 HIS A O 1
ATOM 2364 N N . LEU A 1 320 ? -17.041 -1.390 -2.168 1.00 89.38 320 LEU A N 1
ATOM 2365 C CA . LEU A 1 320 ? -16.734 -2.412 -3.170 1.00 89.38 320 LEU A CA 1
ATOM 2366 C C . LEU A 1 320 ? -16.581 -1.809 -4.574 1.00 89.38 320 LEU A C 1
ATOM 2368 O O . LEU A 1 320 ? -15.672 -2.170 -5.322 1.00 89.38 320 LEU A O 1
ATOM 2372 N N . TRP A 1 321 ? -17.450 -0.861 -4.926 1.00 89.38 321 TRP A N 1
ATOM 2373 C CA . TRP A 1 321 ? -17.439 -0.229 -6.244 1.00 89.38 321 TRP A CA 1
ATOM 2374 C C . TRP A 1 321 ? -16.213 0.657 -6.439 1.00 89.38 321 TRP A C 1
ATOM 2376 O O . TRP A 1 321 ? -15.598 0.628 -7.505 1.00 89.38 321 TRP A O 1
ATOM 2386 N N . SER A 1 322 ? -15.816 1.410 -5.407 1.00 89.38 322 SER A N 1
ATOM 2387 C CA . SER A 1 322 ? -14.596 2.219 -5.464 1.00 89.38 322 SER A CA 1
ATOM 2388 C C . SER A 1 322 ? -13.359 1.336 -5.626 1.00 89.38 322 SER A C 1
ATOM 2390 O O . SER A 1 322 ? -12.497 1.662 -6.443 1.00 89.38 322 SER A O 1
ATOM 2392 N N . LEU A 1 323 ? -13.300 0.200 -4.923 1.00 90.38 323 LEU A N 1
ATOM 2393 C CA . LEU A 1 323 ? -12.219 -0.777 -5.050 1.00 90.38 323 LEU A CA 1
ATOM 2394 C C . LEU A 1 323 ? -12.152 -1.381 -6.462 1.00 90.38 323 LEU A C 1
ATOM 2396 O O . LEU A 1 323 ? -11.088 -1.358 -7.074 1.00 90.38 323 LEU A O 1
ATOM 2400 N N . LEU A 1 324 ? -13.281 -1.836 -7.020 1.00 91.50 324 LEU A N 1
ATOM 2401 C CA . LEU A 1 324 ? -13.349 -2.387 -8.382 1.00 91.50 324 LEU A CA 1
ATOM 2402 C C . LEU A 1 324 ? -12.860 -1.392 -9.437 1.00 91.50 324 LEU A C 1
ATOM 2404 O O . LEU A 1 324 ? -12.053 -1.731 -10.307 1.00 91.50 324 LEU A O 1
ATOM 2408 N N . VAL A 1 325 ? -13.339 -0.150 -9.361 1.00 92.00 325 VAL A N 1
ATOM 2409 C CA . VAL A 1 325 ? -12.958 0.914 -10.295 1.00 92.00 325 VAL A CA 1
ATOM 2410 C C . VAL A 1 325 ? -11.476 1.260 -10.139 1.00 92.00 325 VAL A C 1
ATOM 2412 O O . VAL A 1 325 ? -10.756 1.364 -11.134 1.00 92.00 325 VAL A O 1
ATOM 2415 N N . ALA A 1 326 ? -10.993 1.392 -8.903 1.00 90.88 326 ALA A N 1
ATOM 2416 C CA . ALA A 1 326 ? -9.589 1.665 -8.617 1.00 90.88 326 ALA A CA 1
ATOM 2417 C C . ALA A 1 326 ? -8.663 0.565 -9.155 1.00 90.88 326 ALA A C 1
ATOM 2419 O O . ALA A 1 326 ? -7.654 0.872 -9.793 1.00 90.88 326 ALA A O 1
ATOM 2420 N N . ASP A 1 327 ? -9.023 -0.700 -8.937 1.00 91.69 327 ASP A N 1
ATOM 2421 C CA . ASP A 1 327 ? -8.273 -1.870 -9.399 1.00 91.69 327 ASP A CA 1
ATOM 2422 C C . ASP A 1 327 ? -8.248 -1.955 -10.923 1.00 91.69 327 ASP A C 1
ATOM 2424 O O . ASP A 1 327 ? -7.219 -2.278 -11.512 1.00 91.69 327 ASP A O 1
ATOM 2428 N N . THR A 1 328 ? -9.350 -1.576 -11.570 1.00 91.62 328 THR A N 1
ATOM 2429 C CA . THR A 1 328 ? -9.457 -1.526 -13.030 1.00 91.62 328 THR A CA 1
ATOM 2430 C C . THR A 1 328 ? -8.478 -0.507 -13.620 1.00 91.62 328 THR A C 1
ATOM 2432 O O . THR A 1 328 ? -7.733 -0.816 -14.555 1.00 91.62 328 THR A O 1
ATOM 2435 N N . PHE A 1 329 ? -8.423 0.703 -13.052 1.00 90.50 329 PHE A N 1
ATOM 2436 C CA . PHE A 1 329 ? -7.455 1.716 -13.478 1.00 90.50 329 PHE A CA 1
ATOM 2437 C C . PHE A 1 329 ? -6.018 1.307 -13.160 1.00 90.50 329 PHE A C 1
ATOM 2439 O O . PHE A 1 329 ? -5.127 1.506 -13.988 1.00 90.50 329 PHE A O 1
ATOM 2446 N N . LEU A 1 330 ? -5.777 0.697 -11.999 1.00 89.38 330 LEU A N 1
ATOM 2447 C CA . LEU A 1 330 ? -4.450 0.211 -11.647 1.00 89.38 330 LEU A CA 1
ATOM 2448 C C . LEU A 1 330 ? -3.966 -0.860 -12.634 1.00 89.38 330 LEU A C 1
ATOM 2450 O O . LEU A 1 330 ? -2.846 -0.758 -13.135 1.00 89.38 330 LEU A O 1
ATOM 2454 N N . ALA A 1 331 ? -4.815 -1.838 -12.960 1.00 89.81 331 ALA A N 1
ATOM 2455 C CA . ALA A 1 331 ? -4.524 -2.875 -13.944 1.00 89.81 331 ALA A CA 1
ATOM 2456 C C . ALA A 1 331 ? -4.260 -2.270 -15.331 1.00 89.81 331 ALA A C 1
ATOM 2458 O O . ALA A 1 331 ? -3.277 -2.625 -15.981 1.00 89.81 331 ALA A O 1
ATOM 2459 N N . ALA A 1 332 ? -5.073 -1.301 -15.765 1.00 88.38 332 ALA A N 1
ATOM 2460 C CA . ALA A 1 332 ? -4.858 -0.596 -17.028 1.00 88.38 332 ALA A CA 1
ATOM 2461 C C . ALA A 1 332 ? -3.513 0.153 -17.058 1.00 88.38 332 ALA A C 1
ATOM 2463 O O . ALA A 1 332 ? -2.771 0.071 -18.038 1.00 88.38 332 ALA A O 1
ATOM 2464 N N . GLY A 1 333 ? -3.175 0.868 -15.980 1.00 84.38 333 GLY A N 1
ATOM 2465 C CA . GLY A 1 333 ? -1.891 1.556 -15.840 1.00 84.38 333 GLY A CA 1
ATOM 2466 C C . GLY A 1 333 ? -0.709 0.597 -15.872 1.00 84.38 333 GLY A C 1
ATOM 2467 O O . GLY A 1 333 ? 0.271 0.855 -16.564 1.00 84.38 333 GLY A O 1
ATOM 2468 N N . LEU A 1 334 ? -0.833 -0.545 -15.199 1.00 86.19 334 LEU A N 1
ATOM 2469 C CA . LEU A 1 334 ? 0.178 -1.594 -15.187 1.00 86.19 334 LEU A CA 1
ATOM 2470 C C . LEU A 1 334 ? 0.414 -2.167 -16.591 1.00 86.19 334 LEU A C 1
ATOM 2472 O O . LEU A 1 334 ? 1.558 -2.227 -17.033 1.00 86.19 334 LEU A O 1
ATOM 2476 N N . TRP A 1 335 ? -0.645 -2.497 -17.334 1.00 84.44 335 TRP A N 1
ATOM 2477 C CA . TRP A 1 335 ? -0.529 -2.980 -18.716 1.00 84.44 335 TRP A CA 1
ATOM 2478 C C . TRP A 1 335 ? 0.102 -1.960 -19.666 1.00 84.44 335 TRP A C 1
ATOM 2480 O O . TRP A 1 335 ? 0.901 -2.325 -20.529 1.00 84.44 335 TRP A O 1
ATOM 2490 N N . LEU A 1 336 ? -0.209 -0.674 -19.491 1.00 79.19 336 LEU A N 1
ATOM 2491 C CA . LEU A 1 336 ? 0.411 0.403 -20.261 1.00 79.19 336 LEU A CA 1
ATOM 2492 C C . LEU A 1 336 ? 1.881 0.623 -19.874 1.00 79.19 336 LEU A C 1
ATOM 2494 O O . LEU A 1 336 ? 2.703 0.873 -20.751 1.00 79.19 336 LEU A O 1
ATOM 2498 N N . GLY A 1 337 ? 2.226 0.524 -18.592 1.00 73.69 337 GLY A N 1
ATOM 2499 C CA . GLY A 1 337 ? 3.569 0.810 -18.087 1.00 73.69 337 GLY A CA 1
ATOM 2500 C C . GLY A 1 337 ? 4.550 -0.362 -18.164 1.00 73.69 337 GLY A C 1
ATOM 2501 O O . GLY A 1 337 ? 5.753 -0.127 -18.167 1.00 73.69 337 GLY A O 1
ATOM 2502 N N . LEU A 1 338 ? 4.075 -1.611 -18.242 1.00 73.81 338 LEU A N 1
ATOM 2503 C CA . LEU A 1 338 ? 4.903 -2.825 -18.152 1.00 73.81 338 LEU A CA 1
ATOM 2504 C C . LEU A 1 338 ? 6.062 -2.857 -19.158 1.00 73.81 338 LEU A C 1
ATOM 2506 O O . LEU A 1 338 ? 7.195 -3.134 -18.772 1.00 73.81 338 LEU A O 1
ATOM 2510 N N . ASN A 1 339 ? 5.798 -2.548 -20.432 1.00 63.62 339 ASN A N 1
ATOM 2511 C CA . ASN A 1 339 ? 6.846 -2.538 -21.458 1.00 63.62 339 ASN A CA 1
ATOM 2512 C C . ASN A 1 339 ? 7.891 -1.445 -21.200 1.00 63.62 339 ASN A C 1
ATOM 2514 O O . ASN A 1 339 ? 9.080 -1.707 -21.343 1.00 63.62 339 ASN A O 1
ATOM 2518 N N . ASP A 1 340 ? 7.458 -0.255 -20.780 1.00 62.91 340 ASP A N 1
ATOM 2519 C CA . ASP A 1 340 ? 8.332 0.907 -20.572 1.00 62.91 340 ASP A CA 1
ATOM 2520 C C . ASP A 1 340 ? 9.133 0.798 -19.256 1.00 62.91 340 ASP A C 1
ATOM 2522 O O . ASP A 1 340 ? 10.240 1.320 -19.137 1.00 62.91 340 ASP A O 1
ATOM 2526 N N . LEU A 1 341 ? 8.597 0.081 -18.260 1.00 62.66 341 LEU A N 1
ATOM 2527 C CA . LEU A 1 341 ? 9.269 -0.224 -16.992 1.00 62.66 341 LEU A CA 1
ATOM 2528 C C . LEU A 1 341 ? 10.442 -1.193 -17.167 1.00 62.66 341 LEU A C 1
ATOM 2530 O O . LEU A 1 341 ? 11.407 -1.125 -16.401 1.00 62.66 341 LEU A O 1
ATOM 2534 N N . PHE A 1 342 ? 10.353 -2.093 -18.150 1.00 62.56 342 PHE A N 1
ATOM 2535 C CA . PHE A 1 342 ? 11.267 -3.224 -18.285 1.00 62.56 342 PHE A CA 1
ATOM 2536 C C . PHE A 1 342 ? 11.901 -3.373 -19.672 1.00 62.56 342 PHE A C 1
ATOM 2538 O O . PHE A 1 342 ? 12.413 -4.447 -20.002 1.00 62.56 342 PHE A O 1
ATOM 2545 N N . THR A 1 343 ? 11.933 -2.300 -20.472 1.00 54.53 343 THR A N 1
ATOM 2546 C CA . THR A 1 343 ? 12.717 -2.265 -21.715 1.00 54.53 343 THR A CA 1
ATOM 2547 C C . THR A 1 343 ? 14.162 -2.726 -21.460 1.00 54.53 343 THR A C 1
ATOM 2549 O O . THR A 1 343 ? 14.774 -2.328 -20.462 1.00 54.53 343 THR A O 1
ATOM 2552 N N . PRO A 1 344 ? 14.712 -3.594 -22.330 1.00 48.34 344 PRO A N 1
ATOM 2553 C CA . PRO A 1 344 ? 15.840 -4.467 -22.023 1.00 48.34 344 PRO A CA 1
ATOM 2554 C C . PRO A 1 344 ? 17.161 -3.694 -21.988 1.00 48.34 344 PRO A C 1
ATOM 2556 O O . PRO A 1 344 ? 17.883 -3.638 -22.975 1.00 48.34 344 PRO A O 1
ATOM 2559 N N . ALA A 1 345 ? 17.492 -3.110 -20.840 1.00 48.62 345 ALA A N 1
ATOM 2560 C CA . ALA A 1 345 ? 18.797 -2.482 -20.622 1.00 48.62 345 ALA A CA 1
ATOM 2561 C C . ALA A 1 345 ? 19.641 -3.179 -19.541 1.00 48.62 345 ALA A C 1
ATOM 2563 O O . ALA A 1 345 ? 20.813 -2.851 -19.393 1.00 48.62 345 ALA A O 1
ATOM 2564 N N . ARG A 1 346 ? 19.078 -4.116 -18.759 1.00 58.47 346 ARG A N 1
ATOM 2565 C CA . ARG A 1 346 ? 19.680 -4.530 -17.477 1.00 58.47 346 ARG A CA 1
ATOM 2566 C C . ARG A 1 346 ? 19.688 -6.046 -17.282 1.00 58.47 346 ARG A C 1
ATOM 2568 O O . ARG A 1 346 ? 18.637 -6.667 -17.152 1.00 58.47 346 ARG A O 1
ATOM 2575 N N . GLY A 1 347 ? 20.884 -6.638 -17.262 1.00 59.00 347 GLY A N 1
ATOM 2576 C CA . GLY A 1 347 ? 21.112 -8.047 -16.935 1.00 59.00 347 GLY A CA 1
ATOM 2577 C C . GLY A 1 347 ? 21.510 -8.208 -15.462 1.00 59.00 347 GLY A C 1
ATOM 2578 O O . GLY A 1 347 ? 22.624 -7.824 -15.114 1.00 59.00 347 GLY A O 1
ATOM 2579 N N . PRO A 1 348 ? 20.651 -8.762 -14.588 1.00 64.94 348 PRO A N 1
ATOM 2580 C CA . PRO A 1 348 ? 20.957 -8.888 -13.163 1.00 64.94 348 PRO A CA 1
ATOM 2581 C C . PRO A 1 348 ? 22.108 -9.867 -12.874 1.00 64.94 348 PRO A C 1
ATOM 2583 O O . PRO A 1 348 ? 22.316 -10.854 -13.586 1.00 64.94 348 PRO A O 1
ATOM 2586 N N . ARG A 1 349 ? 22.843 -9.622 -11.778 1.00 69.62 349 ARG A N 1
ATOM 2587 C CA . ARG A 1 349 ? 23.883 -10.530 -11.255 1.00 69.62 349 ARG A CA 1
ATOM 2588 C C . ARG A 1 349 ? 23.306 -11.920 -10.923 1.00 69.62 349 ARG A C 1
ATOM 2590 O O . ARG A 1 349 ? 22.161 -12.004 -10.483 1.00 69.62 349 ARG A O 1
ATOM 2597 N N . PRO A 1 350 ? 24.095 -13.009 -11.022 1.00 67.62 350 PRO A N 1
ATOM 2598 C CA . PRO A 1 350 ? 23.607 -14.372 -10.772 1.00 67.62 350 PRO A CA 1
ATOM 2599 C C . PRO A 1 350 ? 23.065 -14.570 -9.347 1.00 67.62 350 PRO A C 1
ATOM 2601 O O . PRO A 1 350 ? 22.026 -15.195 -9.170 1.00 67.62 350 PRO A O 1
ATOM 2604 N N . LEU A 1 351 ? 23.701 -13.978 -8.332 1.00 73.25 351 LEU A N 1
ATOM 2605 C CA . LEU A 1 351 ? 23.194 -14.017 -6.953 1.00 73.25 351 LEU A CA 1
ATOM 2606 C C . LEU A 1 351 ? 21.890 -13.221 -6.783 1.00 73.25 351 LEU A C 1
ATOM 2608 O O . LEU A 1 351 ? 20.985 -13.669 -6.083 1.00 73.25 351 LEU A O 1
ATOM 2612 N N . ALA A 1 352 ? 21.761 -12.077 -7.463 1.00 75.25 352 ALA A N 1
ATOM 2613 C CA . ALA A 1 352 ? 20.527 -11.295 -7.461 1.00 75.25 352 ALA A CA 1
ATOM 2614 C C . ALA A 1 352 ? 19.383 -12.060 -8.146 1.00 75.25 352 ALA A C 1
ATOM 2616 O O . ALA A 1 352 ? 18.258 -12.028 -7.662 1.00 75.25 352 ALA A O 1
ATOM 2617 N N . LEU A 1 353 ? 19.667 -12.807 -9.220 1.00 77.12 353 LEU A N 1
ATOM 2618 C CA . LEU A 1 353 ? 18.697 -13.696 -9.871 1.00 77.12 353 LEU A CA 1
ATOM 2619 C C . LEU A 1 353 ? 18.176 -14.779 -8.928 1.00 77.12 353 LEU A C 1
ATOM 2621 O O . LEU A 1 353 ? 16.968 -14.986 -8.871 1.00 77.12 353 LEU A O 1
ATOM 2625 N N . VAL A 1 354 ? 19.055 -15.430 -8.161 1.00 80.69 354 VAL A N 1
ATOM 2626 C CA . VAL A 1 354 ? 18.643 -16.420 -7.152 1.00 80.69 354 VAL A CA 1
ATOM 2627 C C . VAL A 1 354 ? 17.763 -15.769 -6.081 1.00 80.69 354 VAL A C 1
ATOM 2629 O O . VAL A 1 354 ? 16.702 -16.301 -5.763 1.00 80.69 354 VAL A O 1
ATOM 2632 N N . GLY A 1 355 ? 18.150 -14.591 -5.579 1.00 82.19 355 GLY A N 1
ATOM 2633 C CA . GLY A 1 355 ? 17.347 -13.833 -4.615 1.00 82.19 355 GLY A CA 1
ATOM 2634 C C . GLY A 1 355 ? 15.970 -13.436 -5.160 1.00 82.19 355 GLY A C 1
ATOM 2635 O O . GLY A 1 355 ? 14.960 -13.624 -4.484 1.00 82.19 355 GLY A O 1
ATOM 2636 N N . MET A 1 356 ? 15.901 -12.953 -6.403 1.00 83.25 356 MET A N 1
ATOM 2637 C CA . MET A 1 356 ? 14.636 -12.608 -7.059 1.00 83.25 356 MET A CA 1
ATOM 2638 C C . MET A 1 356 ? 13.762 -13.837 -7.318 1.00 83.25 356 MET A C 1
ATOM 2640 O O . MET A 1 356 ? 12.557 -13.762 -7.107 1.00 83.25 356 MET A O 1
ATOM 2644 N N . LEU A 1 357 ? 14.345 -14.966 -7.739 1.00 85.38 357 LEU A N 1
ATOM 2645 C CA . LEU A 1 357 ? 13.620 -16.228 -7.918 1.00 85.38 357 LEU A CA 1
ATOM 2646 C C . LEU A 1 357 ? 13.046 -16.733 -6.597 1.00 85.38 357 LEU A C 1
ATOM 2648 O O . LEU A 1 357 ? 11.886 -17.131 -6.554 1.00 85.38 357 LEU A O 1
ATOM 2652 N N . PHE A 1 358 ? 13.830 -16.677 -5.519 1.00 87.06 358 PHE A N 1
ATOM 2653 C CA . PHE A 1 358 ? 13.366 -17.042 -4.186 1.00 87.06 358 PHE A CA 1
ATOM 2654 C C . PHE A 1 358 ? 12.195 -16.156 -3.742 1.00 87.06 358 PHE A C 1
ATOM 2656 O O . PHE A 1 358 ? 11.146 -16.669 -3.363 1.00 87.06 358 PHE A O 1
ATOM 2663 N N . LEU A 1 359 ? 12.322 -14.830 -3.860 1.00 85.75 359 LEU A N 1
ATOM 2664 C CA . LEU A 1 359 ? 11.250 -13.896 -3.498 1.00 85.75 359 LEU A CA 1
ATOM 2665 C C . LEU A 1 359 ? 10.000 -14.068 -4.372 1.00 85.75 359 LEU A C 1
ATOM 2667 O O . LEU A 1 359 ? 8.884 -14.027 -3.857 1.00 85.75 359 LEU A O 1
ATOM 2671 N N . ALA A 1 360 ? 10.167 -14.311 -5.674 1.00 86.50 360 ALA A N 1
ATOM 2672 C CA . ALA A 1 360 ? 9.066 -14.608 -6.587 1.00 86.50 360 ALA A CA 1
ATOM 2673 C C . ALA A 1 360 ? 8.363 -15.922 -6.220 1.00 86.50 360 ALA A C 1
ATOM 2675 O O . ALA A 1 360 ? 7.134 -15.978 -6.203 1.00 86.50 360 ALA A O 1
ATOM 2676 N N . ALA A 1 361 ? 9.124 -16.961 -5.871 1.00 86.25 361 ALA A N 1
ATOM 2677 C CA . ALA A 1 361 ? 8.571 -18.223 -5.398 1.00 86.25 361 ALA A CA 1
ATOM 2678 C C . ALA A 1 361 ? 7.779 -18.021 -4.101 1.00 86.25 361 ALA A C 1
ATOM 2680 O O . ALA A 1 361 ? 6.652 -18.493 -4.009 1.00 86.25 361 ALA A O 1
ATOM 2681 N N . VAL A 1 362 ? 8.300 -17.255 -3.135 1.00 84.19 362 VAL A N 1
ATOM 2682 C CA . VAL A 1 362 ? 7.573 -16.917 -1.899 1.00 84.19 362 VAL A CA 1
ATOM 2683 C C . VAL A 1 362 ? 6.285 -16.137 -2.205 1.00 84.19 362 VAL A C 1
ATOM 2685 O O . VAL A 1 362 ? 5.236 -16.449 -1.638 1.00 84.19 362 VAL A O 1
ATOM 2688 N N . LEU A 1 363 ? 6.318 -15.172 -3.133 1.00 84.94 363 LEU A N 1
ATOM 2689 C CA . LEU A 1 363 ? 5.132 -14.423 -3.580 1.00 84.94 363 LEU A CA 1
ATOM 2690 C C . LEU A 1 363 ? 4.052 -15.322 -4.200 1.00 84.94 363 LEU A C 1
ATOM 2692 O O . LEU A 1 363 ? 2.868 -15.098 -3.956 1.00 84.94 363 LEU A O 1
ATOM 2696 N N . LEU A 1 364 ? 4.436 -16.328 -4.987 1.00 86.19 364 LEU A N 1
ATOM 2697 C CA . LEU A 1 364 ? 3.502 -17.268 -5.618 1.00 86.19 364 LEU A CA 1
ATOM 2698 C C . LEU A 1 364 ? 2.988 -18.318 -4.624 1.00 86.19 364 LEU A C 1
ATOM 2700 O O . LEU A 1 364 ? 1.785 -18.539 -4.507 1.00 86.19 364 LEU A O 1
ATOM 2704 N N . LEU A 1 365 ? 3.887 -18.932 -3.853 1.00 82.56 365 LEU A N 1
ATOM 2705 C CA . LEU A 1 365 ? 3.551 -19.963 -2.867 1.00 82.56 365 LEU A CA 1
ATOM 2706 C C . LEU A 1 365 ? 2.608 -19.429 -1.781 1.00 82.56 365 LEU A C 1
ATOM 2708 O O . LEU A 1 365 ? 1.670 -20.120 -1.375 1.00 82.56 365 LEU A O 1
ATOM 2712 N N . SER A 1 366 ? 2.807 -18.181 -1.350 1.00 76.94 366 SER A N 1
ATOM 2713 C CA . SER A 1 366 ? 1.897 -17.514 -0.411 1.00 76.94 366 SER A CA 1
ATOM 2714 C C . SER A 1 366 ? 0.503 -17.254 -1.000 1.00 76.94 366 SER A C 1
ATOM 2716 O O . SER A 1 366 ? -0.481 -17.321 -0.262 1.00 76.94 366 SER A O 1
ATOM 2718 N N . GLY A 1 367 ? 0.394 -17.027 -2.314 1.00 73.31 367 GLY A N 1
ATOM 2719 C CA . GLY A 1 367 ? -0.882 -16.883 -3.020 1.00 73.31 367 GLY A CA 1
ATOM 2720 C C . GLY A 1 367 ? -1.644 -18.200 -3.199 1.00 73.31 367 GLY A C 1
ATOM 2721 O O . GLY A 1 367 ? -2.858 -18.234 -3.011 1.00 73.31 367 GLY A O 1
ATOM 2722 N N . ILE A 1 368 ? -0.935 -19.291 -3.505 1.00 73.69 368 ILE A N 1
ATOM 2723 C CA . ILE A 1 368 ? -1.520 -20.614 -3.810 1.00 73.69 368 ILE A CA 1
ATOM 2724 C C . ILE A 1 368 ? -1.992 -21.361 -2.545 1.00 73.69 368 ILE A C 1
ATOM 2726 O O . ILE A 1 368 ? -2.806 -22.275 -2.628 1.00 73.69 368 ILE A O 1
ATOM 2730 N N . GLY A 1 369 ? -1.559 -20.939 -1.353 1.00 62.31 369 GLY A N 1
ATOM 2731 C CA . GLY A 1 369 ? -2.043 -21.493 -0.083 1.00 62.31 369 GLY A CA 1
ATOM 2732 C C . GLY A 1 369 ? -1.005 -22.274 0.723 1.00 62.31 369 GLY A C 1
ATOM 2733 O O . GLY A 1 369 ? -1.337 -22.771 1.796 1.00 62.31 369 GLY A O 1
ATOM 2734 N N . ALA A 1 370 ? 0.266 -22.283 0.309 1.00 51.75 370 ALA A N 1
ATOM 2735 C CA . ALA A 1 370 ? 1.375 -22.865 1.074 1.00 51.75 370 ALA A CA 1
ATOM 2736 C C . ALA A 1 370 ? 1.817 -22.003 2.285 1.00 51.75 370 ALA A C 1
ATOM 2738 O O . ALA A 1 370 ? 2.905 -22.177 2.825 1.00 51.75 370 ALA A O 1
ATOM 2739 N N . GLY A 1 371 ? 0.973 -21.068 2.742 1.00 50.72 371 GLY A N 1
ATOM 2740 C CA . GLY A 1 371 ? 1.203 -20.256 3.944 1.00 50.72 371 GLY A CA 1
ATOM 2741 C C . GLY A 1 371 ? 0.969 -21.001 5.264 1.00 50.72 371 GLY A C 1
ATOM 2742 O O . GLY A 1 371 ? 1.375 -20.503 6.312 1.00 50.72 371 GLY A O 1
ATOM 2743 N N . GLN A 1 372 ? 0.371 -22.200 5.228 1.00 53.09 372 GLN A N 1
ATOM 2744 C CA . GLN A 1 372 ? 0.179 -23.036 6.422 1.00 53.09 372 GLN A CA 1
ATOM 2745 C C . GLN A 1 372 ? 1.518 -23.411 7.082 1.00 53.09 372 GLN A C 1
ATOM 2747 O O . GLN A 1 372 ? 1.613 -23.408 8.304 1.00 53.09 372 GLN A O 1
ATOM 2752 N N . GLY A 1 373 ? 2.577 -23.626 6.289 1.00 49.34 373 GLY A N 1
ATOM 2753 C CA . GLY A 1 373 ? 3.934 -23.874 6.798 1.00 49.34 373 GLY A CA 1
ATOM 2754 C C . GLY A 1 373 ? 4.647 -22.633 7.356 1.00 49.34 373 GLY A C 1
ATOM 2755 O O . GLY A 1 373 ? 5.643 -22.771 8.056 1.00 49.34 373 GLY A O 1
ATOM 2756 N N . LEU A 1 374 ? 4.137 -21.426 7.078 1.00 52.78 374 LEU A N 1
ATOM 2757 C CA . LEU A 1 374 ? 4.669 -20.144 7.567 1.00 52.78 374 LEU A CA 1
ATOM 2758 C C . LEU A 1 374 ? 3.870 -19.591 8.765 1.00 52.78 374 LEU A C 1
ATOM 2760 O O . LEU A 1 374 ? 4.117 -18.471 9.207 1.00 52.78 374 LEU A O 1
ATOM 2764 N N . GLY A 1 375 ? 2.896 -20.355 9.281 1.00 51.38 375 GLY A N 1
ATOM 2765 C CA . GLY A 1 375 ? 2.031 -19.940 10.391 1.00 51.38 375 GLY A CA 1
ATOM 2766 C C . GLY A 1 375 ? 0.987 -18.881 10.017 1.00 51.38 375 GLY A C 1
ATOM 2767 O O . GLY A 1 375 ? 0.381 -18.275 10.899 1.00 51.38 375 GLY A O 1
ATOM 2768 N N . TRP A 1 376 ? 0.760 -18.628 8.725 1.00 59.12 376 TRP A N 1
ATOM 2769 C CA . TRP A 1 376 ? -0.175 -17.602 8.265 1.00 59.12 376 TRP A CA 1
ATOM 2770 C C . TRP A 1 376 ? -1.559 -18.199 8.018 1.00 59.12 376 TRP A C 1
ATOM 2772 O O . TRP A 1 376 ? -1.778 -18.928 7.047 1.00 59.12 376 TRP A O 1
ATOM 2782 N N . GLN A 1 377 ? -2.510 -17.877 8.897 1.00 60.28 377 GLN A N 1
ATOM 2783 C CA . GLN A 1 377 ? -3.874 -18.378 8.774 1.00 60.28 377 GLN A CA 1
ATOM 2784 C C . GLN A 1 377 ? -4.617 -17.695 7.611 1.00 60.28 377 GLN A C 1
ATOM 2786 O O . GLN A 1 377 ? -4.532 -16.471 7.442 1.00 60.28 377 GLN A O 1
ATOM 2791 N N . PRO A 1 378 ? -5.339 -18.467 6.780 1.00 62.56 378 PRO A N 1
ATOM 2792 C CA . PRO A 1 378 ? -6.212 -17.899 5.768 1.00 62.56 378 PRO A CA 1
ATOM 2793 C C . PRO A 1 378 ? -7.395 -17.182 6.422 1.00 62.56 378 PRO A C 1
ATOM 2795 O O . PRO A 1 378 ? -8.013 -17.707 7.343 1.00 62.56 378 PRO A O 1
ATOM 2798 N N . VAL A 1 379 ? -7.754 -16.009 5.903 1.00 67.56 379 VAL A N 1
ATOM 2799 C CA . VAL A 1 379 ? -9.006 -15.346 6.286 1.00 67.56 379 VAL A CA 1
ATOM 2800 C C . VAL A 1 379 ? -10.147 -16.063 5.562 1.00 67.56 379 VAL A C 1
ATOM 2802 O O . VAL A 1 379 ? -10.139 -16.168 4.334 1.00 67.56 379 VAL A O 1
ATOM 2805 N N . HIS A 1 380 ? -11.090 -16.629 6.313 1.00 65.81 380 HIS A N 1
ATOM 2806 C CA . HIS A 1 380 ? -12.258 -17.325 5.770 1.00 65.81 380 HIS A CA 1
ATOM 2807 C C . HIS A 1 380 ? -13.509 -16.494 6.015 1.00 65.81 380 HIS A C 1
ATOM 2809 O O . HIS A 1 380 ? -13.874 -16.243 7.158 1.00 65.81 380 HIS A O 1
ATOM 2815 N N . ILE A 1 381 ? -14.167 -16.101 4.928 1.00 67.00 381 ILE A N 1
ATOM 2816 C CA . ILE A 1 381 ? -15.409 -15.332 4.956 1.00 67.00 381 ILE A CA 1
ATOM 2817 C C . ILE A 1 381 ? -16.512 -16.254 4.444 1.00 67.00 381 ILE A C 1
ATOM 2819 O O . ILE A 1 381 ? -16.414 -16.801 3.343 1.00 67.00 381 ILE A O 1
ATOM 2823 N N . ARG A 1 382 ? -17.505 -16.519 5.297 1.00 71.44 382 ARG A N 1
ATOM 2824 C CA . ARG A 1 382 ? -18.607 -17.451 5.015 1.00 71.44 382 ARG A CA 1
ATOM 2825 C C . ARG A 1 382 ? -19.732 -16.716 4.284 1.00 71.44 382 ARG A C 1
ATOM 2827 O O . ARG A 1 382 ? -19.929 -15.530 4.496 1.00 71.44 382 ARG A O 1
ATOM 2834 N N . GLY A 1 383 ? -20.496 -17.434 3.461 1.00 71.44 383 GLY A N 1
ATOM 2835 C CA . GLY A 1 383 ? -21.708 -16.892 2.829 1.00 71.44 383 GLY A CA 1
ATOM 2836 C C . GLY A 1 383 ? -21.508 -16.233 1.461 1.00 71.44 383 GLY A C 1
ATOM 2837 O O . GLY A 1 383 ? -22.467 -15.706 0.910 1.00 71.44 383 GLY A O 1
ATOM 2838 N N . VAL A 1 384 ? -20.307 -16.304 0.876 1.00 77.81 384 VAL A N 1
ATOM 2839 C CA . VAL A 1 384 ? -20.024 -15.757 -0.459 1.00 77.81 384 VAL A CA 1
ATOM 2840 C C . VAL A 1 384 ? -19.613 -16.874 -1.426 1.00 77.81 384 VAL A C 1
ATOM 2842 O O . VAL A 1 384 ? -18.751 -17.695 -1.113 1.00 77.81 384 VAL A O 1
ATOM 2845 N N . SER A 1 385 ? -20.225 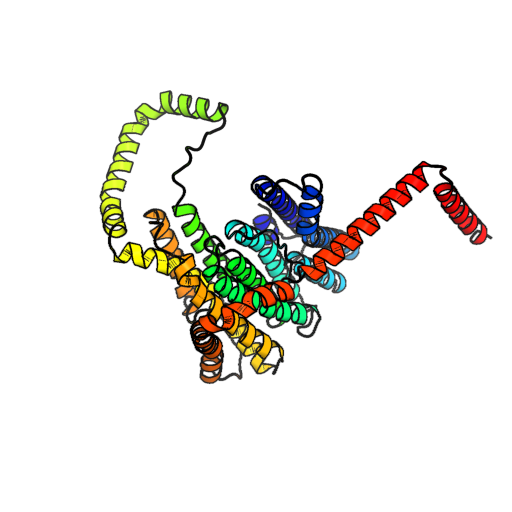-16.914 -2.616 1.00 81.81 385 SER A N 1
ATOM 2846 C CA . SER A 1 385 ? -19.891 -17.889 -3.665 1.00 81.81 385 SER A CA 1
ATOM 2847 C C . SER A 1 385 ? -18.453 -17.708 -4.153 1.00 81.81 385 SER A C 1
ATOM 2849 O O . SER A 1 385 ? -18.087 -16.638 -4.640 1.00 81.81 385 SER A O 1
ATOM 2851 N N . ALA A 1 386 ? -17.655 -18.778 -4.093 1.00 79.88 386 ALA A N 1
ATOM 2852 C CA . ALA A 1 386 ? -16.279 -18.776 -4.592 1.00 79.88 386 ALA A CA 1
ATOM 2853 C C . ALA A 1 386 ? -16.201 -18.459 -6.097 1.00 79.88 386 ALA A C 1
ATOM 2855 O O . ALA A 1 386 ? -15.296 -17.750 -6.530 1.00 79.88 386 ALA A O 1
ATOM 2856 N N . TRP A 1 387 ? -17.177 -18.928 -6.883 1.00 80.00 387 TRP A N 1
ATOM 2857 C CA . TRP A 1 387 ? -17.263 -18.650 -8.319 1.00 80.00 387 TRP A CA 1
ATOM 2858 C C . TRP A 1 387 ? -17.640 -17.196 -8.605 1.00 80.00 387 TRP A C 1
ATOM 2860 O O . TRP A 1 387 ? -17.008 -16.556 -9.443 1.00 80.00 387 TRP A O 1
ATOM 2870 N N . GLY A 1 388 ? -18.620 -16.655 -7.871 1.00 81.31 388 GLY A N 1
ATOM 2871 C CA . GLY A 1 388 ? -19.009 -15.245 -7.985 1.00 81.31 388 GLY A CA 1
ATOM 2872 C C . GLY A 1 388 ? -17.857 -14.309 -7.618 1.00 81.31 388 GLY A C 1
ATOM 2873 O O . GLY A 1 388 ? -17.565 -13.370 -8.353 1.00 81.31 388 GLY A O 1
ATOM 2874 N N . MET A 1 389 ? -17.136 -14.630 -6.542 1.00 84.56 389 MET A N 1
ATOM 2875 C CA . MET A 1 389 ? -15.921 -13.922 -6.132 1.00 84.56 389 MET A CA 1
ATOM 2876 C C . MET A 1 389 ? -14.797 -14.027 -7.156 1.00 84.56 389 MET A C 1
ATOM 2878 O O . MET A 1 389 ? -14.159 -13.023 -7.454 1.00 84.56 389 MET A O 1
ATOM 2882 N N . GLY A 1 390 ? -14.572 -15.213 -7.728 1.00 83.88 390 GLY A N 1
ATOM 2883 C CA . GLY A 1 390 ? -13.579 -15.403 -8.783 1.00 83.88 390 GLY A CA 1
ATOM 2884 C C . GLY A 1 390 ? -13.860 -14.526 -9.998 1.00 83.88 390 GLY A C 1
ATOM 2885 O O . GLY A 1 390 ? -12.953 -13.869 -10.504 1.00 83.88 390 GLY A O 1
ATOM 2886 N N . LEU A 1 391 ? -15.124 -14.449 -10.419 1.00 85.44 391 LEU A N 1
ATOM 2887 C CA . LEU A 1 391 ? -15.540 -13.605 -11.535 1.00 85.44 391 LEU A CA 1
ATOM 2888 C C . LEU A 1 391 ? -15.365 -12.121 -11.197 1.00 85.44 391 LEU A C 1
ATOM 2890 O O . LEU A 1 391 ? -14.706 -11.402 -11.945 1.00 85.44 391 LEU A O 1
ATOM 2894 N N . LEU A 1 392 ? -15.867 -11.688 -10.037 1.00 87.62 392 LEU A N 1
ATOM 2895 C CA . LEU A 1 392 ? -15.728 -10.317 -9.541 1.00 87.62 392 LEU A CA 1
ATOM 2896 C C . LEU A 1 392 ? -14.255 -9.877 -9.471 1.00 87.62 392 LEU A C 1
ATOM 2898 O O . LEU A 1 392 ? -13.922 -8.761 -9.855 1.00 87.62 392 LEU A O 1
ATOM 2902 N N . TYR A 1 393 ? -13.367 -10.773 -9.039 1.00 87.38 393 TYR A N 1
ATOM 2903 C CA . TYR A 1 393 ? -11.935 -10.509 -8.913 1.00 87.38 393 TYR A CA 1
ATOM 2904 C C . TYR A 1 393 ? -11.210 -10.408 -10.265 1.00 87.38 393 TYR A C 1
ATOM 2906 O O . TYR A 1 393 ? -10.229 -9.678 -10.405 1.00 87.38 393 TYR A O 1
ATOM 2914 N N . ILE A 1 394 ? -11.679 -11.138 -11.281 1.00 89.69 394 ILE A N 1
ATOM 2915 C CA . ILE A 1 394 ? -11.096 -11.133 -12.630 1.00 89.69 394 ILE A CA 1
ATOM 2916 C C . ILE A 1 394 ? -11.567 -9.916 -13.446 1.00 89.69 394 ILE A C 1
ATOM 2918 O O . ILE A 1 394 ? -10.834 -9.446 -14.319 1.00 89.69 394 ILE A O 1
ATOM 2922 N N . VAL A 1 395 ? -12.751 -9.365 -13.156 1.00 91.56 395 VAL A N 1
ATOM 2923 C CA . VAL A 1 395 ? -13.330 -8.226 -13.894 1.00 91.56 395 VAL A CA 1
ATOM 2924 C C . VAL A 1 395 ? -12.369 -7.030 -14.010 1.00 91.56 395 VAL A C 1
ATOM 2926 O O . VAL A 1 395 ? -12.135 -6.604 -15.144 1.00 91.56 395 VAL A O 1
ATOM 2929 N N . PRO A 1 396 ? -11.738 -6.516 -12.931 1.00 91.50 396 PRO A N 1
ATOM 2930 C CA . PRO A 1 396 ? -10.791 -5.405 -13.035 1.00 91.50 396 PRO A CA 1
ATOM 2931 C C . PRO A 1 396 ? -9.623 -5.667 -13.986 1.00 91.50 396 PRO A C 1
ATOM 2933 O O . PRO A 1 396 ? -9.167 -4.759 -14.681 1.00 91.50 396 PRO A O 1
ATOM 2936 N N . TRP A 1 397 ? -9.160 -6.915 -14.067 1.00 91.25 397 TRP A N 1
ATOM 2937 C CA . TRP A 1 397 ? -8.081 -7.306 -14.969 1.00 91.25 397 TRP A CA 1
ATOM 2938 C C . TRP A 1 397 ? -8.533 -7.300 -16.428 1.00 91.25 397 TRP A C 1
ATOM 2940 O O . TRP A 1 397 ? -7.848 -6.723 -17.271 1.00 91.25 397 TRP A O 1
ATOM 2950 N N . LEU A 1 398 ? -9.695 -7.887 -16.729 1.00 91.56 398 LEU A N 1
ATOM 2951 C CA . LEU A 1 398 ? -10.244 -7.918 -18.090 1.00 91.56 398 LEU A CA 1
ATOM 2952 C C . LEU A 1 398 ? -10.576 -6.511 -18.595 1.00 91.56 398 LEU A C 1
ATOM 2954 O O . LEU A 1 398 ? -10.147 -6.117 -19.682 1.00 91.56 398 LEU A O 1
ATOM 2958 N N . VAL A 1 399 ? -11.292 -5.730 -17.783 1.00 90.81 399 VAL A N 1
ATOM 2959 C CA . VAL A 1 399 ? -11.655 -4.349 -18.119 1.00 90.81 399 VAL A CA 1
ATOM 2960 C C . VAL A 1 399 ? -10.406 -3.470 -18.173 1.00 90.81 399 VAL A C 1
ATOM 2962 O O . VAL A 1 399 ? -10.294 -2.626 -19.057 1.00 90.81 399 VAL A O 1
ATOM 2965 N N . GLY A 1 400 ? -9.425 -3.700 -17.298 1.00 87.50 400 GLY A N 1
ATOM 2966 C CA . GLY A 1 400 ? -8.147 -2.994 -17.308 1.00 87.50 400 GLY A CA 1
ATOM 2967 C C . GLY A 1 400 ? -7.348 -3.223 -18.595 1.00 87.50 400 GLY A C 1
ATOM 2968 O O . GLY A 1 400 ? -6.846 -2.263 -19.178 1.00 87.50 400 GLY A O 1
ATOM 2969 N N . ILE A 1 401 ? -7.276 -4.466 -19.090 1.00 88.44 401 ILE A N 1
ATOM 2970 C CA . ILE A 1 401 ? -6.653 -4.794 -20.388 1.00 88.44 401 ILE A CA 1
ATOM 2971 C C . ILE A 1 401 ? -7.382 -4.078 -21.527 1.00 88.44 401 ILE A C 1
ATOM 2973 O O . ILE A 1 401 ? -6.750 -3.454 -22.385 1.00 88.44 401 ILE A O 1
ATOM 2977 N N . TRP A 1 402 ? -8.714 -4.126 -21.522 1.00 88.00 402 TRP A N 1
ATOM 2978 C CA . TRP A 1 402 ? -9.528 -3.444 -22.522 1.00 88.00 402 TRP A CA 1
ATOM 2979 C C . TRP A 1 402 ? -9.304 -1.922 -22.496 1.00 88.00 402 TRP A C 1
ATOM 2981 O O . TRP A 1 402 ? -9.019 -1.324 -23.535 1.00 88.00 402 TRP A O 1
ATOM 2991 N N . LEU A 1 403 ? -9.302 -1.294 -21.318 1.00 86.19 403 LEU A N 1
ATOM 2992 C CA . LEU A 1 403 ? -8.986 0.129 -21.157 1.00 86.19 403 LEU A CA 1
ATOM 2993 C C . LEU A 1 403 ? -7.561 0.470 -21.598 1.00 86.19 403 LEU A C 1
ATOM 2995 O O . LEU A 1 403 ? -7.350 1.516 -22.209 1.00 86.19 403 LEU A O 1
ATOM 2999 N N . ALA A 1 404 ? -6.578 -0.392 -21.327 1.00 83.50 404 ALA A N 1
ATOM 3000 C CA . ALA A 1 404 ? -5.211 -0.207 -21.806 1.00 83.50 404 ALA A CA 1
ATOM 3001 C C . ALA A 1 404 ? -5.149 -0.226 -23.344 1.00 83.50 404 ALA A C 1
ATOM 3003 O O . ALA A 1 404 ? -4.467 0.612 -23.937 1.00 83.50 404 ALA A O 1
ATOM 3004 N N . SER A 1 405 ? -5.918 -1.104 -23.999 1.00 80.50 405 SER A N 1
ATOM 3005 C CA . SER A 1 405 ? -6.010 -1.153 -25.467 1.00 80.50 405 SER A CA 1
ATOM 3006 C C . SER A 1 405 ? -6.621 0.125 -26.064 1.00 80.50 405 SER A C 1
ATOM 3008 O O . SER A 1 405 ? -6.154 0.632 -27.086 1.00 80.50 405 SER A O 1
ATOM 3010 N N . LEU A 1 406 ? -7.603 0.716 -25.373 1.00 76.38 406 LEU A N 1
ATOM 3011 C CA . LEU A 1 406 ? -8.245 1.978 -25.752 1.00 76.38 406 LEU A CA 1
ATOM 3012 C C . LEU A 1 406 ? -7.442 3.219 -25.349 1.00 76.38 406 LEU A C 1
ATOM 3014 O O . LEU A 1 406 ? -7.630 4.290 -25.931 1.00 76.38 406 LEU A O 1
ATOM 3018 N N . GLY A 1 407 ? -6.531 3.088 -24.381 1.00 60.50 407 GLY A N 1
ATOM 3019 C CA . GLY A 1 407 ? -5.747 4.172 -23.792 1.00 60.50 407 GLY A CA 1
ATOM 3020 C C . GLY A 1 407 ? -4.940 4.981 -24.809 1.00 60.50 407 GLY A C 1
ATOM 3021 O O . GLY A 1 407 ? -4.644 6.148 -24.563 1.00 60.50 407 GLY A O 1
ATOM 3022 N N . LEU A 1 408 ? -4.670 4.418 -25.994 1.00 58.62 408 LEU A N 1
ATOM 3023 C CA . LEU A 1 408 ? -4.087 5.123 -27.141 1.00 58.62 408 LEU A CA 1
ATOM 3024 C C . LEU A 1 408 ? -4.919 6.341 -27.588 1.00 58.62 408 LEU A C 1
ATOM 3026 O O . LEU A 1 408 ? -4.339 7.352 -27.981 1.00 58.62 408 LEU A O 1
ATOM 3030 N N . ARG A 1 409 ? -6.254 6.280 -27.475 1.00 65.81 409 ARG A N 1
ATOM 3031 C CA . ARG A 1 409 ? -7.179 7.379 -27.819 1.00 65.81 409 ARG A CA 1
ATOM 3032 C C . ARG A 1 409 ? -7.337 8.403 -26.687 1.00 65.81 409 ARG A C 1
ATOM 3034 O O . ARG A 1 409 ? -7.545 9.580 -26.949 1.00 65.81 409 ARG A O 1
ATOM 3041 N N . TRP A 1 410 ? -7.160 7.982 -25.434 1.00 66.38 410 TRP A N 1
ATOM 3042 C CA . TRP A 1 410 ? -7.399 8.798 -24.230 1.00 66.38 410 TRP A CA 1
ATOM 3043 C C . TRP A 1 410 ? -6.158 9.566 -23.738 1.00 66.38 410 TRP A C 1
ATOM 3045 O O . TRP A 1 410 ? -6.194 10.251 -22.714 1.00 66.38 410 TRP A O 1
ATOM 3055 N N . ARG A 1 411 ? -5.060 9.522 -24.507 1.00 67.69 411 ARG A N 1
ATOM 3056 C CA . ARG A 1 411 ? -3.783 10.210 -24.228 1.00 67.69 411 ARG A CA 1
ATOM 3057 C C . ARG A 1 411 ? -3.916 11.724 -24.027 1.00 67.69 411 ARG A C 1
ATOM 3059 O O . ARG A 1 411 ? -3.068 12.322 -23.373 1.00 67.69 411 ARG A O 1
ATOM 3066 N N . GLN A 1 412 ? -4.948 12.347 -24.599 1.00 71.69 412 GLN A N 1
ATOM 3067 C CA . GLN A 1 412 ? -5.198 13.787 -24.471 1.00 71.69 412 GLN A CA 1
ATOM 3068 C C . GLN A 1 412 ? -5.742 14.175 -23.086 1.00 71.69 412 GLN A C 1
ATOM 3070 O O . GLN A 1 412 ? -5.459 15.270 -22.611 1.00 71.69 412 GLN A O 1
ATOM 3075 N N . ILE A 1 413 ? -6.465 13.268 -22.421 1.00 77.00 413 ILE A N 1
ATOM 3076 C CA . ILE A 1 413 ? -7.167 13.530 -21.153 1.00 77.00 413 ILE A CA 1
ATOM 3077 C C . ILE A 1 413 ? -6.278 13.196 -19.941 1.00 77.00 413 ILE A C 1
ATOM 3079 O O . ILE A 1 413 ? -6.419 13.795 -18.875 1.00 77.00 413 ILE A O 1
ATOM 3083 N N . ALA A 1 414 ? -5.302 12.298 -20.108 1.00 74.94 414 ALA A N 1
ATOM 3084 C CA . ALA A 1 414 ? -4.353 11.897 -19.067 1.00 74.94 414 ALA A CA 1
ATOM 3085 C C . ALA A 1 414 ? -3.687 13.063 -18.289 1.00 74.94 414 ALA A C 1
ATOM 3087 O O . ALA A 1 414 ? -3.712 13.016 -17.057 1.00 74.94 414 ALA A O 1
ATOM 3088 N N . PRO A 1 415 ? -3.138 14.123 -18.921 1.00 75.06 415 PRO A N 1
ATOM 3089 C CA . PRO A 1 415 ? -2.542 15.240 -18.175 1.00 75.06 415 PRO A CA 1
ATOM 3090 C C . PRO A 1 415 ? -3.576 16.056 -17.382 1.00 75.06 415 PRO A C 1
ATOM 3092 O O . PRO A 1 415 ? -3.269 16.561 -16.302 1.00 75.06 415 PRO A O 1
ATOM 3095 N N . LEU A 1 416 ? -4.814 16.151 -17.874 1.00 77.38 416 LEU A N 1
ATOM 3096 C CA . LEU A 1 416 ? -5.902 16.842 -17.180 1.00 77.38 416 LEU A CA 1
ATOM 3097 C C . LEU A 1 416 ? -6.308 16.072 -15.915 1.00 77.38 416 LEU A C 1
ATOM 3099 O O . LEU A 1 416 ? -6.414 16.663 -14.842 1.00 77.38 416 LEU A O 1
ATOM 3103 N N . VAL A 1 417 ? -6.421 14.743 -16.006 1.00 79.06 417 VAL A N 1
ATOM 3104 C CA . VAL A 1 417 ? -6.670 13.866 -14.848 1.00 79.06 417 VAL A CA 1
ATOM 3105 C C . VAL A 1 417 ? -5.547 13.981 -13.820 1.00 79.06 417 VAL A C 1
ATOM 3107 O O . VAL A 1 417 ? -5.826 14.125 -12.632 1.00 79.06 417 VAL A O 1
ATOM 3110 N N . GLN A 1 418 ? -4.283 13.995 -14.255 1.00 75.75 418 GLN A N 1
ATOM 3111 C CA . GLN A 1 418 ? -3.148 14.199 -13.349 1.00 75.75 418 GLN A CA 1
ATOM 3112 C C . GLN A 1 418 ? -3.202 15.553 -12.637 1.00 75.75 418 GLN A C 1
ATOM 3114 O O . GLN A 1 418 ? -2.909 15.609 -11.450 1.00 75.75 418 GLN A O 1
ATOM 3119 N N . SER A 1 419 ? -3.600 16.628 -13.322 1.00 72.75 419 SER A N 1
ATOM 3120 C CA . SER A 1 419 ? -3.733 17.963 -12.720 1.00 72.75 419 SER A CA 1
ATOM 3121 C C . SER A 1 419 ? -4.825 18.008 -11.641 1.00 72.75 419 SER A C 1
ATOM 3123 O O . SER A 1 419 ? -4.606 18.536 -10.545 1.00 72.75 419 SER A O 1
ATOM 3125 N N . ILE A 1 420 ? -5.988 17.409 -11.929 1.00 77.62 420 ILE A N 1
ATOM 3126 C CA . ILE A 1 420 ? -7.142 17.391 -11.020 1.00 77.62 420 ILE A CA 1
ATOM 3127 C C . ILE A 1 420 ? -6.879 16.464 -9.830 1.00 77.62 420 ILE A C 1
ATOM 3129 O O . ILE A 1 420 ? -6.884 16.912 -8.685 1.00 77.62 420 ILE A O 1
ATOM 3133 N N . VAL A 1 421 ? -6.607 15.183 -10.095 1.00 76.56 421 VAL A N 1
ATOM 3134 C CA . VAL A 1 421 ? -6.407 14.143 -9.067 1.00 76.56 421 VAL A CA 1
ATOM 3135 C C . VAL A 1 421 ? -5.103 14.364 -8.318 1.00 76.56 421 VAL A C 1
ATOM 3137 O O . VAL A 1 421 ? -5.001 14.126 -7.117 1.00 76.56 421 VAL A O 1
ATOM 3140 N N . GLY A 1 422 ? -4.095 14.885 -9.012 1.00 65.00 422 GLY A N 1
ATOM 3141 C CA . GLY A 1 422 ? -2.852 15.291 -8.396 1.00 65.00 422 GLY A CA 1
ATOM 3142 C C . GLY A 1 422 ? -3.018 16.447 -7.425 1.00 65.00 422 GLY A C 1
ATOM 3143 O O . GLY A 1 422 ? -2.045 16.677 -6.738 1.00 65.00 422 GLY A O 1
ATOM 3144 N N . LEU A 1 423 ? -4.181 17.126 -7.339 1.00 71.00 423 LEU A N 1
ATOM 3145 C CA . LEU A 1 423 ? -4.522 18.345 -6.574 1.00 71.00 423 LEU A CA 1
ATOM 3146 C C . LEU A 1 423 ? -3.422 19.412 -6.564 1.00 71.00 423 LEU A C 1
ATOM 3148 O O . LEU A 1 423 ? -3.198 20.070 -5.545 1.00 71.00 423 LEU A O 1
ATOM 3152 N N . ASP A 1 424 ? -2.661 19.560 -7.645 1.00 67.50 424 ASP A N 1
ATOM 3153 C CA . ASP A 1 424 ? -1.553 20.521 -7.671 1.00 67.50 424 ASP A CA 1
ATOM 3154 C C . ASP A 1 424 ? -2.057 21.964 -7.526 1.00 67.50 424 ASP A C 1
ATOM 3156 O O . ASP A 1 424 ? -1.312 22.842 -7.096 1.00 67.50 424 ASP A O 1
ATOM 3160 N N . TRP A 1 425 ? -3.327 22.204 -7.854 1.00 68.44 425 TRP A N 1
ATOM 3161 C CA . TRP A 1 425 ? -4.025 23.470 -7.648 1.00 68.44 425 TRP A CA 1
ATOM 3162 C C . TRP A 1 425 ? -4.270 23.770 -6.159 1.00 68.44 425 TRP A C 1
ATOM 3164 O O . TRP A 1 425 ? -3.973 24.874 -5.709 1.00 68.44 425 TRP A O 1
ATOM 3174 N N . LEU A 1 426 ? -4.728 22.783 -5.378 1.00 65.81 426 LEU A N 1
ATOM 3175 C CA . LEU A 1 426 ? -5.077 22.949 -3.963 1.00 65.81 426 LEU A CA 1
ATOM 3176 C C . LEU A 1 426 ? -3.834 23.256 -3.127 1.00 65.81 426 LEU A C 1
ATOM 3178 O O . LEU A 1 426 ? -3.847 24.146 -2.289 1.00 65.81 426 LEU A O 1
ATOM 3182 N N . TYR A 1 427 ? -2.730 22.563 -3.403 1.00 62.28 427 TYR A N 1
ATOM 3183 C CA . TYR A 1 427 ? -1.465 22.789 -2.700 1.00 62.28 427 TYR A CA 1
ATOM 3184 C C . TYR A 1 427 ? -0.794 24.093 -3.110 1.00 62.28 427 TYR A C 1
ATOM 3186 O O . TYR A 1 427 ? -0.154 24.731 -2.282 1.00 62.28 427 TYR A O 1
ATOM 3194 N N . ARG A 1 428 ? -0.964 24.529 -4.363 1.00 64.81 428 ARG A N 1
ATOM 3195 C CA . ARG A 1 428 ? -0.567 25.882 -4.766 1.00 64.81 428 ARG A CA 1
ATOM 3196 C C . ARG A 1 428 ? -1.394 26.938 -4.033 1.00 64.81 428 ARG A C 1
ATOM 3198 O O . ARG A 1 428 ? -0.827 27.934 -3.606 1.00 64.81 428 ARG A O 1
ATOM 3205 N N . ALA A 1 429 ? -2.693 26.711 -3.837 1.00 63.94 429 ALA A N 1
ATOM 3206 C CA . ALA A 1 429 ? -3.547 27.603 -3.055 1.00 63.94 429 ALA A CA 1
ATOM 3207 C C . ALA A 1 429 ? -3.168 27.618 -1.561 1.00 63.94 429 ALA A C 1
ATOM 3209 O O . ALA A 1 429 ? -3.000 28.692 -0.994 1.00 63.94 429 ALA A O 1
ATOM 3210 N N . LEU A 1 430 ? -2.935 26.451 -0.948 1.00 60.94 430 LEU A N 1
ATOM 3211 C CA . LEU A 1 430 ? -2.432 26.319 0.427 1.00 60.94 430 LEU A CA 1
ATOM 3212 C C . LEU A 1 430 ? -1.043 26.935 0.601 1.00 60.94 430 LEU A C 1
ATOM 3214 O O . LEU A 1 430 ? -0.798 27.589 1.601 1.00 60.94 430 LEU A O 1
ATOM 3218 N N . GLY A 1 431 ? -0.147 26.772 -0.372 1.00 59.69 431 GLY A N 1
ATOM 3219 C CA . GLY A 1 431 ? 1.166 27.416 -0.365 1.00 59.69 431 GLY A CA 1
ATOM 3220 C C . GLY A 1 431 ? 1.064 28.939 -0.437 1.00 59.69 431 GLY A C 1
ATOM 3221 O O . GLY A 1 431 ? 1.790 29.622 0.273 1.00 59.69 431 GLY A O 1
ATOM 3222 N N . ARG A 1 432 ? 0.119 29.478 -1.225 1.00 63.34 432 ARG A N 1
ATOM 3223 C CA . ARG A 1 432 ? -0.182 30.920 -1.227 1.00 63.34 432 ARG A CA 1
ATOM 3224 C C . ARG A 1 432 ? -0.727 31.379 0.123 1.00 63.34 432 ARG A C 1
ATOM 3226 O O . ARG A 1 432 ? -0.236 32.366 0.652 1.00 63.34 432 ARG A O 1
ATOM 3233 N N . LEU A 1 433 ? -1.686 30.653 0.700 1.00 63.03 433 LEU A N 1
ATOM 3234 C CA . LEU A 1 433 ? -2.199 30.932 2.047 1.00 63.03 433 LEU A CA 1
ATOM 3235 C C . LEU A 1 433 ? -1.086 30.880 3.097 1.00 63.03 433 LEU A C 1
ATOM 3237 O O . LEU A 1 433 ? -1.005 31.768 3.934 1.00 63.03 433 LEU A O 1
ATOM 3241 N N . GLY A 1 434 ? -0.194 29.895 3.005 1.00 56.53 434 GLY A N 1
ATOM 3242 C CA . GLY A 1 434 ? 0.990 29.774 3.848 1.00 56.53 434 GLY A CA 1
ATOM 3243 C C . GLY A 1 434 ? 1.915 30.976 3.710 1.00 56.53 434 GLY A C 1
ATOM 3244 O O . GLY A 1 434 ? 2.279 31.551 4.720 1.00 56.53 434 GLY A O 1
ATOM 3245 N N . SER A 1 435 ? 2.209 31.431 2.487 1.00 59.19 435 SER A N 1
ATOM 3246 C CA . SER A 1 435 ? 3.019 32.641 2.274 1.00 59.19 435 SER A CA 1
ATOM 3247 C C . SER A 1 435 ? 2.330 33.926 2.747 1.00 59.19 435 SER A C 1
ATOM 3249 O O . SER A 1 435 ? 3.003 34.858 3.169 1.00 59.19 435 SER A O 1
ATOM 3251 N N . ILE A 1 436 ? 0.993 33.978 2.715 1.00 64.38 436 ILE A N 1
ATOM 3252 C CA . ILE A 1 436 ? 0.213 35.098 3.259 1.00 64.38 436 ILE A CA 1
ATOM 3253 C C . ILE A 1 436 ? 0.263 35.076 4.790 1.00 64.38 436 ILE A C 1
ATOM 3255 O O . ILE A 1 436 ? 0.418 36.125 5.400 1.00 64.38 436 ILE A O 1
ATOM 3259 N N . LEU A 1 437 ? 0.168 33.899 5.412 1.00 58.94 437 LEU A N 1
ATOM 3260 C CA . LEU A 1 437 ? 0.267 33.719 6.862 1.00 58.94 437 LEU A CA 1
ATOM 3261 C C . LEU A 1 437 ? 1.691 33.921 7.383 1.00 58.94 437 LEU A C 1
ATOM 3263 O O . LEU A 1 437 ? 1.864 34.485 8.453 1.00 58.94 437 LEU A O 1
ATOM 3267 N N . GLU A 1 438 ? 2.702 33.495 6.634 1.00 56.41 438 GLU A N 1
ATOM 3268 C CA . GLU A 1 438 ? 4.113 33.759 6.916 1.00 56.41 438 GLU A CA 1
ATOM 3269 C C . GLU A 1 438 ? 4.408 35.250 6.762 1.00 56.41 438 GLU A C 1
ATOM 3271 O O . GLU A 1 438 ? 5.013 35.839 7.646 1.00 56.41 438 GLU A O 1
ATOM 3276 N N . GLY A 1 439 ? 3.877 35.892 5.716 1.00 60.25 439 GLY A N 1
ATOM 3277 C CA . GLY A 1 439 ? 3.907 37.344 5.565 1.00 60.25 439 GLY A CA 1
ATOM 3278 C C . GLY A 1 439 ? 3.175 38.070 6.695 1.00 60.25 439 GLY A C 1
ATOM 3279 O O . GLY A 1 439 ? 3.684 39.061 7.199 1.00 60.25 439 GLY A O 1
ATOM 3280 N N . ALA A 1 440 ? 2.029 37.559 7.152 1.00 56.19 440 ALA A N 1
ATOM 3281 C CA . ALA A 1 440 ? 1.276 38.113 8.276 1.00 56.19 440 ALA A CA 1
ATOM 3282 C C . ALA A 1 440 ? 1.972 37.876 9.622 1.00 56.19 440 ALA A C 1
ATOM 3284 O O . ALA A 1 440 ? 1.909 38.742 10.481 1.00 56.19 440 ALA A O 1
ATOM 3285 N N . GLY A 1 441 ? 2.645 36.739 9.805 1.00 55.09 441 GLY A N 1
ATOM 3286 C CA . GLY A 1 441 ? 3.436 36.403 10.989 1.00 55.09 441 GLY A CA 1
ATOM 3287 C C . GLY A 1 441 ? 4.748 37.179 11.049 1.00 55.09 441 GLY A C 1
ATOM 3288 O O . GLY A 1 441 ? 5.130 37.646 12.112 1.00 55.09 441 GLY A O 1
ATOM 3289 N N . TYR A 1 442 ? 5.396 37.388 9.903 1.00 54.84 442 TYR A N 1
ATOM 3290 C CA . TYR A 1 442 ? 6.547 38.273 9.748 1.00 54.84 442 TYR A CA 1
ATOM 3291 C C . TYR A 1 442 ? 6.149 39.738 9.951 1.00 54.84 442 TYR A C 1
ATOM 3293 O O . TYR A 1 442 ? 6.856 40.469 10.632 1.00 54.84 442 TYR A O 1
ATOM 3301 N N . TRP A 1 443 ? 4.984 40.155 9.446 1.00 56.47 443 TRP A N 1
ATOM 3302 C CA . TRP A 1 443 ? 4.408 41.476 9.702 1.00 56.47 443 TRP A CA 1
ATOM 3303 C C . TRP A 1 443 ? 4.014 41.650 11.174 1.00 56.47 443 TRP A C 1
ATOM 3305 O O . TRP A 1 443 ? 4.358 42.658 11.770 1.00 56.47 443 TRP A O 1
ATOM 3315 N N . LEU A 1 444 ? 3.382 40.654 11.803 1.00 49.28 444 LEU A N 1
ATOM 3316 C CA . LEU A 1 444 ? 3.110 40.625 13.247 1.00 49.28 444 LEU A CA 1
ATOM 3317 C C . LEU A 1 444 ? 4.404 40.620 14.069 1.00 49.28 444 LEU A C 1
ATOM 3319 O O . LEU A 1 444 ? 4.442 41.229 15.131 1.00 49.28 444 LEU A O 1
ATOM 3323 N N . GLY A 1 445 ? 5.459 39.973 13.573 1.00 45.53 445 GLY A N 1
ATOM 3324 C CA . GLY A 1 445 ? 6.801 39.994 14.149 1.00 45.53 445 GLY A CA 1
ATOM 3325 C C . GLY A 1 445 ? 7.456 41.370 14.038 1.00 45.53 445 GLY A C 1
ATOM 3326 O O . GLY A 1 445 ? 7.942 41.880 15.036 1.00 45.53 445 GLY A O 1
ATOM 3327 N N . GLN A 1 446 ? 7.379 42.029 12.879 1.00 51.09 446 GLN A N 1
ATOM 3328 C CA . GLN A 1 446 ? 7.876 43.397 12.675 1.00 51.09 446 GLN A CA 1
ATOM 3329 C C . GLN A 1 446 ? 7.081 44.442 13.468 1.00 51.09 446 GLN A C 1
ATOM 3331 O O . GLN A 1 446 ? 7.661 45.351 14.054 1.00 51.09 446 GLN A O 1
ATOM 3336 N N . VAL A 1 447 ? 5.755 44.312 13.524 1.00 51.09 447 VAL A N 1
ATOM 3337 C CA . VAL A 1 447 ? 4.878 45.167 14.341 1.00 51.09 447 VAL A CA 1
ATOM 3338 C C . VAL A 1 447 ? 5.054 44.859 15.837 1.00 51.09 447 VAL A C 1
ATOM 3340 O O . VAL A 1 447 ? 4.849 45.736 16.677 1.00 51.09 447 VAL A O 1
ATOM 3343 N N . GLY A 1 448 ? 5.476 43.636 16.177 1.00 42.12 448 GLY A N 1
ATOM 3344 C CA . GLY A 1 448 ? 5.836 43.199 17.527 1.00 42.12 448 GLY A CA 1
ATOM 3345 C C . GLY A 1 448 ? 7.210 43.689 17.994 1.00 42.12 448 GLY A C 1
ATOM 3346 O O . GLY A 1 448 ? 7.357 44.024 19.167 1.00 42.12 448 GLY A O 1
ATOM 3347 N N . GLU A 1 449 ? 8.184 43.800 17.088 1.00 44.22 449 GLU A N 1
ATOM 3348 C CA . GLU A 1 449 ? 9.517 44.359 17.363 1.00 44.22 449 GLU A CA 1
ATOM 3349 C C . GLU A 1 449 ? 9.535 45.898 17.370 1.00 44.22 449 GLU A C 1
ATOM 3351 O O . GLU A 1 449 ? 10.443 46.487 17.950 1.00 44.22 449 GLU A O 1
ATOM 3356 N N . GLY A 1 450 ? 8.524 46.556 16.790 1.00 48.03 450 GLY A N 1
ATOM 3357 C CA . GLY A 1 450 ? 8.469 48.016 16.677 1.00 48.03 450 GLY A CA 1
ATOM 3358 C C . GLY A 1 450 ? 8.265 48.768 17.995 1.00 48.03 450 GLY A C 1
ATOM 3359 O O . GLY A 1 450 ? 9.011 49.703 18.256 1.00 48.03 450 GLY A O 1
ATOM 3360 N N . GLU A 1 451 ? 7.288 48.394 18.835 1.00 45.12 451 GLU A N 1
ATOM 3361 C CA . GLU A 1 451 ? 6.964 49.184 20.049 1.00 45.12 451 GLU A CA 1
ATOM 3362 C C . GLU A 1 451 ? 6.397 48.387 21.247 1.00 45.12 451 GLU A C 1
ATOM 3364 O O . GLU A 1 451 ? 5.876 48.982 22.186 1.00 45.12 451 GLU A O 1
ATOM 3369 N N . GLY A 1 452 ? 6.457 47.046 21.278 1.00 46.53 452 GLY A N 1
ATOM 3370 C CA . GLY A 1 452 ? 6.127 46.244 22.482 1.00 46.53 452 GLY A CA 1
ATOM 3371 C C . GLY A 1 452 ? 4.690 46.356 23.046 1.00 46.53 452 GLY A C 1
ATOM 3372 O O . GLY A 1 452 ? 4.329 45.640 23.980 1.00 46.53 452 GLY A O 1
ATOM 3373 N N . TRP A 1 453 ? 3.842 47.207 22.472 1.00 51.19 453 TRP A N 1
ATOM 3374 C CA . TRP A 1 453 ? 2.484 47.536 22.906 1.00 51.19 453 TRP A CA 1
ATOM 3375 C C . TRP A 1 453 ? 1.529 46.341 22.982 1.00 51.19 453 TRP A C 1
ATOM 3377 O O . TRP A 1 453 ? 0.691 46.299 23.876 1.00 51.19 453 TRP A O 1
ATOM 3387 N N . TRP A 1 454 ? 1.678 45.329 22.121 1.00 47.78 454 TRP A N 1
ATOM 3388 C CA . TRP A 1 454 ? 0.853 44.112 22.162 1.00 47.78 454 TRP A CA 1
ATOM 3389 C C . TRP A 1 454 ? 1.219 43.164 23.309 1.00 47.78 454 TRP A C 1
ATOM 3391 O O . TRP A 1 454 ? 0.331 42.548 23.898 1.00 47.78 454 TRP A O 1
ATOM 3401 N N . GLY A 1 455 ? 2.505 43.079 23.665 1.00 50.72 455 GLY A N 1
ATOM 3402 C CA . GLY A 1 455 ? 2.954 42.353 24.855 1.00 50.72 455 GLY A CA 1
ATOM 3403 C C . GLY A 1 455 ? 2.437 43.023 26.125 1.00 50.72 455 GLY A C 1
ATOM 3404 O O . GLY A 1 455 ? 1.885 42.354 26.995 1.00 50.72 455 GLY A O 1
ATOM 3405 N N . TRP A 1 456 ? 2.501 44.357 26.176 1.00 52.75 456 TRP A N 1
ATOM 3406 C CA . TRP A 1 456 ? 1.877 45.142 27.239 1.00 52.75 456 TRP A CA 1
ATOM 3407 C C . TRP A 1 456 ? 0.356 44.992 27.261 1.00 52.75 456 TRP A C 1
ATOM 3409 O O . TRP A 1 456 ? -0.195 44.786 28.332 1.00 52.75 456 TRP A O 1
ATOM 3419 N N . ALA A 1 457 ? -0.329 45.010 26.115 1.00 56.78 457 ALA A N 1
ATOM 3420 C CA . ALA A 1 457 ? -1.779 44.839 26.048 1.00 56.78 457 ALA A CA 1
ATOM 3421 C C . ALA A 1 457 ? -2.217 43.466 26.572 1.00 56.78 457 ALA A C 1
ATOM 3423 O O . ALA A 1 457 ? -3.169 43.406 27.337 1.00 56.78 457 ALA A O 1
ATOM 3424 N N . LEU A 1 458 ? -1.503 42.385 26.234 1.00 52.91 458 LEU A N 1
ATOM 3425 C CA . LEU A 1 458 ? -1.767 41.033 26.745 1.00 52.91 458 LEU A CA 1
ATOM 3426 C C . LEU A 1 458 ? -1.438 40.888 28.235 1.00 52.91 458 LEU A C 1
ATOM 3428 O O . LEU A 1 458 ? -2.198 40.247 28.955 1.00 52.91 458 LEU A O 1
ATOM 3432 N N . ILE A 1 459 ? -0.352 41.503 28.710 1.00 56.91 459 ILE A N 1
ATOM 3433 C CA . ILE A 1 459 ? 0.002 41.530 30.136 1.00 56.91 459 ILE A CA 1
ATOM 3434 C C . ILE A 1 459 ? -1.030 42.339 30.931 1.00 56.91 459 ILE A C 1
ATOM 3436 O O . ILE A 1 459 ? -1.462 41.892 31.987 1.00 56.91 459 ILE A O 1
ATOM 3440 N N . ILE A 1 460 ? -1.480 43.484 30.410 1.00 64.75 460 ILE A N 1
ATOM 3441 C CA . ILE A 1 460 ? -2.516 44.330 31.017 1.00 64.75 460 ILE A CA 1
ATOM 3442 C C . ILE A 1 460 ? -3.875 43.622 30.986 1.00 64.75 460 ILE A C 1
ATOM 3444 O O . ILE A 1 460 ? -4.582 43.664 31.985 1.00 64.75 460 ILE A O 1
ATOM 3448 N N . LEU A 1 461 ? -4.231 42.916 29.905 1.00 60.41 461 LEU A N 1
ATOM 3449 C CA . LEU A 1 461 ? -5.457 42.106 29.838 1.00 60.41 461 LEU A CA 1
ATOM 3450 C C . LEU A 1 461 ? -5.410 40.921 30.804 1.00 60.41 461 LEU A C 1
ATOM 3452 O O . LEU A 1 461 ? -6.412 40.628 31.449 1.00 60.41 461 LEU A O 1
ATOM 3456 N N . ALA A 1 462 ? -4.256 40.263 30.935 1.00 51.38 462 ALA A N 1
ATOM 3457 C CA . ALA A 1 462 ? -4.057 39.178 31.889 1.00 51.38 462 ALA A CA 1
ATOM 3458 C C . ALA A 1 462 ? -4.117 39.686 33.339 1.00 51.38 462 ALA A C 1
ATOM 3460 O O . ALA A 1 462 ? -4.800 39.086 34.162 1.00 51.38 462 ALA A O 1
ATOM 3461 N N . LEU A 1 463 ? -3.481 40.822 33.648 1.00 54.78 463 LEU A N 1
ATOM 3462 C CA . LEU A 1 463 ? -3.563 41.471 34.961 1.00 54.78 463 LEU A CA 1
ATOM 3463 C C . LEU A 1 463 ? -4.982 41.964 35.269 1.00 54.78 463 LEU A C 1
ATOM 3465 O O . LEU A 1 463 ? -5.466 41.741 36.373 1.00 54.78 463 LEU A O 1
ATOM 3469 N N . ALA A 1 464 ? -5.676 42.570 34.304 1.00 54.41 464 ALA A N 1
ATOM 3470 C CA . ALA A 1 464 ? -7.059 43.013 34.460 1.00 54.41 464 ALA A CA 1
ATOM 3471 C C . ALA A 1 464 ? -8.010 41.831 34.685 1.00 54.41 464 ALA A C 1
ATOM 3473 O O . ALA A 1 464 ? -8.866 41.905 35.560 1.00 54.41 464 ALA A O 1
ATOM 3474 N N . ALA A 1 465 ? -7.830 40.724 33.956 1.00 50.78 465 ALA A N 1
ATOM 3475 C CA . ALA A 1 465 ? -8.598 39.500 34.163 1.00 50.78 465 ALA A CA 1
ATOM 3476 C C . ALA A 1 465 ? -8.350 38.911 35.559 1.00 50.78 465 ALA A C 1
ATOM 3478 O O . ALA A 1 465 ? -9.310 38.590 36.247 1.00 50.78 465 ALA A O 1
ATOM 3479 N N . ILE A 1 466 ? -7.092 38.852 36.012 1.00 56.31 466 ILE A N 1
ATOM 3480 C CA . ILE A 1 466 ? -6.732 38.360 37.352 1.00 56.31 466 ILE A CA 1
ATOM 3481 C C . ILE A 1 466 ? -7.341 39.243 38.454 1.00 56.31 466 ILE A C 1
ATOM 3483 O O . ILE A 1 466 ? -7.885 38.708 39.418 1.00 56.31 466 ILE A O 1
ATOM 3487 N N . PHE A 1 467 ? -7.317 40.572 38.303 1.00 45.75 467 PHE A N 1
ATOM 3488 C CA . PHE A 1 467 ? -7.922 41.503 39.266 1.00 45.75 467 PHE A CA 1
ATOM 3489 C C . PHE A 1 467 ? -9.459 41.484 39.252 1.00 45.75 467 PHE A C 1
ATOM 3491 O O . PHE A 1 467 ? -10.066 41.647 40.305 1.00 45.75 467 PHE A O 1
ATOM 3498 N N . LEU A 1 468 ? -10.093 41.248 38.098 1.00 48.06 468 LEU A N 1
ATOM 3499 C CA . LEU A 1 468 ? -11.554 41.128 37.974 1.00 48.06 468 LEU A CA 1
ATOM 3500 C C . LEU A 1 468 ? -12.095 39.780 38.470 1.00 48.06 468 LEU A C 1
ATOM 3502 O O . LEU A 1 468 ? -13.259 39.699 38.844 1.00 48.06 468 LEU A O 1
ATOM 3506 N N . THR A 1 469 ? -11.274 38.727 38.482 1.00 48.31 469 THR A N 1
ATOM 3507 C CA . THR A 1 469 ? -11.647 37.411 39.035 1.00 48.31 469 THR A CA 1
ATOM 3508 C C . THR A 1 469 ? -11.182 37.192 40.479 1.00 48.31 469 THR A C 1
ATOM 3510 O O . THR A 1 469 ? -11.440 36.133 41.042 1.00 48.31 469 THR A O 1
ATOM 3513 N N . GLY A 1 470 ? -10.466 38.160 41.063 1.00 44.16 470 GLY A N 1
ATOM 3514 C CA . GLY A 1 470 ? -9.866 38.089 42.400 1.00 44.16 470 GLY A CA 1
ATOM 3515 C C . GLY A 1 470 ? -10.628 38.832 43.505 1.00 44.16 470 GLY A C 1
ATOM 3516 O O . GLY A 1 470 ? -10.065 39.003 44.585 1.00 44.16 470 GLY A O 1
ATOM 3517 N N . SER A 1 471 ? -11.862 39.283 43.247 1.00 39.84 471 SER A N 1
ATOM 3518 C CA . SER A 1 471 ? -12.770 39.886 44.238 1.00 39.84 471 SER A CA 1
ATOM 3519 C C . SER A 1 471 ? -13.969 38.998 44.528 1.00 39.84 471 SER A C 1
ATOM 3521 O O . SER A 1 471 ? -14.645 38.641 43.533 1.00 39.84 471 SER A O 1
#

Sequence (471 aa):
AGALTTTLAANLLTLAIGSALMDLALMGLALWCGQRSEDAGDSERRPLLALTAALPGLAATLILVLCALRLDAEVGHTSFPARQIPPSVLVLLGVAAILRTQIFPLHPRRVRGATGAAALLLPAGAGLYLLARVQAVAPVIPAEALPALLGSLALLAGGLLAWSGSAAARRLSGGGPGALWRGLLIHQVGAGLLFALVLPGTSPWPLLSLMLALALLAVWWDADTVVAPFTLPARLQSAKQWVGQRVGPRLEPWWQRWQQQLAERLGFLARWRDSWIARRGAVLLPALAVASLAGLPLTAGARARWPLYAALLQDGNPHLWSLLVADTFLAAGLWLGLNDLFTPARGPRPLALVGMLFLAAVLLLSGIGAGQGLGWQPVHIRGVSAWGMGLLYIVPWLVGIWLASLGLRWRQIAPLVQSIVGLDWLYRALGRLGSILEGAGYWLGQVGEGEGWWGWALIILALAAIFLTGS

Radius of gyration: 26.26 Å; chains: 1; bounding box: 73×73×72 Å

pLDDT: mean 71.81, std 14.21, range [31.84, 92.0]